Protein AF-A0A7J8IV54-F1 (afdb_monomer)

Radius of gyration: 39.17 Å; Cα contacts (8 Å, |Δi|>4): 657; chains: 1; bounding box: 133×117×96 Å

Nearest PDB structures (foldseek):
  5w0n-assembly1_A  TM=1.001E+00  e=7.228E-66  Homo sapiens
  5w0m-assembly3_C  TM=9.964E-01  e=4.568E-64  Homo sapiens
  5w0n-assembly2_B  TM=9.946E-01  e=4.818E-64  Homo sapiens
  5w0n-assembly3_C  TM=9.945E-01  e=3.397E-59  Homo sapiens
  5w0b-assembly4_A  TM=9.858E-01  e=3.187E-52  Homo sapiens

Sequence (615 aa):
MNYKREDEDDIDNADELDNACTASGEEGALSDEDEEVRVSTECEDLKECGKDMDGALLMELNKISLKEENVCEKNSTVGSSDFFYEFSKLIFTKGKSPTVVCSLCKREGHLKKDCPEDFKRIQLDPLPPLTPKFSNILDQVCMQCYKDFSPTIVEDQAREHIRQNLENFIRQEFPGTKLSLFGSSKNGFGFKQSDLDVCMTINGLETAEGLDCVRTIEELARVLKKHSGLRNILPITTAKVPIVKFFHLRSGLEVDISLYNTLALHNTRLLSAYSAIDPRVKYLCYTMKVFTKMCDIGDASRGSLSSYAYTLMVLYFLQQRNPPVIPVLQEIYKGEKKPEIFVDGWNIYFFDQISELPTCWPEYGRNTESVGQLWLGLLRFYTEEFDFKEHVISIRRKSLLTTFKKQWTSKYIVIEDPFDLNHNLGAGLSRKMTNFIMKAFINGRRVFGIPVKGFPKDYPSKMEYFFDPDVLTEGELAPNDRCCRICGKIGHFMKDCPMRRKVRRRRDQEDTVNQRYPENKEKRSKDDKETQNKYTEREVSTKEEKPVQCTPQKAKPVRAAIDLGREKMLRPPLEKWKRQDDKDLREKRCFICGREGHIKKECPQFKGSPGSAFT

Structure (mmCIF, N/CA/C/O backbone):
data_AF-A0A7J8IV54-F1
#
_entry.id   AF-A0A7J8IV54-F1
#
loop_
_atom_site.group_PDB
_atom_site.id
_atom_site.type_symbol
_atom_site.label_atom_id
_atom_site.label_alt_id
_atom_site.label_comp_id
_atom_site.label_asym_id
_atom_site.label_entity_id
_atom_site.label_seq_id
_atom_site.pdbx_PDB_ins_code
_atom_site.Cartn_x
_atom_site.Cartn_y
_atom_site.Cartn_z
_atom_site.occupancy
_atom_site.B_iso_or_equiv
_atom_site.auth_seq_id
_atom_site.auth_comp_id
_atom_site.auth_asym_id
_atom_site.auth_atom_id
_atom_site.pdbx_PDB_model_num
ATOM 1 N N . MET A 1 1 ? -33.699 43.634 -25.877 1.00 31.42 1 MET A N 1
ATOM 2 C CA . MET A 1 1 ? -33.232 45.019 -26.106 1.00 31.42 1 MET A CA 1
ATOM 3 C C . MET A 1 1 ? -31.718 44.950 -25.986 1.00 31.42 1 MET A C 1
ATOM 5 O O . MET A 1 1 ? -31.257 44.479 -24.961 1.00 31.42 1 MET A O 1
ATOM 9 N N . ASN A 1 2 ? -30.991 44.948 -27.103 1.00 31.48 2 ASN A N 1
ATOM 10 C CA . ASN A 1 2 ? -30.468 46.132 -27.814 1.00 31.48 2 ASN A CA 1
ATOM 11 C C . ASN A 1 2 ? -29.393 46.859 -26.980 1.00 31.48 2 ASN A C 1
ATOM 13 O O . ASN A 1 2 ? -29.710 47.230 -25.861 1.00 31.48 2 ASN A O 1
ATOM 17 N N . TYR A 1 3 ? -28.167 47.131 -27.450 1.00 30.92 3 TYR A N 1
ATOM 18 C CA . TYR A 1 3 ? -27.500 46.936 -28.760 1.00 30.92 3 TYR A CA 1
ATOM 19 C C . TYR A 1 3 ? -25.954 47.000 -28.524 1.00 30.92 3 TYR A C 1
ATOM 21 O O . TYR A 1 3 ? -25.556 47.660 -27.574 1.00 30.92 3 TYR A O 1
ATOM 29 N N . LYS A 1 4 ? -25.126 46.340 -29.363 1.00 35.16 4 LYS A N 1
ATOM 30 C CA . LYS A 1 4 ? -23.858 46.820 -30.009 1.00 35.16 4 LYS A CA 1
ATOM 31 C C . LYS A 1 4 ? -22.949 47.876 -29.291 1.00 35.16 4 LYS A C 1
ATOM 33 O O . LYS A 1 4 ? -23.476 48.903 -28.888 1.00 35.16 4 LYS A O 1
ATOM 38 N N . ARG A 1 5 ? -21.601 47.773 -29.189 1.00 32.06 5 ARG A N 1
ATOM 39 C CA . ARG A 1 5 ? -20.496 47.742 -30.214 1.00 32.06 5 ARG A CA 1
ATOM 40 C C . ARG A 1 5 ? -19.114 47.464 -29.519 1.00 32.06 5 ARG A C 1
ATOM 42 O O . ARG A 1 5 ? -19.084 47.622 -28.305 1.00 32.06 5 ARG A O 1
ATOM 49 N N . GLU A 1 6 ? -18.062 46.867 -30.121 1.00 34.22 6 GLU A N 1
ATOM 50 C CA . GLU A 1 6 ? -17.031 47.425 -31.072 1.00 34.22 6 GLU A CA 1
ATOM 51 C C . GLU A 1 6 ? -16.282 48.658 -30.461 1.00 34.22 6 GLU A C 1
ATOM 53 O O . GLU A 1 6 ? -16.979 49.539 -29.959 1.00 34.22 6 GLU A O 1
ATOM 58 N N . ASP A 1 7 ? -14.940 48.832 -30.410 1.00 32.50 7 ASP A N 1
ATOM 59 C CA . ASP A 1 7 ? -13.769 48.160 -31.041 1.00 32.50 7 ASP A CA 1
ATOM 60 C C . ASP A 1 7 ? -12.396 48.468 -30.345 1.00 32.50 7 ASP A C 1
ATOM 62 O O . ASP A 1 7 ? -12.302 49.427 -29.582 1.00 32.50 7 ASP A O 1
ATOM 66 N N . GLU A 1 8 ? -11.373 47.661 -30.700 1.00 32.47 8 GLU A N 1
ATOM 67 C CA . GLU A 1 8 ? -9.920 47.940 -30.940 1.00 32.47 8 GLU A CA 1
ATOM 68 C C . GLU A 1 8 ? -8.895 48.406 -29.860 1.00 32.47 8 GLU A C 1
ATOM 70 O O . GLU A 1 8 ? -9.213 48.917 -28.787 1.00 32.47 8 GLU A O 1
ATOM 75 N N . ASP A 1 9 ? -7.623 48.109 -30.184 1.00 31.28 9 ASP A N 1
ATOM 76 C CA . ASP A 1 9 ? -6.380 48.180 -29.390 1.00 31.28 9 ASP A CA 1
ATOM 77 C C . ASP A 1 9 ? -5.696 49.574 -29.399 1.00 31.28 9 ASP A C 1
ATOM 79 O O . ASP A 1 9 ? -5.940 50.358 -30.312 1.00 31.28 9 ASP A O 1
ATOM 83 N N . ASP A 1 10 ? -4.780 49.868 -28.453 1.00 29.69 10 ASP A N 1
ATOM 84 C CA . ASP A 1 10 ? -3.330 49.930 -28.769 1.00 29.69 10 ASP A CA 1
ATOM 85 C C . ASP A 1 10 ? -2.383 50.159 -27.556 1.00 29.69 10 ASP A C 1
ATOM 87 O O . ASP A 1 10 ? -2.776 50.630 -26.491 1.00 29.69 10 ASP A O 1
ATOM 91 N N . ILE A 1 11 ? -1.120 49.790 -27.799 1.00 30.59 11 ILE A N 1
ATOM 92 C CA . ILE A 1 11 ? 0.179 50.016 -27.117 1.00 30.59 11 ILE A CA 1
ATOM 93 C C . ILE A 1 11 ? 0.277 51.066 -25.984 1.00 30.59 11 ILE A C 1
ATOM 95 O O . ILE A 1 11 ? -0.114 52.218 -26.147 1.00 30.59 11 ILE A O 1
ATOM 99 N N . ASP A 1 12 ? 1.046 50.719 -24.937 1.00 30.14 12 ASP A N 1
ATOM 100 C CA . ASP A 1 12 ? 1.710 51.686 -24.044 1.00 30.14 12 ASP A CA 1
ATOM 101 C C . ASP A 1 12 ? 3.209 51.341 -23.874 1.00 30.14 12 ASP A C 1
ATOM 103 O O . ASP A 1 12 ? 3.569 50.185 -23.635 1.00 30.14 12 ASP A O 1
ATOM 107 N N . ASN A 1 13 ? 4.086 52.341 -24.016 1.00 28.97 13 ASN A N 1
ATOM 108 C CA . ASN A 1 13 ? 5.538 52.264 -23.783 1.00 28.97 13 ASN A CA 1
ATOM 109 C C . ASN A 1 13 ? 5.888 53.210 -22.628 1.00 28.97 13 ASN A C 1
ATOM 111 O O . ASN A 1 13 ? 5.436 54.353 -22.625 1.00 28.97 13 ASN A O 1
ATOM 115 N N . ALA A 1 14 ? 6.753 52.786 -21.709 1.00 28.81 14 ALA A N 1
ATOM 116 C CA . ALA A 1 14 ? 7.265 53.641 -20.640 1.00 28.81 14 ALA A CA 1
ATOM 117 C C . ALA A 1 14 ? 8.771 53.435 -20.462 1.00 28.81 14 ALA A C 1
ATOM 119 O O . ALA A 1 14 ? 9.225 52.294 -20.392 1.00 28.81 14 ALA A O 1
ATOM 120 N N . ASP A 1 15 ? 9.515 54.535 -20.353 1.00 27.50 15 ASP A N 1
ATOM 121 C CA . ASP A 1 15 ? 10.923 54.545 -19.955 1.00 27.50 15 ASP A CA 1
ATOM 122 C C . ASP A 1 15 ? 11.283 55.887 -19.283 1.00 27.50 15 ASP A C 1
ATOM 124 O O . ASP A 1 15 ? 10.593 56.884 -19.494 1.00 27.50 15 ASP A O 1
ATOM 128 N N . GLU A 1 16 ? 12.365 55.875 -18.496 1.00 28.53 16 GLU A N 1
ATOM 129 C CA . GLU A 1 16 ? 13.012 57.004 -17.783 1.00 28.53 16 GLU A CA 1
ATOM 130 C C . GLU A 1 16 ? 12.184 57.701 -16.661 1.00 28.53 16 GLU A C 1
ATOM 132 O O . GLU A 1 16 ? 11.168 58.351 -16.883 1.00 28.53 16 GLU A O 1
ATOM 137 N N . LEU A 1 17 ? 12.467 57.439 -15.372 1.00 29.05 17 LEU A N 1
ATOM 138 C CA . LEU A 1 17 ? 13.564 57.980 -14.530 1.00 29.05 17 LEU A CA 1
ATOM 139 C C . LEU A 1 17 ? 13.390 59.469 -14.154 1.00 29.05 17 LEU A C 1
ATOM 141 O O . LEU A 1 17 ? 13.540 60.321 -15.018 1.00 29.05 17 LEU A O 1
ATOM 145 N N . ASP A 1 18 ? 13.188 59.785 -12.857 1.00 25.31 18 ASP A N 1
ATOM 146 C CA . ASP A 1 18 ? 14.271 60.406 -12.059 1.00 25.31 18 ASP A CA 1
ATOM 147 C C . ASP A 1 18 ? 14.025 60.569 -10.529 1.00 25.31 18 ASP A C 1
ATOM 149 O O . ASP A 1 18 ? 12.926 60.864 -10.068 1.00 25.31 18 ASP A O 1
ATOM 153 N N . ASN A 1 19 ? 15.122 60.409 -9.774 1.00 26.84 19 ASN A N 1
ATOM 154 C CA . ASN A 1 19 ? 15.572 61.110 -8.548 1.00 26.84 19 ASN A CA 1
ATOM 155 C C . ASN A 1 19 ? 14.618 61.596 -7.416 1.00 26.84 19 ASN A C 1
ATOM 157 O O . ASN A 1 19 ? 13.832 62.522 -7.591 1.00 26.84 19 ASN A O 1
ATOM 161 N N . ALA A 1 20 ? 14.899 61.162 -6.167 1.00 26.58 20 ALA A N 1
ATOM 162 C CA . ALA A 1 20 ? 15.599 61.962 -5.121 1.00 26.58 20 ALA A CA 1
ATOM 163 C C . ALA A 1 20 ? 15.268 61.534 -3.661 1.00 26.58 20 ALA A C 1
ATOM 165 O O . ALA A 1 20 ? 14.110 61.408 -3.272 1.00 26.58 20 ALA A O 1
ATOM 166 N N . CYS A 1 21 ? 16.300 61.369 -2.820 1.00 23.75 21 CYS A N 1
ATOM 167 C CA . CYS A 1 21 ? 16.209 60.895 -1.424 1.00 23.75 21 CYS A CA 1
ATOM 168 C C . CYS A 1 21 ? 16.177 62.017 -0.363 1.00 23.75 21 CYS A C 1
ATOM 170 O O . CYS A 1 21 ? 16.653 63.118 -0.622 1.00 23.75 21 CYS A O 1
ATOM 172 N N . THR A 1 22 ? 15.733 61.698 0.866 1.00 25.48 22 THR A N 1
ATOM 173 C CA . THR A 1 22 ? 16.276 62.109 2.202 1.00 25.48 22 THR A CA 1
ATOM 174 C C . THR A 1 22 ? 15.309 61.639 3.321 1.00 25.48 22 THR A C 1
ATOM 176 O O . THR A 1 22 ? 14.108 61.632 3.086 1.00 25.48 22 THR A O 1
ATOM 179 N N . ALA A 1 23 ? 15.684 61.261 4.557 1.00 25.50 23 ALA A N 1
ATOM 180 C CA . ALA A 1 23 ? 16.947 60.798 5.169 1.00 25.50 23 ALA A CA 1
ATOM 181 C C . ALA A 1 23 ? 16.671 60.169 6.577 1.00 25.50 23 ALA A C 1
ATOM 183 O O . ALA A 1 23 ? 15.553 60.279 7.073 1.00 25.50 23 ALA A O 1
ATOM 184 N N . SER A 1 24 ? 17.707 59.586 7.217 1.00 28.80 24 SER A N 1
ATOM 185 C CA . SER A 1 24 ? 17.774 58.909 8.549 1.00 28.80 24 SER A CA 1
ATOM 186 C C . SER A 1 24 ? 16.979 57.592 8.697 1.00 28.80 24 SER A C 1
ATOM 188 O O . SER A 1 24 ? 15.786 57.578 8.421 1.00 28.80 24 SER A O 1
ATOM 190 N N . GLY A 1 25 ? 17.533 56.447 9.129 1.00 27.80 25 GLY A N 1
ATOM 191 C CA . GLY A 1 25 ? 18.807 56.156 9.829 1.00 27.80 25 GLY A CA 1
ATOM 192 C C . GLY A 1 25 ? 18.540 55.789 11.304 1.00 27.80 25 GLY A C 1
ATOM 193 O O . GLY A 1 25 ? 17.593 56.323 11.866 1.00 27.80 25 GLY A O 1
ATOM 194 N N . GLU A 1 26 ? 19.233 54.898 12.020 1.00 31.73 26 GLU A N 1
ATOM 195 C CA . GLU A 1 26 ? 20.333 53.925 11.803 1.00 31.73 26 GLU A CA 1
ATOM 196 C C . GLU A 1 26 ? 20.055 52.746 12.789 1.00 31.73 26 GLU A C 1
ATOM 198 O O . GLU A 1 26 ? 19.187 52.882 13.651 1.00 31.73 26 GLU A O 1
ATOM 203 N N . GLU A 1 27 ? 20.654 51.549 12.787 1.00 33.34 27 GLU A N 1
ATOM 204 C CA . GLU A 1 27 ? 21.759 50.899 12.046 1.00 33.34 27 GLU A CA 1
ATOM 205 C C . GLU A 1 27 ? 21.200 49.657 11.270 1.00 33.34 27 GLU A C 1
ATOM 207 O O . GLU A 1 27 ? 19.983 49.505 11.184 1.00 33.34 27 GLU A O 1
ATOM 212 N N . GLY A 1 28 ? 21.928 48.695 10.673 1.00 28.20 28 GLY A N 1
ATOM 213 C CA . GLY A 1 28 ? 23.367 48.411 10.499 1.00 28.20 28 GLY A CA 1
ATOM 214 C C . GLY A 1 28 ? 23.581 47.026 9.842 1.00 28.20 28 GLY A C 1
ATOM 215 O O . GLY A 1 28 ? 22.651 46.219 9.810 1.00 28.20 28 GLY A O 1
ATOM 216 N N . ALA A 1 29 ? 24.777 46.728 9.311 1.00 28.16 29 ALA A N 1
ATOM 217 C CA . ALA A 1 29 ? 25.109 45.449 8.652 1.00 28.16 29 ALA A CA 1
ATOM 218 C C . ALA A 1 29 ? 26.629 45.191 8.598 1.00 28.16 29 ALA A C 1
ATOM 220 O O . ALA A 1 29 ? 27.395 46.149 8.606 1.00 28.16 29 ALA A O 1
ATOM 221 N N . LEU A 1 30 ? 27.050 43.926 8.448 1.00 27.64 30 LEU A N 1
ATOM 222 C CA . LEU A 1 30 ? 28.310 43.555 7.786 1.00 27.64 30 LEU A CA 1
ATOM 223 C C . LEU A 1 30 ? 28.177 42.185 7.101 1.00 27.64 30 LEU A C 1
ATOM 225 O O . LEU A 1 30 ? 27.670 41.222 7.678 1.00 27.64 30 LEU A O 1
ATOM 229 N N . SER A 1 31 ? 28.650 42.138 5.864 1.00 30.75 31 SER A N 1
ATOM 230 C CA . SER A 1 31 ? 28.781 40.985 4.974 1.00 30.75 31 SER A CA 1
ATOM 231 C C . SER A 1 31 ? 30.199 41.003 4.424 1.00 30.75 31 SER A C 1
ATOM 233 O O . SER A 1 31 ? 30.662 42.095 4.111 1.00 30.75 31 SER A O 1
ATOM 235 N N . ASP A 1 32 ? 30.813 39.845 4.196 1.00 26.36 32 ASP A N 1
ATOM 236 C CA . ASP A 1 32 ? 32.020 39.741 3.370 1.00 26.36 32 ASP A CA 1
ATOM 237 C C . ASP A 1 32 ? 31.881 38.558 2.399 1.00 26.36 32 ASP A C 1
ATOM 239 O O . ASP A 1 32 ? 31.513 37.445 2.792 1.00 26.36 32 ASP A O 1
ATOM 243 N N . GLU A 1 33 ? 32.157 38.829 1.125 1.00 30.28 33 GLU A N 1
ATOM 244 C CA . GLU A 1 33 ? 32.536 37.845 0.107 1.00 30.28 33 GLU A CA 1
ATOM 245 C C . GLU A 1 33 ? 34.071 37.816 0.039 1.00 30.28 33 GLU A C 1
ATOM 247 O O . GLU A 1 33 ? 34.696 38.833 0.329 1.00 30.28 33 GLU A O 1
ATOM 252 N N . ASP A 1 34 ? 34.688 36.707 -0.382 1.00 26.75 34 ASP A N 1
ATOM 253 C CA . ASP A 1 34 ? 36.089 36.741 -0.831 1.00 26.75 34 ASP A CA 1
ATOM 254 C C . ASP A 1 34 ? 36.425 35.595 -1.808 1.00 26.75 34 ASP A C 1
ATOM 256 O O . ASP A 1 34 ? 35.797 34.531 -1.789 1.00 26.75 34 ASP A O 1
ATOM 260 N N . GLU A 1 35 ? 37.387 35.851 -2.701 1.00 27.00 35 GLU A N 1
ATOM 261 C CA . GLU A 1 35 ? 37.608 35.126 -3.967 1.00 27.00 35 GLU A CA 1
ATOM 262 C C . GLU A 1 35 ? 38.470 33.838 -3.916 1.00 27.00 35 GLU A C 1
ATOM 264 O O . GLU A 1 35 ? 39.155 33.508 -2.945 1.00 27.00 35 GLU A O 1
ATOM 269 N N . GLU A 1 36 ? 38.470 33.110 -5.044 1.00 25.53 36 GLU A N 1
ATOM 270 C CA . GLU A 1 36 ? 39.396 32.012 -5.345 1.00 25.53 36 GLU A CA 1
ATOM 271 C C . GLU A 1 36 ? 40.865 32.467 -5.469 1.00 25.53 36 GLU A C 1
ATOM 273 O O . GLU A 1 36 ? 41.178 33.436 -6.157 1.00 25.53 36 GLU A O 1
ATOM 278 N N . VAL A 1 37 ? 41.802 31.633 -5.000 1.00 23.53 37 VAL A N 1
ATOM 279 C CA . VAL A 1 37 ? 43.168 31.586 -5.556 1.00 23.53 37 VAL A CA 1
ATOM 280 C C . VAL A 1 37 ? 43.532 30.147 -5.914 1.00 23.53 37 VAL A C 1
ATOM 282 O O . VAL A 1 37 ? 43.568 29.256 -5.064 1.00 23.53 37 VAL A O 1
ATOM 285 N N . ARG A 1 38 ? 43.843 29.915 -7.194 1.00 24.83 38 ARG A N 1
ATOM 286 C CA . ARG A 1 38 ? 44.362 28.636 -7.698 1.00 24.83 38 ARG A CA 1
ATOM 287 C C . ARG A 1 38 ? 45.851 28.481 -7.393 1.00 24.83 38 ARG A C 1
ATOM 289 O O . ARG A 1 38 ? 46.639 29.349 -7.759 1.00 24.83 38 ARG A O 1
ATOM 296 N N . VAL A 1 39 ? 46.254 27.300 -6.924 1.00 23.64 39 VAL A N 1
ATOM 297 C CA . VAL A 1 39 ? 47.588 26.742 -7.206 1.00 23.64 39 VAL A CA 1
ATOM 298 C C . VAL A 1 39 ? 47.429 25.287 -7.638 1.00 23.64 39 VAL A C 1
ATOM 300 O O . VAL A 1 39 ? 46.802 24.482 -6.955 1.00 23.64 39 VAL A O 1
ATOM 303 N N . SER A 1 40 ? 47.985 24.969 -8.802 1.00 23.69 40 SER A N 1
ATOM 304 C CA . SER A 1 40 ? 47.952 23.655 -9.441 1.00 23.69 40 SER A CA 1
ATOM 305 C C . SER A 1 40 ? 49.303 22.953 -9.331 1.00 23.69 40 SER A C 1
ATOM 307 O O . SER A 1 40 ? 50.302 23.540 -9.746 1.00 23.69 40 SER A O 1
ATOM 309 N N . THR A 1 41 ? 49.315 21.680 -8.928 1.00 23.64 41 THR A N 1
ATOM 310 C CA . THR A 1 41 ? 50.407 20.753 -9.272 1.00 23.64 41 THR A CA 1
ATOM 311 C C . THR A 1 41 ? 49.863 19.337 -9.445 1.00 23.64 41 THR A C 1
ATOM 313 O O . THR A 1 41 ? 49.119 18.840 -8.602 1.00 23.64 41 THR A O 1
ATOM 316 N N . GLU A 1 42 ? 50.240 18.693 -10.545 1.00 24.23 42 GLU A N 1
ATOM 317 C CA . GLU A 1 42 ? 49.975 17.283 -10.838 1.00 24.23 42 GLU A CA 1
ATOM 318 C C . GLU A 1 42 ? 50.912 16.371 -10.025 1.00 24.23 42 GLU A C 1
ATOM 320 O O . GLU A 1 42 ? 52.076 16.717 -9.825 1.00 24.23 42 GLU A O 1
ATOM 325 N N . CYS A 1 43 ? 50.459 15.171 -9.647 1.00 22.59 43 CYS A N 1
ATOM 326 C CA . CYS A 1 43 ? 51.285 13.961 -9.761 1.00 22.59 43 CYS A CA 1
ATOM 327 C C . CYS A 1 43 ? 50.426 12.686 -9.705 1.00 22.59 43 CYS A C 1
ATOM 329 O O . CYS A 1 43 ? 49.314 12.697 -9.177 1.00 22.59 43 CYS A O 1
ATOM 331 N N . GLU A 1 44 ? 50.951 11.611 -10.288 1.00 25.41 44 GLU A N 1
ATOM 332 C CA . GLU A 1 44 ? 50.251 10.355 -10.570 1.00 25.41 44 GLU A CA 1
ATOM 333 C C . GLU A 1 44 ? 50.263 9.342 -9.405 1.00 25.41 44 GLU A C 1
ATOM 335 O O . GLU A 1 44 ? 50.782 9.588 -8.316 1.00 25.41 44 GLU A O 1
ATOM 340 N N . ASP A 1 45 ? 49.663 8.179 -9.681 1.00 27.78 45 ASP A N 1
ATOM 341 C CA . ASP A 1 45 ? 49.686 6.932 -8.912 1.00 27.78 45 ASP A CA 1
ATOM 342 C C . ASP A 1 45 ? 50.959 6.663 -8.089 1.00 27.78 45 ASP A C 1
ATOM 344 O O . ASP A 1 45 ? 52.071 6.683 -8.612 1.00 27.78 45 ASP A O 1
ATOM 348 N N . LEU A 1 46 ? 50.771 6.144 -6.868 1.00 26.44 46 LEU A N 1
ATOM 349 C CA . LEU A 1 46 ? 51.539 4.983 -6.402 1.00 26.44 46 LEU A CA 1
ATOM 350 C C . LEU A 1 46 ? 50.771 4.176 -5.338 1.00 26.44 46 LEU A C 1
ATOM 352 O O . LEU A 1 46 ? 50.176 4.714 -4.404 1.00 26.44 46 LEU A O 1
ATOM 356 N N . LYS A 1 47 ? 50.786 2.849 -5.498 1.00 28.08 47 LYS A N 1
ATOM 357 C CA . LYS A 1 47 ? 50.191 1.867 -4.578 1.00 28.08 47 LYS A CA 1
ATOM 358 C C . LYS A 1 47 ? 51.157 1.474 -3.454 1.00 28.08 47 LYS A C 1
ATOM 360 O O . LYS A 1 47 ? 52.364 1.529 -3.630 1.00 28.08 47 LYS A O 1
ATOM 365 N N . GLU A 1 48 ? 50.565 0.931 -2.386 1.00 29.67 48 GLU A N 1
ATOM 366 C CA . GLU A 1 48 ? 51.153 -0.008 -1.407 1.00 29.67 48 GLU A CA 1
ATOM 367 C C . GLU A 1 48 ? 52.415 0.405 -0.625 1.00 29.67 48 GLU A C 1
ATOM 369 O O . GLU A 1 48 ? 53.530 0.285 -1.114 1.00 29.67 48 GLU A O 1
ATOM 374 N N . CYS A 1 49 ? 52.230 0.724 0.665 1.00 25.62 49 CYS A N 1
ATOM 375 C CA . CYS A 1 49 ? 52.782 0.049 1.868 1.00 25.62 49 CYS A CA 1
ATOM 376 C C . CYS A 1 49 ? 52.472 0.960 3.089 1.00 25.62 49 CYS A C 1
ATOM 378 O O . CYS A 1 49 ? 52.456 2.173 2.941 1.00 25.62 49 CYS A O 1
ATOM 380 N N . GLY A 1 50 ? 52.201 0.537 4.326 1.00 26.11 50 GLY A N 1
ATOM 381 C CA . GLY A 1 50 ? 52.104 -0.798 4.905 1.00 26.11 50 GLY A CA 1
ATOM 382 C C . GLY A 1 50 ? 52.573 -0.799 6.370 1.00 26.11 50 GLY A C 1
ATOM 383 O O . GLY A 1 50 ? 53.709 -1.168 6.631 1.00 26.11 50 GLY A O 1
ATOM 384 N N . LYS A 1 51 ? 51.652 -0.501 7.306 1.00 34.84 51 LYS A N 1
ATOM 385 C CA . LYS A 1 51 ? 51.787 -0.583 8.788 1.00 34.84 51 LYS A CA 1
ATOM 386 C C . LYS A 1 51 ? 52.646 0.496 9.489 1.00 34.84 51 LYS A C 1
ATOM 388 O O . LYS A 1 51 ? 53.342 1.273 8.856 1.00 34.84 51 LYS A O 1
ATOM 393 N N . ASP A 1 52 ? 52.493 0.517 10.818 1.00 35.22 52 ASP A N 1
ATOM 394 C CA . ASP A 1 52 ? 53.237 1.256 11.855 1.00 35.22 52 ASP A CA 1
ATOM 395 C C . ASP A 1 52 ? 53.149 2.797 11.897 1.00 35.22 52 ASP A C 1
ATOM 397 O O . ASP A 1 52 ? 54.103 3.512 11.616 1.00 35.22 52 ASP A O 1
ATOM 401 N N . MET A 1 53 ? 52.017 3.309 12.410 1.00 31.56 53 MET A N 1
ATOM 402 C CA . MET A 1 53 ? 51.883 4.688 12.938 1.00 31.56 53 MET A CA 1
ATOM 403 C C . MET A 1 53 ? 51.079 4.799 14.257 1.00 31.56 53 MET A C 1
ATOM 405 O O . MET A 1 53 ? 50.925 5.890 14.792 1.00 31.56 53 MET A O 1
ATOM 409 N N . ASP A 1 54 ? 50.606 3.687 14.836 1.00 36.69 54 ASP A N 1
ATOM 410 C CA . ASP A 1 54 ? 49.710 3.691 16.018 1.00 36.69 54 ASP A CA 1
ATOM 411 C C . ASP A 1 54 ? 50.466 3.605 17.371 1.00 36.69 54 ASP A C 1
ATOM 413 O O . ASP A 1 54 ? 49.872 3.665 18.446 1.00 36.69 54 ASP A O 1
ATOM 417 N N . GLY A 1 55 ? 51.797 3.441 17.334 1.00 35.25 55 GLY A N 1
ATOM 418 C CA . GLY A 1 55 ? 52.641 3.270 18.527 1.00 35.25 55 GLY A CA 1
ATOM 419 C C . GLY A 1 55 ? 53.197 4.564 19.136 1.00 35.25 55 GLY A C 1
ATOM 420 O O . GLY A 1 55 ? 53.507 4.586 20.324 1.00 35.25 55 GLY A O 1
ATOM 421 N N . ALA A 1 56 ? 53.322 5.640 18.350 1.00 36.56 56 ALA A N 1
ATOM 422 C CA . ALA A 1 56 ? 54.002 6.869 18.777 1.00 36.56 56 ALA A CA 1
ATOM 423 C C . ALA A 1 56 ? 53.138 7.742 19.709 1.00 36.56 56 ALA A C 1
ATOM 425 O O . ALA A 1 56 ? 53.596 8.175 20.764 1.00 36.56 56 ALA A O 1
ATOM 426 N N . LEU A 1 57 ? 51.859 7.925 19.366 1.00 37.78 57 LEU A N 1
ATOM 427 C CA . LEU A 1 57 ? 50.910 8.779 20.100 1.00 37.78 57 LEU A CA 1
ATOM 428 C C . LEU A 1 57 ? 50.573 8.277 21.518 1.00 37.78 57 LEU A C 1
ATOM 430 O O . LEU A 1 57 ? 50.030 9.019 22.331 1.00 37.78 57 LEU A O 1
ATOM 434 N N . LEU A 1 58 ? 50.891 7.017 21.830 1.00 37.38 58 LEU A N 1
ATOM 435 C CA . LEU A 1 58 ? 50.586 6.390 23.120 1.00 37.38 58 LEU A CA 1
ATOM 436 C C . LEU A 1 58 ? 51.708 6.580 24.163 1.00 37.38 58 LEU A C 1
ATOM 438 O O . LEU A 1 58 ? 51.505 6.256 25.330 1.00 37.38 58 LEU A O 1
ATOM 442 N N . MET A 1 59 ? 52.874 7.116 23.776 1.00 37.72 59 MET A N 1
ATOM 443 C CA . MET A 1 59 ? 54.004 7.327 24.695 1.00 37.72 59 MET A CA 1
ATOM 444 C C . MET A 1 59 ? 53.996 8.687 25.416 1.00 37.72 59 MET A C 1
ATOM 446 O O . MET A 1 59 ? 54.571 8.786 26.499 1.00 37.72 59 MET A O 1
ATOM 450 N N . GLU A 1 60 ? 53.332 9.720 24.886 1.00 39.84 60 GLU A N 1
ATOM 451 C CA . GLU A 1 60 ? 53.383 11.075 25.473 1.00 39.84 60 GLU A CA 1
ATOM 452 C C . GLU A 1 60 ? 52.467 11.283 26.693 1.00 39.84 60 GLU A C 1
ATOM 454 O O . GLU A 1 60 ? 52.740 12.141 27.530 1.00 39.84 60 GLU A O 1
ATOM 459 N N . LEU A 1 61 ? 51.417 10.472 26.869 1.00 38.88 61 LEU A N 1
ATOM 460 C CA . LEU A 1 61 ? 50.446 10.649 27.965 1.00 38.88 61 LEU A CA 1
ATOM 461 C C . LEU A 1 61 ? 50.929 10.161 29.348 1.00 38.88 61 LEU A C 1
ATOM 463 O O . LEU A 1 61 ? 50.257 10.404 30.347 1.00 38.88 61 LEU A O 1
ATOM 467 N N . ASN A 1 62 ? 52.088 9.498 29.435 1.00 41.72 62 ASN A N 1
ATOM 468 C CA . ASN A 1 62 ? 52.558 8.826 30.658 1.00 41.72 62 ASN A CA 1
ATOM 469 C C . ASN A 1 62 ? 53.535 9.644 31.533 1.00 41.72 62 ASN A C 1
ATOM 471 O O . ASN A 1 62 ? 54.180 9.082 32.419 1.00 41.72 62 ASN A O 1
ATOM 475 N N . LYS A 1 63 ? 53.652 10.966 31.335 1.00 41.25 63 LYS A N 1
ATOM 476 C CA . LYS A 1 63 ? 54.448 11.854 32.210 1.00 41.25 63 LYS A CA 1
ATOM 477 C C . LYS A 1 63 ? 53.701 13.126 32.616 1.00 41.25 63 LYS A C 1
ATOM 479 O O . LYS A 1 63 ? 54.022 14.222 32.168 1.00 41.25 63 LYS A O 1
ATOM 484 N N . ILE A 1 64 ? 52.775 12.987 33.563 1.00 38.94 64 ILE A N 1
ATOM 485 C CA . ILE A 1 64 ? 52.326 14.109 34.399 1.00 38.94 64 ILE A CA 1
ATOM 486 C C . ILE A 1 64 ? 53.060 14.001 35.737 1.00 38.94 64 ILE A C 1
ATOM 488 O O . ILE A 1 64 ? 52.749 13.145 36.560 1.00 38.94 64 ILE A O 1
ATOM 492 N N . SER A 1 65 ? 54.067 14.853 35.939 1.00 35.06 65 SER A N 1
ATOM 493 C CA . SER A 1 65 ? 54.761 14.990 37.222 1.00 35.06 65 SER A CA 1
ATOM 494 C C . SER A 1 65 ? 54.117 16.133 38.002 1.00 35.06 65 SER A C 1
ATOM 496 O O . SER A 1 65 ? 54.301 17.301 37.663 1.00 35.06 65 SER A O 1
ATOM 498 N N . LEU A 1 66 ? 53.340 15.791 39.030 1.00 35.31 66 LEU A N 1
ATOM 499 C CA . LEU A 1 66 ? 52.822 16.766 39.985 1.00 35.31 66 LEU A CA 1
ATOM 500 C C . LEU A 1 66 ? 53.957 17.162 40.935 1.00 35.31 66 LEU A C 1
ATOM 502 O O . LEU A 1 66 ? 54.370 16.369 41.778 1.00 35.31 66 LEU A O 1
ATOM 506 N N . LYS A 1 67 ? 54.472 18.384 40.785 1.00 30.86 67 LYS A N 1
ATOM 507 C CA . LYS A 1 67 ? 55.291 19.022 41.818 1.00 30.86 67 LYS A CA 1
ATOM 508 C C . LYS A 1 67 ? 54.352 19.708 42.801 1.00 30.86 67 LYS A C 1
ATOM 510 O O . LYS A 1 67 ? 53.746 20.715 42.451 1.00 30.86 67 LYS A O 1
ATOM 515 N N . GLU A 1 68 ? 54.238 19.169 44.008 1.00 35.25 68 GLU A N 1
ATOM 516 C CA . GLU A 1 68 ? 53.629 19.906 45.112 1.00 35.25 68 GLU A CA 1
ATOM 517 C C . GLU A 1 68 ? 54.579 21.028 45.547 1.00 35.25 68 GLU A C 1
ATOM 519 O O . GLU A 1 68 ? 55.739 20.785 45.888 1.00 35.25 68 GLU A O 1
ATOM 524 N N . GLU A 1 69 ? 54.092 22.267 45.529 1.00 37.06 69 GLU A N 1
ATOM 525 C CA . GLU A 1 69 ? 54.764 23.369 46.206 1.00 37.06 69 GLU A CA 1
ATOM 526 C C . GLU A 1 69 ? 54.559 23.206 47.713 1.00 37.06 69 GLU A C 1
ATOM 528 O O . GLU A 1 69 ? 53.430 23.245 48.199 1.00 37.06 69 GLU A O 1
ATOM 533 N N . ASN A 1 70 ? 55.645 23.047 48.469 1.00 34.94 70 ASN A N 1
ATOM 534 C CA . ASN A 1 70 ? 55.591 23.180 49.919 1.00 34.94 70 ASN A CA 1
ATOM 535 C C . ASN A 1 70 ? 56.817 23.922 50.453 1.00 34.94 70 ASN A C 1
ATOM 537 O O . ASN A 1 70 ? 57.960 23.662 50.071 1.00 34.94 70 ASN A O 1
ATOM 541 N N . VAL A 1 71 ? 56.544 24.890 51.325 1.00 35.66 71 VAL A N 1
ATOM 542 C CA . VAL A 1 71 ? 57.520 25.834 51.873 1.00 35.66 71 VAL A CA 1
ATOM 543 C C . VAL A 1 71 ? 58.459 25.112 52.838 1.00 35.66 71 VAL A C 1
ATOM 545 O O . VAL A 1 71 ? 58.013 24.476 53.790 1.00 35.66 71 VAL A O 1
ATOM 548 N N . CYS A 1 72 ? 59.768 25.242 52.623 1.00 30.64 72 CYS A N 1
ATOM 549 C CA . CYS A 1 72 ? 60.778 24.664 53.503 1.00 30.64 72 CYS A CA 1
ATOM 550 C C . CYS A 1 72 ? 61.258 25.684 54.546 1.00 30.64 72 CYS A C 1
ATOM 552 O O . CYS A 1 72 ? 61.953 26.640 54.205 1.00 30.64 72 CYS A O 1
ATOM 554 N N . GLU A 1 73 ? 60.988 25.417 55.827 1.00 33.88 73 GLU A N 1
ATOM 555 C CA . GLU A 1 73 ? 61.890 25.824 56.907 1.00 33.88 73 GLU A CA 1
ATOM 556 C C . GLU A 1 73 ? 62.462 24.589 57.626 1.00 33.88 73 GLU A C 1
ATOM 558 O O . GLU A 1 73 ? 61.737 23.811 58.236 1.00 33.88 73 GLU A O 1
ATOM 563 N N . LYS A 1 74 ? 63.800 24.521 57.627 1.00 36.00 74 LYS A N 1
ATOM 564 C CA . LYS A 1 74 ? 64.677 23.920 58.653 1.00 36.00 74 LYS A CA 1
ATOM 565 C C . LYS A 1 74 ? 64.700 22.384 58.811 1.00 36.00 74 LYS A C 1
ATOM 567 O O . LYS A 1 74 ? 64.073 21.806 59.686 1.00 36.00 74 LYS A O 1
ATOM 572 N N . ASN A 1 75 ? 65.691 21.825 58.110 1.00 35.81 75 ASN A N 1
ATOM 573 C CA . ASN A 1 75 ? 66.657 20.808 58.561 1.00 35.81 75 ASN A CA 1
ATOM 574 C C . ASN A 1 75 ? 66.230 19.345 58.835 1.00 35.81 75 ASN A C 1
ATOM 576 O O . ASN A 1 75 ? 65.454 19.025 59.727 1.00 35.81 75 ASN A O 1
ATOM 580 N N . SER A 1 76 ? 66.999 18.455 58.188 1.00 36.62 76 SER A N 1
ATOM 581 C CA . SER A 1 76 ? 67.364 17.081 58.596 1.00 36.62 76 SER A CA 1
ATOM 582 C C . SER A 1 76 ? 66.280 15.987 58.678 1.00 36.62 76 SER A C 1
ATOM 584 O O . SER A 1 76 ? 65.771 15.656 59.740 1.00 36.62 76 SER A O 1
ATOM 586 N N . THR A 1 77 ? 66.106 15.303 57.539 1.00 39.34 77 THR A N 1
ATOM 587 C CA . THR A 1 77 ? 66.273 13.836 57.381 1.00 39.34 77 THR A CA 1
ATOM 588 C C . THR A 1 77 ? 65.690 12.870 58.430 1.00 39.34 77 THR A C 1
ATOM 590 O O . THR A 1 77 ? 66.355 12.580 59.420 1.00 39.34 77 THR A O 1
ATOM 593 N N . VAL A 1 78 ? 64.610 12.165 58.061 1.00 39.28 78 VAL A N 1
ATOM 594 C CA . VAL A 1 78 ? 64.539 10.680 58.009 1.00 39.28 78 VAL A CA 1
ATOM 595 C C . VAL A 1 78 ? 63.696 10.306 56.773 1.00 39.28 78 VAL A C 1
ATOM 597 O O . VAL A 1 78 ? 62.838 11.082 56.361 1.00 39.28 78 VAL A O 1
ATOM 600 N N . GLY A 1 79 ? 63.992 9.177 56.120 1.00 49.66 79 GLY A N 1
ATOM 601 C CA . GLY A 1 79 ? 63.477 8.854 54.783 1.00 49.66 79 GLY A CA 1
ATOM 602 C C . GLY A 1 79 ? 61.965 8.609 54.690 1.00 49.66 79 GLY A C 1
ATOM 603 O O . GLY A 1 79 ? 61.406 7.822 55.453 1.00 49.66 79 GLY A O 1
ATOM 604 N N . SER A 1 80 ? 61.345 9.218 53.677 1.00 50.47 80 SER A N 1
ATOM 605 C CA . SER A 1 80 ? 60.076 8.773 53.098 1.00 50.47 80 SER A CA 1
ATOM 606 C C . SER A 1 80 ? 60.380 7.848 51.920 1.00 50.47 80 SER A C 1
ATOM 608 O O . SER A 1 80 ? 61.219 8.171 51.081 1.00 50.47 80 SER A O 1
ATOM 610 N N . SER A 1 81 ? 59.720 6.694 51.856 1.00 53.53 81 SER A N 1
ATOM 611 C CA . SER A 1 81 ? 59.790 5.813 50.689 1.00 53.53 81 SER A CA 1
ATOM 612 C C . SER A 1 81 ? 58.912 6.397 49.586 1.00 53.53 81 SER A C 1
ATOM 614 O O . SER A 1 81 ? 57.689 6.318 49.685 1.00 53.53 81 SER A O 1
ATOM 616 N N . ASP A 1 82 ? 59.510 6.973 48.543 1.00 54.66 82 ASP A N 1
ATOM 617 C CA . ASP A 1 82 ? 58.753 7.527 47.417 1.00 54.66 82 ASP A CA 1
ATOM 618 C C . ASP A 1 82 ? 58.009 6.410 46.667 1.00 54.66 82 ASP A C 1
ATOM 620 O O . ASP A 1 82 ? 58.590 5.616 45.922 1.00 54.66 82 ASP A O 1
ATOM 624 N N . PHE A 1 83 ? 56.695 6.324 46.888 1.00 64.50 83 PHE A N 1
ATOM 625 C CA . PHE A 1 83 ? 55.826 5.365 46.213 1.00 64.50 83 PHE A CA 1
ATOM 626 C C . PHE A 1 83 ? 55.510 5.849 44.794 1.00 64.50 83 PHE A C 1
ATOM 628 O O . PHE A 1 83 ? 54.661 6.715 44.587 1.00 64.50 83 PHE A O 1
ATOM 635 N N . PHE A 1 84 ? 56.168 5.251 43.802 1.00 66.19 84 PHE A N 1
ATOM 636 C CA . PHE A 1 84 ? 55.877 5.498 42.391 1.00 66.19 84 PHE A CA 1
ATOM 637 C C . PHE A 1 84 ? 54.632 4.720 41.944 1.00 66.19 84 PHE A C 1
ATOM 639 O O . PHE A 1 84 ? 54.634 3.489 41.901 1.00 66.19 84 PHE A O 1
ATOM 646 N N . TYR A 1 85 ? 53.575 5.444 41.572 1.00 71.62 85 TYR A N 1
ATOM 647 C CA . TYR A 1 85 ? 52.363 4.879 40.977 1.00 71.62 85 TYR A CA 1
ATOM 648 C C . TYR A 1 85 ? 52.423 4.991 39.448 1.00 71.62 85 TYR A C 1
ATOM 650 O O . TYR A 1 85 ? 52.439 6.093 38.903 1.00 71.62 85 TYR A O 1
ATOM 658 N N . GLU A 1 86 ? 52.421 3.855 38.747 1.00 73.94 86 GLU A N 1
ATOM 659 C CA . GLU A 1 86 ? 52.396 3.802 37.280 1.00 73.94 86 GLU A CA 1
ATOM 660 C C . GLU A 1 86 ? 51.010 3.380 36.767 1.00 73.94 86 GLU A C 1
ATOM 662 O O . GLU A 1 86 ? 50.492 2.316 37.124 1.00 73.94 86 GLU A O 1
ATOM 667 N N . PHE A 1 87 ? 50.419 4.169 35.864 1.00 74.19 87 PHE A N 1
ATOM 668 C CA . PHE A 1 87 ? 49.156 3.820 35.209 1.00 74.19 87 PHE A CA 1
ATOM 669 C C . PHE A 1 87 ? 49.356 2.837 34.041 1.00 74.19 87 PHE A C 1
ATOM 671 O O . PHE A 1 87 ? 49.150 3.155 32.871 1.00 74.19 87 PHE A O 1
ATOM 678 N N . SER A 1 88 ? 49.727 1.594 34.353 1.00 79.75 88 SER A N 1
ATOM 679 C CA . SER A 1 88 ? 49.917 0.559 33.333 1.00 79.75 88 SER A CA 1
ATOM 680 C C . SER A 1 88 ? 48.601 -0.118 32.934 1.00 79.75 88 SER A C 1
ATOM 682 O O . SER A 1 88 ? 47.984 -0.856 33.708 1.00 79.75 88 SER A O 1
ATOM 684 N N . LYS A 1 89 ? 48.204 0.049 31.664 1.00 73.38 89 LYS A N 1
ATOM 685 C CA . LYS A 1 89 ? 47.066 -0.659 31.041 1.00 73.38 89 LYS A CA 1
ATOM 686 C C . LYS A 1 89 ? 47.142 -2.176 31.252 1.00 73.38 89 LYS A C 1
ATOM 688 O O . LYS A 1 89 ? 46.112 -2.804 31.477 1.00 73.38 89 LYS A O 1
ATOM 693 N N . LEU A 1 90 ? 48.347 -2.756 31.219 1.00 77.50 90 LEU A N 1
ATOM 694 C CA . LEU A 1 90 ? 48.568 -4.189 31.428 1.00 77.50 90 LEU A CA 1
ATOM 695 C C . LEU A 1 90 ? 48.197 -4.624 32.855 1.00 77.50 90 LEU A C 1
ATOM 697 O O . LEU A 1 90 ? 47.574 -5.673 33.024 1.00 77.50 90 LEU A O 1
ATOM 701 N N . ILE A 1 91 ? 48.536 -3.807 33.860 1.00 78.44 91 ILE A N 1
ATOM 702 C CA . ILE A 1 91 ? 48.228 -4.060 35.276 1.00 78.44 91 ILE A CA 1
ATOM 703 C C . ILE A 1 91 ? 46.713 -3.991 35.508 1.00 78.44 91 ILE A C 1
ATOM 705 O O . ILE A 1 91 ? 46.138 -4.932 36.059 1.00 78.44 91 ILE A O 1
ATOM 709 N N . PHE A 1 92 ? 46.044 -2.937 35.025 1.00 78.50 92 PHE A N 1
ATOM 710 C CA . PHE A 1 92 ? 44.595 -2.777 35.207 1.00 78.50 92 PHE A CA 1
ATOM 711 C C . PHE A 1 92 ? 43.765 -3.842 34.485 1.00 78.50 92 PHE A C 1
ATOM 713 O O . PHE A 1 92 ? 42.766 -4.310 35.031 1.00 78.50 92 PHE A O 1
ATOM 720 N N . THR A 1 93 ? 44.155 -4.257 33.274 1.00 79.31 93 THR A N 1
ATOM 721 C CA . THR A 1 93 ? 43.383 -5.251 32.507 1.00 79.31 93 THR A CA 1
ATOM 722 C C . THR A 1 93 ? 43.841 -6.696 32.707 1.00 79.31 93 THR A C 1
ATOM 724 O O . THR A 1 93 ? 43.181 -7.616 32.218 1.00 79.31 93 THR A O 1
ATOM 727 N N . LYS A 1 94 ? 44.963 -6.928 33.403 1.00 77.69 94 LYS A N 1
ATOM 728 C CA . LYS A 1 94 ? 45.644 -8.235 33.503 1.00 77.69 94 LYS A CA 1
ATOM 729 C C . LYS A 1 94 ? 45.877 -8.882 32.129 1.00 77.69 94 LYS A C 1
ATOM 731 O O . LYS A 1 94 ? 45.638 -10.074 31.945 1.00 77.69 94 LYS A O 1
ATOM 736 N N . GLY A 1 95 ? 46.259 -8.070 31.141 1.00 73.88 95 GLY A N 1
ATOM 737 C CA . GLY A 1 95 ? 46.468 -8.501 29.752 1.00 73.88 95 GLY A CA 1
ATOM 738 C C . GLY A 1 95 ? 45.196 -8.832 28.958 1.00 73.88 95 GLY A C 1
ATOM 739 O O . GLY A 1 95 ? 45.299 -9.239 27.804 1.00 73.88 95 GLY A O 1
ATOM 740 N N . LYS A 1 96 ? 43.994 -8.647 29.520 1.00 71.81 96 LYS A N 1
ATOM 741 C CA . LYS A 1 96 ? 42.736 -8.864 28.791 1.00 71.81 96 LYS A CA 1
ATOM 742 C C . LYS A 1 96 ? 42.413 -7.649 27.923 1.00 71.81 96 LYS A C 1
ATOM 744 O O . LYS A 1 96 ? 42.313 -6.528 28.421 1.00 71.81 96 LYS A O 1
ATOM 749 N N . SER A 1 97 ? 42.225 -7.852 26.624 1.00 69.12 97 SER A N 1
ATOM 750 C CA . SER A 1 97 ? 41.622 -6.833 25.764 1.00 69.12 97 SER A CA 1
ATOM 751 C C . SER A 1 97 ? 40.128 -6.679 26.095 1.00 69.12 97 SER A C 1
ATOM 753 O O . SER A 1 97 ? 39.489 -7.650 26.510 1.00 69.12 97 SER A O 1
ATOM 755 N N . PRO A 1 98 ? 39.541 -5.477 25.936 1.00 73.12 98 PRO A N 1
ATOM 756 C CA . PRO A 1 98 ? 38.096 -5.323 26.032 1.00 73.12 98 PRO A CA 1
ATOM 757 C C . PRO A 1 98 ? 37.424 -6.161 24.941 1.00 73.12 98 PRO A C 1
ATOM 759 O O . PRO A 1 98 ? 37.844 -6.135 23.781 1.00 73.12 98 PRO A O 1
ATOM 762 N N . THR A 1 99 ? 36.373 -6.894 25.305 1.00 76.19 99 THR A N 1
ATOM 763 C CA . THR A 1 99 ? 35.613 -7.713 24.360 1.00 76.19 99 THR A CA 1
ATOM 764 C C . THR A 1 99 ? 35.078 -6.842 23.227 1.00 76.19 99 THR A C 1
ATOM 766 O O . THR A 1 99 ? 34.263 -5.946 23.450 1.00 76.19 99 THR A O 1
ATOM 769 N N . VAL A 1 100 ? 35.520 -7.108 21.996 1.00 77.88 100 VAL A N 1
ATOM 770 C CA . VAL A 1 100 ? 35.036 -6.393 20.810 1.00 77.88 100 VAL A CA 1
ATOM 771 C C . VAL A 1 100 ? 33.599 -6.830 20.535 1.00 77.88 100 VAL A C 1
ATOM 773 O O . VAL A 1 100 ? 33.357 -7.861 19.909 1.00 77.88 100 VAL A O 1
ATOM 776 N N . VAL A 1 101 ? 32.638 -6.052 21.030 1.00 79.12 101 VAL A N 1
ATOM 777 C CA . VAL A 1 101 ? 31.211 -6.236 20.749 1.00 79.12 101 VAL A CA 1
ATOM 778 C C . VAL A 1 101 ? 30.851 -5.452 19.495 1.00 79.12 101 VAL A C 1
ATOM 780 O O . VAL A 1 101 ? 31.004 -4.231 19.438 1.00 79.12 101 VAL A O 1
ATOM 783 N N . CYS A 1 102 ? 30.314 -6.139 18.491 1.00 77.56 102 CYS A N 1
ATOM 784 C CA . CYS A 1 102 ? 29.887 -5.497 17.262 1.00 77.56 102 CYS A CA 1
ATOM 785 C C . CYS A 1 102 ? 28.766 -4.484 17.538 1.00 77.56 102 CYS A C 1
ATOM 787 O O . CYS A 1 102 ? 27.666 -4.847 17.972 1.00 77.56 102 CYS A O 1
ATOM 789 N N . SER A 1 103 ? 29.000 -3.205 17.222 1.00 72.56 103 SER A N 1
ATOM 790 C CA . SER A 1 103 ? 28.006 -2.143 17.424 1.00 72.56 103 SER A CA 1
ATOM 791 C C . SER A 1 103 ? 26.709 -2.381 16.638 1.00 72.56 103 SER A C 1
ATOM 793 O O . SER A 1 103 ? 25.645 -1.940 17.090 1.00 72.56 103 SER A O 1
ATOM 795 N N . LEU A 1 104 ? 26.773 -3.149 15.540 1.00 65.31 104 LEU A N 1
ATOM 796 C CA . LEU A 1 104 ? 25.612 -3.673 14.826 1.00 65.31 104 LEU A CA 1
ATOM 797 C C . LEU A 1 104 ? 24.947 -4.832 15.579 1.00 65.31 104 LEU A C 1
ATOM 799 O O . LEU A 1 104 ? 23.967 -4.586 16.286 1.00 65.31 104 LEU A O 1
ATOM 803 N N . CYS A 1 105 ? 25.391 -6.078 15.389 1.00 72.25 105 CYS A N 1
ATOM 804 C CA . CYS A 1 105 ? 24.642 -7.269 15.820 1.00 72.25 105 CYS A CA 1
ATOM 805 C C . CYS A 1 105 ? 24.693 -7.571 17.327 1.00 72.25 105 CYS A C 1
ATOM 807 O O . CYS A 1 105 ? 24.025 -8.495 17.781 1.00 72.25 105 CYS A O 1
ATOM 809 N N . LYS A 1 106 ? 25.488 -6.820 18.102 1.00 76.69 106 LYS A N 1
ATOM 810 C CA . LYS A 1 106 ? 25.731 -7.034 19.541 1.00 76.69 106 LYS A CA 1
ATOM 811 C C . LYS A 1 106 ? 26.341 -8.399 19.899 1.00 76.69 106 LYS A C 1
ATOM 813 O O . LYS A 1 106 ? 26.373 -8.753 21.071 1.00 76.69 106 LYS A O 1
ATOM 818 N N . ARG A 1 107 ? 26.854 -9.146 18.915 1.00 78.31 107 ARG A N 1
ATOM 819 C CA . ARG A 1 107 ? 27.682 -10.340 19.135 1.00 78.31 107 ARG A CA 1
ATOM 820 C C . ARG A 1 107 ? 29.152 -9.945 19.278 1.00 78.31 107 ARG A C 1
ATOM 822 O O . ARG A 1 107 ? 29.581 -8.912 18.763 1.00 78.31 107 ARG A O 1
ATOM 829 N N . GLU A 1 108 ? 29.900 -10.776 19.983 1.00 83.94 108 GLU A N 1
ATOM 830 C CA . GLU A 1 108 ? 31.326 -10.589 20.249 1.00 83.94 108 GLU A CA 1
ATOM 831 C C . GLU A 1 108 ? 32.193 -10.994 19.039 1.00 83.94 108 GLU A C 1
ATOM 833 O O . GLU A 1 108 ? 31.736 -11.674 18.115 1.00 83.94 108 GLU A O 1
ATOM 838 N N . GLY A 1 109 ? 33.459 -10.572 19.046 1.00 79.75 109 GLY A N 1
ATOM 839 C CA . GLY A 1 109 ? 34.512 -11.087 18.167 1.00 79.75 109 GLY A CA 1
ATOM 840 C C . GLY A 1 109 ? 34.655 -10.420 16.795 1.00 79.75 109 GLY A C 1
ATOM 841 O O . GLY A 1 109 ? 35.454 -10.897 15.997 1.00 79.75 109 GLY A O 1
ATOM 842 N N . HIS A 1 110 ? 33.923 -9.341 16.490 1.00 83.81 110 HIS A N 1
ATOM 843 C CA . HIS A 1 110 ? 34.072 -8.633 15.209 1.00 83.81 110 HIS A CA 1
ATOM 844 C C . HIS A 1 110 ? 33.627 -7.162 15.257 1.00 83.81 110 HIS A C 1
ATOM 846 O O . HIS A 1 110 ? 32.768 -6.765 16.048 1.00 83.81 110 HIS A O 1
ATOM 852 N N . LEU A 1 111 ? 34.194 -6.344 14.367 1.00 80.69 111 LEU A N 1
ATOM 853 C CA . LEU A 1 111 ? 33.841 -4.931 14.199 1.00 80.69 111 LEU A CA 1
ATOM 854 C C . LEU A 1 111 ? 32.598 -4.763 13.311 1.00 80.69 111 LEU A C 1
ATOM 856 O O . LEU A 1 111 ? 32.191 -5.683 12.606 1.00 80.69 111 LEU A O 1
ATOM 860 N N . LYS A 1 112 ? 32.006 -3.557 13.295 1.00 72.62 112 LYS A N 1
ATOM 861 C CA . LYS A 1 112 ? 30.864 -3.218 12.419 1.00 72.62 112 LYS A CA 1
ATOM 862 C C . LYS A 1 112 ? 31.110 -3.625 10.957 1.00 72.62 112 LYS A C 1
ATOM 864 O O . LYS A 1 112 ? 30.292 -4.340 10.393 1.00 72.62 112 LYS A O 1
ATOM 869 N N . LYS A 1 113 ? 32.260 -3.226 10.402 1.00 70.12 113 LYS A N 1
ATOM 870 C CA . LYS A 1 113 ? 32.687 -3.497 9.016 1.00 70.12 113 LYS A CA 1
ATOM 871 C C . LYS A 1 113 ? 32.808 -4.989 8.663 1.00 70.12 113 LYS A C 1
ATOM 873 O O . LYS A 1 113 ? 32.774 -5.339 7.485 1.00 70.12 113 LYS A O 1
ATOM 878 N N . ASP A 1 114 ? 32.914 -5.859 9.664 1.00 72.56 114 ASP A N 1
ATOM 879 C CA . ASP A 1 114 ? 33.111 -7.306 9.517 1.00 72.56 114 ASP A CA 1
ATOM 880 C C . ASP A 1 114 ? 31.872 -8.093 9.980 1.00 72.56 114 ASP A C 1
ATOM 882 O O . ASP A 1 114 ? 31.909 -9.310 10.143 1.00 72.56 114 ASP A O 1
ATOM 886 N N . CYS A 1 115 ? 30.754 -7.400 10.221 1.00 68.81 115 CYS A N 1
ATOM 887 C CA . CYS A 1 115 ? 29.547 -8.018 10.739 1.00 68.81 115 CYS A CA 1
ATOM 888 C C . CYS A 1 115 ? 28.795 -8.799 9.652 1.00 68.81 115 CYS A C 1
ATOM 890 O O . CYS A 1 115 ? 28.410 -8.203 8.647 1.00 68.81 115 CYS A O 1
ATOM 892 N N . PRO A 1 116 ? 28.473 -10.090 9.870 1.00 65.81 116 PRO A N 1
ATOM 893 C CA . PRO A 1 116 ? 27.660 -10.872 8.936 1.00 65.81 116 PRO A CA 1
ATOM 894 C C . PRO A 1 116 ? 26.179 -10.443 8.914 1.00 65.81 116 PRO A C 1
ATOM 896 O O . PRO A 1 116 ? 25.391 -10.990 8.150 1.00 65.81 116 PRO A O 1
ATOM 899 N N . GLU A 1 117 ? 25.778 -9.491 9.765 1.00 61.62 117 GLU A N 1
ATOM 900 C CA . GLU A 1 117 ? 24.473 -8.815 9.701 1.00 61.62 117 GLU A CA 1
ATOM 901 C C . GLU A 1 117 ? 24.546 -7.408 9.086 1.00 61.62 117 GLU A C 1
ATOM 903 O O . GLU A 1 117 ? 23.495 -6.781 8.935 1.00 61.62 117 GLU A O 1
ATOM 908 N N . ASP A 1 118 ? 25.737 -6.892 8.749 1.00 67.19 118 ASP A N 1
ATOM 909 C CA . ASP A 1 118 ? 25.838 -5.658 7.967 1.00 67.19 118 ASP A CA 1
ATOM 910 C C . ASP A 1 118 ? 25.477 -5.978 6.518 1.00 67.19 118 ASP A C 1
ATOM 912 O O . ASP A 1 118 ? 26.085 -6.853 5.894 1.00 67.19 118 ASP A O 1
ATOM 916 N N . PHE A 1 119 ? 24.480 -5.282 5.975 1.00 61.19 119 PHE A N 1
ATOM 917 C CA . PHE A 1 119 ? 24.100 -5.438 4.576 1.00 61.19 119 PHE A CA 1
ATOM 918 C C . PHE A 1 119 ? 25.117 -4.688 3.709 1.00 61.19 119 PHE A C 1
ATOM 920 O O . PHE A 1 119 ? 24.886 -3.564 3.261 1.00 61.19 119 PHE A O 1
ATOM 927 N N . LYS A 1 120 ? 26.286 -5.305 3.506 1.00 59.28 120 LYS A N 1
ATOM 928 C CA . LYS A 1 120 ? 27.239 -4.880 2.476 1.00 59.28 120 LYS A CA 1
ATOM 929 C C . LYS A 1 120 ? 26.508 -4.906 1.134 1.00 59.28 120 LYS A C 1
ATOM 931 O O . LYS A 1 120 ? 25.779 -5.863 0.876 1.00 59.28 120 LYS A O 1
ATOM 936 N N . ARG A 1 121 ? 26.699 -3.884 0.287 1.00 60.25 121 ARG A N 1
ATOM 937 C CA . ARG A 1 121 ? 26.166 -3.889 -1.087 1.00 60.25 121 ARG A CA 1
ATOM 938 C C . ARG A 1 121 ? 26.655 -5.169 -1.773 1.00 60.25 121 ARG A C 1
ATOM 940 O O . ARG A 1 121 ? 27.851 -5.323 -2.011 1.00 60.25 121 ARG A O 1
ATOM 947 N N . ILE A 1 122 ? 25.736 -6.103 -2.006 1.00 73.62 122 ILE A N 1
ATOM 948 C CA . ILE A 1 122 ? 26.028 -7.385 -2.647 1.00 73.62 122 ILE A CA 1
ATOM 949 C C . ILE A 1 122 ? 26.398 -7.073 -4.098 1.00 73.62 122 ILE A C 1
ATOM 951 O O . ILE A 1 122 ? 25.670 -6.338 -4.761 1.00 73.62 122 ILE A O 1
ATOM 955 N N . GLN A 1 123 ? 27.523 -7.596 -4.589 1.00 78.56 123 GLN A N 1
ATOM 956 C CA . GLN A 1 123 ? 27.823 -7.518 -6.018 1.00 78.56 123 GLN A CA 1
ATOM 957 C C . GLN A 1 123 ? 26.781 -8.355 -6.763 1.00 78.56 123 GLN A C 1
ATOM 959 O O . GLN A 1 123 ? 26.623 -9.541 -6.485 1.00 78.56 123 GLN A O 1
ATOM 964 N N . LEU A 1 124 ? 26.025 -7.710 -7.650 1.00 90.31 124 LEU A N 1
ATOM 965 C CA . LEU A 1 124 ? 24.950 -8.341 -8.406 1.00 90.31 124 LEU A CA 1
ATOM 966 C C . LEU A 1 124 ? 25.460 -8.737 -9.787 1.00 90.31 124 LEU A C 1
ATOM 968 O O . LEU A 1 124 ? 26.088 -7.925 -10.466 1.00 90.31 124 LEU A O 1
ATOM 972 N N . ASP A 1 125 ? 25.123 -9.948 -10.225 1.00 86.88 125 ASP A N 1
ATOM 973 C CA . ASP A 1 125 ? 25.467 -10.411 -11.568 1.00 86.88 125 ASP A CA 1
ATOM 974 C C . ASP A 1 125 ? 24.885 -9.469 -12.641 1.00 86.88 125 ASP A C 1
ATOM 976 O O . ASP A 1 125 ? 23.744 -8.994 -12.495 1.00 86.88 125 ASP A O 1
ATOM 980 N N . PRO A 1 126 ? 25.616 -9.190 -13.735 1.00 92.00 126 PRO A N 1
ATOM 981 C CA . PRO A 1 126 ? 25.081 -8.421 -14.851 1.00 92.00 126 PRO A CA 1
ATOM 982 C C . PRO A 1 126 ? 23.908 -9.174 -15.492 1.00 92.00 126 PRO A C 1
ATOM 984 O O . PRO A 1 126 ? 23.963 -10.386 -15.699 1.00 92.00 126 PRO A O 1
ATOM 987 N N . LEU A 1 127 ? 22.833 -8.455 -15.819 1.00 94.12 127 LEU A N 1
ATOM 988 C CA . LEU A 1 127 ? 21.694 -9.051 -16.514 1.00 94.12 127 LEU A CA 1
ATOM 989 C C . LEU A 1 127 ? 21.988 -9.179 -18.018 1.00 94.12 127 LEU A C 1
ATOM 991 O O . LEU A 1 127 ? 22.563 -8.257 -18.602 1.00 94.12 127 LEU A O 1
ATOM 995 N N . PRO A 1 128 ? 21.572 -10.281 -18.667 1.00 92.69 128 PRO A N 1
ATOM 996 C CA . PRO A 1 128 ? 21.643 -10.402 -20.116 1.00 92.69 128 PRO A CA 1
ATOM 997 C C . PRO A 1 128 ? 20.678 -9.413 -20.800 1.00 92.69 128 PRO A C 1
ATOM 999 O O . PRO A 1 128 ? 19.678 -9.004 -20.202 1.00 92.69 128 PRO A O 1
ATOM 1002 N N . PRO A 1 129 ? 20.915 -9.052 -22.075 1.00 89.31 129 PRO A N 1
ATOM 1003 C CA . PRO A 1 129 ? 19.981 -8.225 -22.829 1.00 89.31 129 PRO A CA 1
ATOM 1004 C C . PRO A 1 129 ? 18.624 -8.931 -22.978 1.00 89.31 129 PRO A C 1
ATOM 1006 O O . PRO A 1 129 ? 18.544 -10.096 -23.381 1.00 89.31 129 PRO A O 1
ATOM 1009 N N . LEU A 1 130 ? 17.536 -8.214 -22.681 1.00 88.81 130 LEU A N 1
ATOM 1010 C CA . LEU A 1 130 ? 16.179 -8.737 -22.839 1.00 88.81 130 LEU A CA 1
ATOM 1011 C C . LEU A 1 130 ? 15.856 -8.953 -24.321 1.00 88.81 130 LEU A C 1
ATOM 1013 O O . LEU A 1 130 ? 15.880 -8.020 -25.121 1.00 88.81 130 LEU A O 1
ATOM 1017 N N . THR A 1 131 ? 15.466 -10.175 -24.685 1.00 91.38 131 THR A N 1
ATOM 1018 C CA . THR A 1 131 ? 14.903 -10.426 -26.020 1.00 91.38 131 THR A CA 1
ATOM 1019 C C . THR A 1 131 ? 13.469 -9.880 -26.106 1.00 91.38 131 THR A C 1
ATOM 1021 O O . THR A 1 131 ? 12.728 -9.987 -25.122 1.00 91.38 131 THR A O 1
ATOM 1024 N N . PRO A 1 132 ? 13.001 -9.388 -27.273 1.00 93.81 132 PRO A N 1
ATOM 1025 C CA . PRO A 1 132 ? 11.627 -8.889 -27.427 1.00 93.81 132 PRO A CA 1
ATOM 1026 C C . PRO A 1 132 ? 10.558 -9.919 -27.030 1.00 93.81 132 PRO A C 1
ATOM 1028 O O . PRO A 1 132 ? 9.541 -9.585 -26.424 1.00 93.81 132 PRO A O 1
ATOM 1031 N N . LYS A 1 133 ? 10.821 -11.204 -27.305 1.00 94.06 133 LYS A N 1
ATOM 1032 C CA . LYS A 1 133 ? 9.947 -12.317 -26.913 1.00 94.06 133 LYS A CA 1
ATOM 1033 C C . LYS A 1 133 ? 9.836 -12.465 -25.394 1.00 94.06 133 LYS A C 1
ATOM 1035 O O . LYS A 1 133 ? 8.743 -12.728 -24.903 1.00 94.06 133 LYS A O 1
ATOM 1040 N N . PHE A 1 134 ? 10.941 -12.323 -24.663 1.00 95.06 134 PHE A N 1
ATOM 1041 C CA . PHE A 1 134 ? 10.928 -12.402 -23.203 1.00 95.06 134 PHE A CA 1
ATOM 1042 C C . PHE A 1 134 ? 10.311 -11.141 -22.579 1.00 95.06 134 PHE A C 1
ATOM 1044 O O . PHE A 1 134 ? 9.495 -11.275 -21.674 1.00 95.06 134 PHE A O 1
ATOM 1051 N N . SER A 1 135 ? 10.567 -9.949 -23.137 1.00 95.12 135 SER A N 1
ATOM 1052 C CA . SER A 1 135 ? 9.898 -8.702 -22.722 1.00 95.12 135 SER A CA 1
ATOM 1053 C C . SER A 1 135 ? 8.369 -8.820 -22.789 1.00 95.12 135 SER A C 1
ATOM 1055 O O . SER A 1 135 ? 7.696 -8.597 -21.789 1.00 95.12 135 SER A O 1
ATOM 1057 N N . ASN A 1 136 ? 7.822 -9.312 -23.908 1.00 97.06 136 ASN A N 1
ATOM 1058 C CA . ASN A 1 136 ? 6.380 -9.559 -24.060 1.00 97.06 136 ASN A CA 1
ATOM 1059 C C . ASN A 1 136 ? 5.839 -10.600 -23.050 1.00 97.06 136 ASN A C 1
ATOM 1061 O O . ASN A 1 136 ? 4.686 -10.533 -22.628 1.00 97.06 136 ASN A O 1
ATOM 1065 N N . ILE A 1 137 ? 6.656 -11.566 -22.611 1.00 97.62 137 ILE A N 1
ATOM 1066 C CA . ILE A 1 137 ? 6.253 -12.484 -21.536 1.00 97.62 137 ILE A CA 1
ATOM 1067 C C . ILE A 1 137 ? 6.163 -11.743 -20.192 1.00 97.62 137 ILE A C 1
ATOM 1069 O O . ILE A 1 137 ? 5.184 -11.951 -19.475 1.00 97.62 137 ILE A O 1
ATOM 1073 N N . LEU A 1 138 ? 7.120 -10.866 -19.872 1.00 98.19 138 LEU A N 1
ATOM 1074 C CA . LEU A 1 138 ? 7.062 -10.015 -18.676 1.00 98.19 138 LEU A CA 1
ATOM 1075 C C . LEU A 1 138 ? 5.824 -9.103 -18.709 1.00 98.19 138 LEU A C 1
ATOM 1077 O O . LEU A 1 138 ? 5.099 -9.022 -17.719 1.00 98.19 138 LEU A O 1
ATOM 1081 N N . ASP A 1 139 ? 5.519 -8.503 -19.867 1.00 98.38 139 ASP A N 1
ATOM 1082 C CA . ASP A 1 139 ? 4.317 -7.685 -20.066 1.00 98.38 139 ASP A CA 1
ATOM 1083 C C . ASP A 1 139 ? 3.031 -8.466 -19.755 1.00 98.38 139 ASP A C 1
ATOM 1085 O O . ASP A 1 139 ? 2.169 -8.010 -18.998 1.00 98.38 139 ASP A O 1
ATOM 1089 N N . GLN A 1 140 ? 2.916 -9.676 -20.314 1.00 98.38 140 GLN A N 1
ATOM 1090 C CA . GLN A 1 140 ? 1.783 -10.573 -20.081 1.00 98.38 140 GLN A CA 1
ATOM 1091 C C . GLN A 1 140 ? 1.637 -10.933 -18.604 1.00 98.38 140 GLN A C 1
ATOM 1093 O O . GLN A 1 140 ? 0.525 -10.875 -18.090 1.00 98.38 140 GLN A O 1
ATOM 1098 N N . VAL A 1 141 ? 2.733 -11.268 -17.919 1.00 98.56 141 VAL A N 1
ATOM 1099 C CA . VAL A 1 141 ? 2.730 -11.637 -16.494 1.00 98.56 141 VAL A CA 1
ATOM 1100 C C . VAL A 1 141 ? 2.252 -10.470 -15.627 1.00 98.56 141 VAL A C 1
ATOM 1102 O O . VAL A 1 141 ? 1.355 -10.654 -14.807 1.00 98.56 141 VAL A O 1
ATOM 1105 N N . CYS A 1 142 ? 2.744 -9.251 -15.859 1.00 98.75 142 CYS A N 1
ATOM 1106 C CA . CYS A 1 142 ? 2.297 -8.071 -15.113 1.00 98.75 142 CYS A CA 1
ATOM 1107 C C . CYS A 1 142 ? 0.814 -7.736 -15.347 1.00 98.75 142 CYS A C 1
ATOM 1109 O O . CYS A 1 142 ? 0.088 -7.407 -14.406 1.00 98.75 142 CYS A O 1
ATOM 1111 N N . MET A 1 143 ? 0.329 -7.855 -16.587 1.00 98.69 143 MET A N 1
ATOM 1112 C CA . MET A 1 143 ? -1.099 -7.689 -16.883 1.00 98.69 143 MET A CA 1
ATOM 1113 C C . MET A 1 143 ? -1.957 -8.813 -16.282 1.00 98.69 143 MET A C 1
ATOM 1115 O O . MET A 1 143 ? -3.097 -8.566 -15.881 1.00 98.69 143 MET A O 1
ATOM 1119 N N . GLN A 1 144 ? -1.426 -10.035 -16.195 1.00 98.44 144 GLN A N 1
ATOM 1120 C CA . GLN A 1 144 ? -2.105 -11.186 -15.602 1.00 98.44 144 GLN A CA 1
ATOM 1121 C C . GLN A 1 144 ? -2.280 -11.013 -14.084 1.00 98.44 144 GLN A C 1
ATOM 1123 O O . GLN A 1 144 ? -3.377 -11.241 -13.578 1.00 98.44 144 GLN A O 1
ATOM 1128 N N . CYS A 1 145 ? -1.270 -10.479 -13.379 1.00 98.62 145 CYS A N 1
ATOM 1129 C CA . CYS A 1 145 ? -1.375 -10.088 -11.964 1.00 98.62 145 CYS A CA 1
ATOM 1130 C C . CYS A 1 145 ? -2.578 -9.171 -11.685 1.00 98.62 145 CYS A C 1
ATOM 1132 O O . CYS A 1 145 ? -3.224 -9.289 -10.647 1.00 98.62 145 CYS A O 1
ATOM 1134 N N . TYR A 1 146 ? -2.891 -8.245 -12.595 1.00 98.38 146 TYR A N 1
ATOM 1135 C CA . TYR A 1 146 ? -4.083 -7.409 -12.465 1.00 98.38 146 TYR A CA 1
ATOM 1136 C C . TYR A 1 146 ? -5.370 -8.201 -12.730 1.00 98.38 146 TYR A C 1
ATOM 1138 O O . TYR A 1 146 ? -6.285 -8.185 -11.906 1.00 98.38 146 TYR A O 1
ATOM 1146 N N . LYS A 1 147 ? -5.442 -8.918 -13.858 1.00 98.00 147 LYS A N 1
ATOM 1147 C CA . LYS A 1 147 ? -6.652 -9.639 -14.295 1.00 98.00 147 LYS A CA 1
ATOM 1148 C C . LYS A 1 147 ? -7.113 -10.717 -13.311 1.00 98.00 147 LYS A C 1
ATOM 1150 O O . LYS A 1 147 ? -8.305 -10.794 -13.032 1.00 98.00 147 LYS A O 1
ATOM 1155 N N . ASP A 1 148 ? -6.191 -11.508 -12.767 1.00 97.88 148 ASP A N 1
ATOM 1156 C CA . ASP A 1 148 ? -6.540 -12.644 -11.903 1.00 97.88 148 ASP A CA 1
ATOM 1157 C C . ASP A 1 148 ? -6.913 -12.213 -10.480 1.00 97.88 148 ASP A C 1
ATOM 1159 O O . ASP A 1 148 ? -7.812 -12.790 -9.861 1.00 97.88 148 ASP A O 1
ATOM 1163 N N . PHE A 1 149 ? -6.240 -11.185 -9.951 1.00 97.88 149 PHE A N 1
ATOM 1164 C CA . PHE A 1 149 ? -6.371 -10.805 -8.544 1.00 97.88 149 PHE A CA 1
ATOM 1165 C C . PHE A 1 149 ? -7.271 -9.590 -8.292 1.00 97.88 149 PHE A C 1
ATOM 1167 O O . PHE A 1 149 ? -7.687 -9.412 -7.147 1.00 97.88 149 PHE A O 1
ATOM 1174 N N . SER A 1 150 ? -7.622 -8.786 -9.304 1.00 97.62 150 SER A N 1
ATOM 1175 C CA . SER A 1 150 ? -8.575 -7.672 -9.141 1.00 97.62 150 SER A CA 1
ATOM 1176 C C . SER A 1 150 ? -9.997 -8.155 -8.814 1.00 97.62 150 SER A C 1
ATOM 1178 O O . SER A 1 150 ? -10.446 -9.178 -9.343 1.00 97.62 150 SER A O 1
ATOM 1180 N N . PRO A 1 151 ? -10.738 -7.459 -7.930 1.00 96.75 151 PRO A N 1
ATOM 1181 C CA . PRO A 1 151 ? -12.176 -7.641 -7.787 1.00 96.75 151 PRO A CA 1
ATOM 1182 C C . PRO A 1 151 ? -12.912 -7.468 -9.119 1.00 96.75 151 PRO A C 1
ATOM 1184 O O . PRO A 1 151 ? -12.570 -6.631 -9.951 1.00 96.75 151 PRO A O 1
ATOM 1187 N N . THR A 1 152 ? -13.957 -8.262 -9.315 1.00 96.94 152 THR A N 1
ATOM 1188 C CA . THR A 1 152 ? -14.999 -7.960 -10.298 1.00 96.94 152 THR A CA 1
ATOM 1189 C C . THR A 1 152 ? -15.885 -6.821 -9.792 1.00 96.94 152 THR A C 1
ATOM 1191 O O . THR A 1 152 ? -16.005 -6.596 -8.588 1.00 96.94 152 THR A O 1
ATOM 1194 N N . ILE A 1 153 ? -16.602 -6.164 -10.707 1.00 96.38 153 ILE A N 1
ATOM 1195 C CA . ILE A 1 153 ? -17.575 -5.105 -10.380 1.00 96.38 153 ILE A CA 1
ATOM 1196 C C . ILE A 1 153 ? -18.609 -5.591 -9.342 1.00 96.38 153 ILE A C 1
ATOM 1198 O O . ILE A 1 153 ? -19.011 -4.831 -8.465 1.00 96.38 153 ILE A O 1
ATOM 1202 N N . VAL A 1 154 ? -19.000 -6.871 -9.393 1.00 97.56 154 VAL A N 1
ATOM 1203 C CA . VAL A 1 154 ? -19.929 -7.489 -8.430 1.00 97.56 154 VAL A CA 1
ATOM 1204 C C . VAL A 1 154 ? -19.283 -7.671 -7.050 1.00 97.56 154 VAL A C 1
ATOM 1206 O O . VAL A 1 154 ? -19.933 -7.426 -6.035 1.00 97.56 154 VAL A O 1
ATOM 1209 N N . GLU A 1 155 ? -18.003 -8.053 -6.985 1.00 96.94 155 GLU A N 1
ATOM 1210 C CA . GLU A 1 155 ? -17.249 -8.136 -5.724 1.00 96.94 155 GLU A CA 1
ATOM 1211 C C . GLU A 1 155 ? -17.090 -6.744 -5.077 1.00 96.94 155 GLU A C 1
ATOM 1213 O O . GLU A 1 155 ? -17.289 -6.609 -3.869 1.00 96.94 155 GLU A O 1
ATOM 1218 N N . ASP A 1 156 ? -16.831 -5.693 -5.861 1.00 96.31 156 ASP A N 1
ATOM 1219 C CA . ASP A 1 156 ? -16.754 -4.311 -5.359 1.00 96.31 156 ASP A CA 1
ATOM 1220 C C . ASP A 1 156 ? -18.119 -3.749 -4.930 1.00 96.31 156 ASP A C 1
ATOM 1222 O O . ASP A 1 156 ? -18.232 -3.099 -3.886 1.00 96.31 156 ASP A O 1
ATOM 1226 N N . GLN A 1 157 ? -19.191 -4.055 -5.666 1.00 97.38 157 GLN A N 1
ATOM 1227 C CA . GLN A 1 157 ? -20.554 -3.750 -5.226 1.00 97.38 157 GLN A CA 1
ATOM 1228 C C . GLN A 1 157 ? -20.889 -4.474 -3.915 1.00 97.38 157 GLN A C 1
ATOM 1230 O O . GLN A 1 157 ? -21.498 -3.874 -3.028 1.00 97.38 157 GLN A O 1
ATOM 1235 N N . ALA A 1 158 ? -20.463 -5.728 -3.737 1.00 97.81 158 ALA A N 1
ATOM 1236 C CA . ALA A 1 158 ? -20.662 -6.457 -2.486 1.00 97.81 158 ALA A CA 1
ATOM 1237 C C . ALA A 1 158 ? -19.914 -5.806 -1.306 1.00 97.81 158 ALA A C 1
ATOM 1239 O O . ALA A 1 158 ? -20.470 -5.732 -0.208 1.00 97.81 158 ALA A O 1
ATOM 1240 N N . ARG A 1 159 ? -18.704 -5.265 -1.521 1.00 98.38 159 ARG A N 1
ATOM 1241 C CA . ARG A 1 159 ? -17.966 -4.470 -0.514 1.00 98.38 159 ARG A CA 1
ATOM 1242 C C . ARG A 1 159 ? -18.766 -3.243 -0.060 1.00 98.38 159 ARG A C 1
ATOM 1244 O O . ARG A 1 159 ? -18.871 -2.991 1.141 1.00 98.38 159 ARG A O 1
ATOM 1251 N N . GLU A 1 160 ? -19.393 -2.528 -0.993 1.00 98.00 160 GLU A N 1
ATOM 1252 C CA . GLU A 1 160 ? -20.259 -1.377 -0.693 1.00 98.00 160 GLU A CA 1
ATOM 1253 C C . GLU A 1 160 ? -21.535 -1.781 0.075 1.00 98.00 160 GLU A C 1
ATOM 1255 O O . GLU A 1 160 ? -21.885 -1.149 1.073 1.00 98.00 160 GLU A O 1
ATOM 1260 N N . HIS A 1 161 ? -22.182 -2.890 -0.304 1.00 98.12 161 HIS A N 1
ATOM 1261 C CA . HIS A 1 161 ? -23.346 -3.420 0.422 1.00 98.12 161 HIS A CA 1
ATOM 1262 C C . HIS A 1 161 ? -23.001 -3.832 1.863 1.00 98.12 161 HIS A C 1
ATOM 1264 O O . HIS A 1 161 ? -23.810 -3.621 2.769 1.00 98.12 161 HIS A O 1
ATOM 1270 N N . ILE A 1 162 ? -21.803 -4.381 2.108 1.00 98.25 162 ILE A N 1
ATOM 1271 C CA . ILE A 1 162 ? -21.326 -4.690 3.467 1.00 98.25 162 ILE A CA 1
ATOM 1272 C C . ILE A 1 162 ? -21.177 -3.401 4.282 1.00 98.25 162 ILE A C 1
ATOM 1274 O O . ILE A 1 162 ? -21.679 -3.340 5.404 1.00 98.25 162 ILE A O 1
ATOM 1278 N N . ARG A 1 163 ? -20.558 -2.352 3.718 1.00 98.50 163 ARG A N 1
ATOM 1279 C CA . ARG A 1 163 ? -20.443 -1.036 4.373 1.00 98.50 163 ARG A CA 1
ATOM 1280 C C . ARG A 1 163 ? -21.821 -0.482 4.749 1.00 98.50 163 ARG A C 1
ATOM 1282 O O . ARG A 1 163 ? -22.023 -0.099 5.897 1.00 98.50 163 ARG A O 1
ATOM 1289 N N . GLN A 1 164 ? -22.777 -0.486 3.820 1.00 98.38 164 GLN A N 1
ATOM 1290 C CA . GLN A 1 164 ? -24.129 0.025 4.064 1.00 98.38 164 GLN A CA 1
ATOM 1291 C C . GLN A 1 164 ? -24.898 -0.806 5.109 1.00 98.38 164 GLN A C 1
ATOM 1293 O O . GLN A 1 164 ? -25.595 -0.247 5.957 1.00 98.38 164 GLN A O 1
ATOM 1298 N N . ASN A 1 165 ? -24.752 -2.135 5.096 1.00 98.19 165 ASN A N 1
ATOM 1299 C CA . ASN A 1 165 ? -25.370 -3.017 6.087 1.00 98.19 165 ASN A CA 1
ATOM 1300 C C . ASN A 1 165 ? -24.804 -2.787 7.499 1.00 98.19 165 ASN A C 1
ATOM 1302 O O . ASN A 1 165 ? -25.579 -2.655 8.446 1.00 98.19 165 ASN A O 1
ATOM 1306 N N . LEU A 1 166 ? -23.478 -2.678 7.628 1.00 98.31 166 LEU A N 1
ATOM 1307 C CA . LEU A 1 166 ? -22.811 -2.361 8.893 1.00 98.31 166 LEU A CA 1
ATOM 1308 C C . LEU A 1 166 ? -23.206 -0.972 9.408 1.00 98.31 166 LEU A C 1
ATOM 1310 O O . LEU A 1 166 ? -23.504 -0.827 10.589 1.00 98.31 166 LEU A O 1
ATOM 1314 N N . GLU A 1 167 ? -23.260 0.032 8.533 1.00 98.44 167 GLU A N 1
ATOM 1315 C CA . GLU A 1 167 ? -23.648 1.400 8.889 1.00 98.44 167 GLU A CA 1
ATOM 1316 C C . GLU A 1 167 ? -25.071 1.451 9.458 1.00 98.44 167 GLU A C 1
ATOM 1318 O O . GLU A 1 167 ? -25.287 1.980 10.547 1.00 98.44 167 GLU A O 1
ATOM 1323 N N . ASN A 1 168 ? -26.032 0.835 8.764 1.00 97.94 168 ASN A N 1
ATOM 1324 C CA . ASN A 1 168 ? -27.426 0.774 9.204 1.00 97.94 168 ASN A CA 1
ATOM 1325 C C . ASN A 1 168 ? -27.607 -0.016 10.509 1.00 97.94 168 ASN A C 1
ATOM 1327 O O . ASN A 1 168 ? -28.516 0.284 11.279 1.00 97.94 168 ASN A O 1
ATOM 1331 N N . PHE A 1 169 ? -26.757 -1.012 10.769 1.00 98.06 169 PHE A N 1
ATOM 1332 C CA . PHE A 1 169 ? -26.770 -1.757 12.025 1.00 98.06 169 PHE A CA 1
ATOM 1333 C C . PHE A 1 169 ? -26.185 -0.943 13.188 1.00 98.06 169 PHE A C 1
ATOM 1335 O O . PHE A 1 169 ? -26.812 -0.831 14.237 1.00 98.06 169 PHE A O 1
ATOM 1342 N N . ILE A 1 170 ? -25.012 -0.330 13.003 1.00 97.94 170 ILE A N 1
ATOM 1343 C CA . ILE A 1 170 ? -24.333 0.455 14.048 1.00 97.94 170 ILE A CA 1
ATOM 1344 C C . ILE A 1 170 ? -25.166 1.693 14.427 1.00 97.94 170 ILE A C 1
ATOM 1346 O O . ILE A 1 170 ? -25.245 2.031 15.608 1.00 97.94 170 ILE A O 1
ATOM 1350 N N . ARG A 1 171 ? -25.879 2.302 13.465 1.00 97.44 171 ARG A N 1
ATOM 1351 C CA . ARG A 1 171 ? -26.817 3.421 13.695 1.00 97.44 171 ARG A CA 1
ATOM 1352 C C . ARG A 1 171 ? -27.937 3.144 14.704 1.00 97.44 171 ARG A C 1
ATOM 1354 O O . ARG A 1 171 ? -28.499 4.104 15.218 1.00 97.44 171 ARG A O 1
ATOM 1361 N N . GLN A 1 172 ? -28.257 1.880 14.991 1.00 96.12 172 GLN A N 1
ATOM 1362 C CA . GLN A 1 172 ? -29.286 1.510 15.976 1.00 96.12 172 GLN A CA 1
ATOM 1363 C C . GLN A 1 172 ? -28.857 1.823 17.417 1.00 96.12 172 GLN A C 1
ATOM 1365 O O . GLN A 1 172 ? -29.705 2.063 18.268 1.00 96.12 172 GLN A O 1
ATOM 1370 N N . GLU A 1 173 ? -27.548 1.829 17.684 1.00 94.44 173 GLU A N 1
ATOM 1371 C CA . GLU A 1 173 ? -26.969 2.092 19.011 1.00 94.44 173 GLU A CA 1
ATOM 1372 C C . GLU A 1 173 ? -26.169 3.407 19.018 1.00 94.44 173 GLU A C 1
ATOM 1374 O O . GLU A 1 173 ? -26.087 4.072 20.046 1.00 94.44 173 GLU A O 1
ATOM 1379 N N . PHE A 1 174 ? -25.626 3.815 17.862 1.00 94.00 174 PHE A N 1
ATOM 1380 C CA . PHE A 1 174 ? -24.903 5.074 17.663 1.00 94.00 174 PHE A CA 1
ATOM 1381 C C . PHE A 1 174 ? -25.530 5.899 16.522 1.00 94.00 174 PHE A C 1
ATOM 1383 O O . PHE A 1 174 ? -25.045 5.857 15.379 1.00 94.00 174 PHE A O 1
ATOM 1390 N N . PRO A 1 175 ? -26.613 6.653 16.794 1.00 94.06 175 PRO A N 1
ATOM 1391 C CA . PRO A 1 175 ? -27.205 7.579 15.833 1.00 94.06 175 PRO A CA 1
ATOM 1392 C C . PRO A 1 175 ? -26.162 8.535 15.237 1.00 94.06 175 PRO A C 1
ATOM 1394 O O . PRO A 1 175 ? -25.172 8.879 15.876 1.00 94.06 175 PRO A O 1
ATOM 1397 N N . GLY A 1 176 ? -26.352 8.939 13.981 1.00 93.62 176 GLY A N 1
ATOM 1398 C CA . GLY A 1 176 ? -25.399 9.806 13.279 1.00 93.62 176 GLY A CA 1
ATOM 1399 C C . GLY A 1 176 ? -24.130 9.113 12.760 1.00 93.62 176 GLY A C 1
ATOM 1400 O O . GLY A 1 176 ? -23.392 9.743 12.010 1.00 93.62 176 GLY A O 1
ATOM 1401 N N . THR A 1 177 ? -23.889 7.828 13.064 1.00 97.25 177 THR A N 1
ATOM 1402 C CA . THR A 1 177 ? -22.750 7.070 12.502 1.00 97.25 177 THR A CA 1
ATOM 1403 C C . THR A 1 177 ? -22.690 7.173 10.975 1.00 97.25 177 THR A C 1
ATOM 1405 O O . THR A 1 177 ? -23.690 6.950 10.281 1.00 97.25 177 THR A O 1
ATOM 1408 N N . LYS A 1 178 ? -21.493 7.433 10.450 1.00 97.81 178 LYS A N 1
ATOM 1409 C CA . LYS A 1 178 ? -21.141 7.360 9.033 1.00 97.81 178 LYS A CA 1
ATOM 1410 C C . LYS A 1 178 ? -19.972 6.396 8.858 1.00 97.81 178 LYS A C 1
ATOM 1412 O O . LYS A 1 178 ? -18.947 6.538 9.519 1.00 97.81 178 LYS A O 1
ATOM 1417 N N . LEU A 1 179 ? -20.113 5.427 7.957 1.00 98.38 179 LEU A N 1
ATOM 1418 C CA . LEU A 1 179 ? -19.022 4.541 7.551 1.00 98.38 179 LEU A CA 1
ATOM 1419 C C . LEU A 1 179 ? -18.547 4.915 6.151 1.00 98.38 179 LEU A C 1
ATOM 1421 O O . LEU A 1 179 ? -19.355 4.995 5.228 1.00 98.38 179 LEU A O 1
ATOM 1425 N N . SER A 1 180 ? -17.239 5.064 5.976 1.00 98.38 180 SER A N 1
ATOM 1426 C CA . SER A 1 180 ? -16.593 5.330 4.688 1.00 98.38 180 SER A CA 1
ATOM 1427 C C . SER A 1 180 ? -15.574 4.232 4.397 1.00 98.38 180 SER A C 1
ATOM 1429 O O . SER A 1 180 ? -14.710 3.958 5.227 1.00 98.38 180 SER A O 1
ATOM 1431 N N . LEU A 1 181 ? -15.668 3.586 3.232 1.00 98.38 181 LEU A N 1
ATOM 1432 C CA . LEU A 1 181 ? -14.641 2.636 2.796 1.00 98.38 181 LEU A CA 1
ATOM 1433 C C . LEU A 1 181 ? -13.368 3.381 2.401 1.00 98.38 181 LEU A C 1
ATOM 1435 O O . LEU A 1 181 ? -13.440 4.425 1.752 1.00 98.38 181 LEU A O 1
ATOM 1439 N N . PHE A 1 182 ? -12.217 2.815 2.747 1.00 98.00 182 PHE A N 1
ATOM 1440 C CA . PHE A 1 182 ? -10.917 3.350 2.362 1.00 98.00 182 PHE A CA 1
ATOM 1441 C C . PHE A 1 182 ? -9.968 2.233 1.906 1.00 98.00 182 PHE A C 1
ATOM 1443 O O . PHE A 1 182 ? -10.395 1.122 1.577 1.00 98.00 182 PHE A O 1
ATOM 1450 N N . GLY A 1 183 ? -8.681 2.554 1.814 1.00 96.69 183 GLY A N 1
ATOM 1451 C CA . GLY A 1 183 ? -7.616 1.590 1.609 1.00 96.69 183 GLY A CA 1
ATOM 1452 C C . GLY A 1 183 ? -7.753 0.855 0.284 1.00 96.69 183 GLY A C 1
ATOM 1453 O O . GLY A 1 183 ? -8.120 1.427 -0.748 1.00 96.69 183 GLY A O 1
ATOM 1454 N N . SER A 1 184 ? -7.452 -0.440 0.307 1.00 96.12 184 SER A N 1
ATOM 1455 C CA . SER A 1 184 ? -7.359 -1.231 -0.924 1.00 96.12 184 SER A CA 1
ATOM 1456 C C . SER A 1 184 ? -8.702 -1.390 -1.654 1.00 96.12 184 SER A C 1
ATOM 1458 O O . SER A 1 184 ? -8.721 -1.581 -2.866 1.00 96.12 184 SER A O 1
ATOM 1460 N N . SER A 1 185 ? -9.824 -1.221 -0.947 1.00 97.25 185 SER A N 1
ATOM 1461 C CA . SER A 1 185 ? -11.178 -1.323 -1.513 1.00 97.25 185 SER A CA 1
ATOM 1462 C C . SER A 1 185 ? -11.637 -0.076 -2.286 1.00 97.25 185 SER A C 1
ATOM 1464 O O . SER A 1 185 ? -12.694 -0.115 -2.909 1.00 97.25 185 SER A O 1
ATOM 1466 N N . LYS A 1 186 ? -10.893 1.042 -2.236 1.00 98.06 186 LYS A N 1
ATOM 1467 C CA . LYS A 1 186 ? -11.239 2.293 -2.951 1.00 98.06 186 LYS A CA 1
ATOM 1468 C C . LYS A 1 186 ? -10.054 2.986 -3.644 1.00 98.06 186 LYS A C 1
ATOM 1470 O O . LYS A 1 186 ? -10.281 3.877 -4.456 1.00 98.06 186 LYS A O 1
ATOM 1475 N N . ASN A 1 187 ? -8.808 2.579 -3.382 1.00 97.25 187 ASN A N 1
ATOM 1476 C CA . ASN A 1 187 ? -7.608 3.194 -3.971 1.00 97.25 187 ASN A CA 1
ATOM 1477 C C . ASN A 1 187 ? -7.196 2.654 -5.359 1.00 97.25 187 ASN A C 1
ATOM 1479 O O . ASN A 1 187 ? -6.129 3.004 -5.852 1.00 97.25 187 ASN A O 1
ATOM 1483 N N . GLY A 1 188 ? -7.996 1.770 -5.966 1.00 96.75 188 GLY A N 1
ATOM 1484 C CA . GLY A 1 188 ? -7.717 1.167 -7.276 1.00 96.75 188 GLY A CA 1
ATOM 1485 C C . GLY A 1 188 ? -6.808 -0.073 -7.265 1.00 96.75 188 GLY A C 1
ATOM 1486 O O . GLY A 1 188 ? -6.614 -0.679 -8.320 1.00 96.75 188 GLY A O 1
ATOM 1487 N N . PHE A 1 189 ? -6.286 -0.491 -6.103 1.00 97.81 189 PHE A N 1
ATOM 1488 C CA . PHE A 1 189 ? -5.299 -1.577 -5.972 1.00 97.81 189 PHE A CA 1
ATOM 1489 C C . PHE A 1 189 ? -5.773 -2.783 -5.130 1.00 97.81 189 PHE A C 1
ATOM 1491 O O . PHE A 1 189 ? -4.945 -3.502 -4.563 1.00 97.81 189 PHE A O 1
ATOM 1498 N N . GLY A 1 190 ? -7.081 -2.996 -4.975 1.00 96.06 190 GLY A N 1
ATOM 1499 C CA . GLY A 1 190 ? -7.649 -4.101 -4.187 1.00 96.06 190 GLY A CA 1
ATOM 1500 C C . GLY A 1 190 ? -7.366 -5.486 -4.768 1.00 96.06 190 GLY A C 1
ATOM 1501 O O . GLY A 1 190 ? -7.303 -5.650 -5.979 1.00 96.06 190 GLY A O 1
ATOM 1502 N N . PHE A 1 191 ? -7.224 -6.508 -3.919 1.00 97.75 191 PHE A N 1
ATOM 1503 C CA . PHE A 1 191 ? -7.358 -7.903 -4.356 1.00 97.75 191 PHE A CA 1
ATOM 1504 C C . PHE A 1 191 ? -8.761 -8.424 -4.019 1.00 97.75 191 PHE A C 1
ATOM 1506 O O . PHE A 1 191 ? -9.370 -7.972 -3.048 1.00 97.75 191 PHE A O 1
ATOM 1513 N N . LYS A 1 192 ? -9.247 -9.440 -4.749 1.00 96.44 192 LYS A N 1
ATOM 1514 C CA . LYS A 1 192 ? -10.526 -10.135 -4.477 1.00 96.44 192 LYS A CA 1
ATOM 1515 C C . LYS A 1 192 ? -10.746 -10.419 -2.987 1.00 96.44 192 LYS A C 1
ATOM 1517 O O . LYS A 1 192 ? -11.787 -10.082 -2.431 1.00 96.44 192 LYS A O 1
ATOM 1522 N N . GLN A 1 193 ? -9.715 -10.967 -2.342 1.00 93.62 193 GLN A N 1
ATOM 1523 C CA . GLN A 1 193 ? -9.691 -11.369 -0.931 1.00 93.62 193 GLN A CA 1
ATOM 1524 C C . GLN A 1 193 ? -8.958 -10.367 -0.016 1.00 93.62 193 GLN A C 1
ATOM 1526 O O . GLN A 1 193 ? -8.471 -10.752 1.041 1.00 93.62 193 GLN A O 1
ATOM 1531 N N . SER A 1 194 ? -8.819 -9.097 -0.417 1.00 94.69 194 SER A N 1
ATOM 1532 C CA . SER A 1 194 ? -8.327 -8.047 0.487 1.00 94.69 194 SER A CA 1
ATOM 1533 C C . SER A 1 194 ? -9.335 -7.756 1.595 1.00 94.69 194 SER A C 1
ATOM 1535 O O . SER A 1 194 ? -10.539 -7.696 1.329 1.00 94.69 194 SER A O 1
ATOM 1537 N N . ASP A 1 195 ? -8.832 -7.491 2.796 1.00 95.12 195 ASP A N 1
ATOM 1538 C CA . ASP A 1 195 ? -9.586 -6.958 3.929 1.00 95.12 195 ASP A CA 1
ATOM 1539 C C . ASP A 1 195 ? -10.408 -5.712 3.533 1.00 95.12 195 ASP A C 1
ATOM 1541 O O . ASP A 1 195 ? -10.124 -5.015 2.548 1.00 95.12 195 ASP A O 1
ATOM 1545 N N . LEU A 1 196 ? -11.482 -5.463 4.278 1.00 97.44 196 LEU A N 1
ATOM 1546 C CA . LEU A 1 196 ? -12.381 -4.336 4.070 1.00 97.44 196 LEU A CA 1
ATOM 1547 C C . LEU A 1 196 ? -12.068 -3.228 5.084 1.00 97.44 196 LEU A C 1
ATOM 1549 O O . LEU A 1 196 ? -12.543 -3.261 6.219 1.00 97.44 196 LEU A O 1
ATOM 1553 N N . ASP A 1 197 ? -11.267 -2.255 4.651 1.00 98.06 197 ASP A N 1
ATOM 1554 C CA . ASP A 1 197 ? -10.867 -1.091 5.444 1.00 98.06 197 ASP A CA 1
ATOM 1555 C C . ASP A 1 197 ? -12.034 -0.083 5.568 1.00 98.06 197 ASP A C 1
ATOM 1557 O O . ASP A 1 197 ? -12.515 0.460 4.565 1.00 98.06 197 ASP A O 1
ATOM 1561 N N . VAL A 1 198 ? -12.500 0.187 6.793 1.00 98.50 198 VAL A N 1
ATOM 1562 C CA . VAL A 1 198 ? -13.643 1.072 7.086 1.00 98.50 198 VAL A CA 1
ATOM 1563 C C . VAL A 1 198 ? -13.248 2.169 8.081 1.00 98.50 198 VAL A C 1
ATOM 1565 O O . VAL A 1 198 ? -12.729 1.905 9.165 1.00 98.50 198 VAL A O 1
ATOM 1568 N N . CYS A 1 199 ? -13.522 3.423 7.733 1.00 98.19 199 CYS A N 1
ATOM 1569 C CA . CYS A 1 199 ? -13.404 4.572 8.625 1.00 98.19 199 CYS A CA 1
ATOM 1570 C C . CYS A 1 199 ? -14.798 4.942 9.146 1.00 98.19 199 CYS A C 1
ATOM 1572 O O . CYS A 1 199 ? -15.720 5.154 8.354 1.00 98.19 199 CYS A O 1
ATOM 1574 N N . MET A 1 200 ? -14.956 4.988 10.466 1.00 98.12 200 MET A N 1
ATOM 1575 C CA . MET A 1 200 ? -16.171 5.412 11.154 1.00 98.12 200 MET A CA 1
ATOM 1576 C C . MET A 1 200 ? -16.004 6.837 11.688 1.00 98.12 200 MET A C 1
ATOM 1578 O O . MET A 1 200 ? -15.042 7.135 12.396 1.00 98.12 200 MET A O 1
ATOM 1582 N N . THR A 1 201 ? -16.978 7.691 11.382 1.00 96.56 201 THR A N 1
ATOM 1583 C CA . THR A 1 201 ? -17.147 9.030 11.964 1.00 96.56 201 THR A CA 1
ATOM 1584 C C . THR A 1 201 ? -18.586 9.213 12.452 1.00 96.56 201 THR A C 1
ATOM 1586 O O . THR A 1 201 ? -19.457 8.381 12.178 1.00 96.56 201 THR A O 1
ATOM 1589 N N . ILE A 1 202 ? -18.850 10.286 13.195 1.00 94.25 202 ILE A N 1
ATOM 1590 C CA . ILE A 1 202 ? -20.178 10.644 13.702 1.00 94.25 202 ILE A CA 1
ATOM 1591 C C . ILE A 1 202 ? -20.576 11.986 13.077 1.00 94.25 202 ILE A C 1
ATOM 1593 O O . ILE A 1 202 ? -19.859 12.975 13.194 1.00 94.25 202 ILE A O 1
ATOM 1597 N N . ASN A 1 203 ? -21.713 12.028 12.382 1.00 91.00 203 ASN A N 1
ATOM 1598 C CA . ASN A 1 203 ? -22.229 13.262 11.789 1.00 91.00 203 ASN A CA 1
ATOM 1599 C C . ASN A 1 203 ? -22.480 14.316 12.882 1.00 91.00 203 ASN A C 1
ATOM 1601 O O . ASN A 1 203 ? -23.113 14.015 13.892 1.00 91.00 203 ASN A O 1
ATOM 1605 N N . GLY A 1 204 ? -22.021 15.548 12.651 1.00 87.31 204 GLY A N 1
ATOM 1606 C CA . GLY A 1 204 ? -22.065 16.637 13.635 1.00 87.31 204 GLY A CA 1
ATOM 1607 C C . GLY A 1 204 ? -20.817 16.746 14.521 1.00 87.31 204 GLY A C 1
ATOM 1608 O O . GLY A 1 204 ? -20.696 17.726 15.245 1.00 87.31 204 GLY A O 1
ATOM 1609 N N . LEU A 1 205 ? -19.880 15.795 14.433 1.00 89.69 205 LEU A N 1
ATOM 1610 C CA . LEU A 1 205 ? -18.575 15.849 15.092 1.00 89.69 205 LEU A CA 1
ATOM 1611 C C . LEU A 1 205 ? -17.468 15.758 14.027 1.00 89.69 205 LEU A C 1
ATOM 1613 O O . LEU A 1 205 ? -17.275 14.710 13.409 1.00 89.69 205 LEU A O 1
ATOM 1617 N N . GLU A 1 206 ? -16.785 16.877 13.779 1.00 85.44 206 GLU A N 1
ATOM 1618 C CA . GLU A 1 206 ? -15.862 17.054 12.648 1.00 85.44 206 GLU A CA 1
ATOM 1619 C C . GLU A 1 206 ? -14.541 16.283 12.808 1.00 85.44 206 GLU A C 1
ATOM 1621 O O . GLU A 1 206 ? -14.101 15.610 11.873 1.00 85.44 206 GLU A O 1
ATOM 1626 N N . THR A 1 207 ? -13.953 16.305 14.005 1.00 89.00 207 THR A N 1
ATOM 1627 C CA . THR A 1 207 ? -12.691 15.628 14.347 1.00 89.00 207 THR A CA 1
ATOM 1628 C C . THR A 1 207 ? -12.901 14.599 15.464 1.00 89.00 207 THR A C 1
ATOM 1630 O O . THR A 1 207 ? -13.976 14.503 16.050 1.00 89.00 207 THR A O 1
ATOM 1633 N N . ALA A 1 208 ? -11.867 13.822 15.799 1.00 87.69 208 ALA A N 1
ATOM 1634 C CA . ALA A 1 208 ? -11.886 12.946 16.977 1.00 87.69 208 ALA A CA 1
ATOM 1635 C C . ALA A 1 208 ? -11.698 13.700 18.312 1.00 87.69 208 ALA A C 1
ATOM 1637 O O . ALA A 1 208 ? -11.582 13.066 19.362 1.00 87.69 208 ALA A O 1
ATOM 1638 N N . GLU A 1 209 ? -11.600 15.030 18.294 1.00 87.38 209 GLU A N 1
ATOM 1639 C CA . GLU A 1 209 ? -11.343 15.817 19.496 1.00 87.38 209 GLU A CA 1
ATOM 1640 C C . GLU A 1 209 ? -12.527 15.715 20.471 1.00 87.38 209 GLU A C 1
ATOM 1642 O O . GLU A 1 209 ? -13.691 15.826 20.092 1.00 87.38 209 GLU A O 1
ATOM 1647 N N . GLY A 1 210 ? -12.233 15.407 21.737 1.00 83.50 210 GLY A N 1
ATOM 1648 C CA . GLY A 1 210 ? -13.251 15.090 22.745 1.00 83.50 210 GLY A CA 1
ATOM 1649 C C . GLY A 1 210 ? -13.854 13.676 22.663 1.00 83.50 210 GLY A C 1
ATOM 1650 O O . GLY A 1 210 ? -14.604 13.301 23.565 1.00 83.50 210 GLY A O 1
ATOM 1651 N N . LEU A 1 211 ? -13.516 12.855 21.658 1.00 89.00 211 LEU A N 1
ATOM 1652 C CA . LEU A 1 211 ? -13.971 11.462 21.563 1.00 89.00 211 LEU A CA 1
ATOM 1653 C C . LEU A 1 211 ? -12.972 10.492 22.217 1.00 89.00 211 LEU A C 1
ATOM 1655 O O . LEU A 1 211 ? -11.844 10.328 21.749 1.00 89.00 211 LEU A O 1
ATOM 1659 N N . ASP A 1 212 ? -13.409 9.758 23.246 1.00 92.56 212 ASP A N 1
ATOM 1660 C CA . ASP A 1 212 ? -12.645 8.632 23.809 1.00 92.56 212 ASP A CA 1
ATOM 1661 C C . ASP A 1 212 ? -12.624 7.451 22.824 1.00 92.56 212 ASP A C 1
ATOM 1663 O O . ASP A 1 212 ? -13.416 6.509 22.899 1.00 92.56 212 ASP A O 1
ATOM 1667 N N . CYS A 1 213 ? -11.688 7.505 21.879 1.00 91.94 213 CYS A N 1
ATOM 1668 C CA . CYS A 1 213 ? -11.566 6.535 20.799 1.00 91.94 213 CYS A CA 1
ATOM 1669 C C . CYS A 1 213 ? -11.331 5.099 21.299 1.00 91.94 213 CYS A C 1
ATOM 1671 O O . CYS A 1 213 ? -11.799 4.146 20.673 1.00 91.94 213 CYS A O 1
ATOM 1673 N N . VAL A 1 214 ? -10.633 4.915 22.427 1.00 93.25 214 VAL A N 1
ATOM 1674 C CA . VAL A 1 214 ? -10.369 3.581 22.990 1.00 93.25 214 VAL A CA 1
ATOM 1675 C C . VAL A 1 214 ? -11.669 2.979 23.510 1.00 93.25 214 VAL A C 1
ATOM 1677 O O . VAL A 1 214 ? -12.033 1.865 23.120 1.00 93.25 214 VAL A O 1
ATOM 1680 N N . ARG A 1 215 ? -12.413 3.734 24.322 1.00 95.00 215 ARG A N 1
ATOM 1681 C CA . ARG A 1 215 ? -13.719 3.312 24.829 1.00 95.00 215 ARG A CA 1
ATOM 1682 C C . ARG A 1 215 ? -14.731 3.122 23.702 1.00 95.00 215 ARG A C 1
ATOM 1684 O O . ARG A 1 215 ? -15.440 2.116 23.705 1.00 95.00 215 ARG A O 1
ATOM 1691 N N . THR A 1 216 ? -14.770 4.012 22.711 1.00 95.38 216 THR A N 1
ATOM 1692 C CA . THR A 1 216 ? -15.663 3.886 21.549 1.00 95.38 216 THR A CA 1
ATOM 1693 C C . THR A 1 216 ? -15.372 2.611 20.747 1.00 95.38 216 THR A C 1
ATOM 1695 O O . THR A 1 216 ? -16.317 1.920 20.371 1.00 95.38 216 THR A O 1
ATOM 1698 N N . ILE A 1 217 ? -14.106 2.208 20.556 1.00 96.75 217 ILE A N 1
ATOM 1699 C CA . ILE A 1 217 ? -13.764 0.905 19.947 1.00 96.75 217 ILE A CA 1
ATOM 1700 C C . ILE A 1 217 ? -14.290 -0.273 20.787 1.00 96.75 217 ILE A C 1
ATOM 1702 O O . ILE A 1 217 ? -14.799 -1.251 20.231 1.00 96.75 217 ILE A O 1
ATOM 1706 N N . GLU A 1 218 ? -14.218 -0.207 22.118 1.00 96.38 218 GLU A N 1
ATOM 1707 C CA . GLU A 1 218 ? -14.746 -1.263 22.995 1.00 96.38 218 GLU A CA 1
ATOM 1708 C C . GLU A 1 218 ? -16.281 -1.327 23.034 1.00 96.38 218 GLU A C 1
ATOM 1710 O O . GLU A 1 218 ? -16.853 -2.417 23.168 1.00 96.38 218 GLU A O 1
ATOM 1715 N N . GLU A 1 219 ? -16.958 -0.183 22.929 1.00 96.75 219 GLU A N 1
ATOM 1716 C CA . GLU A 1 219 ? -18.417 -0.069 22.826 1.00 96.75 219 GLU A CA 1
ATOM 1717 C C . GLU A 1 219 ? -18.907 -0.563 21.457 1.00 96.75 219 GLU A C 1
ATOM 1719 O O . GLU A 1 219 ? -19.774 -1.439 21.388 1.00 96.75 219 GLU A O 1
ATOM 1724 N N . LEU A 1 220 ? -18.258 -0.148 20.367 1.00 97.50 220 LEU A N 1
ATOM 1725 C CA . LEU A 1 220 ? -18.494 -0.666 19.019 1.00 97.50 220 LEU A CA 1
ATOM 1726 C C . LEU A 1 220 ? -18.282 -2.189 18.954 1.00 97.50 220 LEU A C 1
ATOM 1728 O O . LEU A 1 220 ? -19.124 -2.921 18.430 1.00 97.50 220 LEU A O 1
ATOM 1732 N N . ALA A 1 221 ? -17.219 -2.710 19.572 1.00 97.62 221 ALA A N 1
ATOM 1733 C CA . ALA A 1 221 ? -16.979 -4.149 19.674 1.00 97.62 221 ALA A CA 1
ATOM 1734 C C . ALA A 1 221 ? -18.004 -4.893 20.557 1.00 97.62 221 ALA A C 1
ATOM 1736 O O . ALA A 1 221 ? -18.079 -6.125 20.493 1.00 97.62 221 ALA A O 1
ATOM 1737 N N . ARG A 1 222 ? -18.782 -4.205 21.405 1.00 97.44 222 ARG A N 1
ATOM 1738 C CA . ARG A 1 222 ? -19.948 -4.776 22.106 1.00 97.44 222 ARG A CA 1
ATOM 1739 C C . ARG A 1 222 ? -21.179 -4.804 21.200 1.00 97.44 222 ARG A C 1
ATOM 1741 O O . ARG A 1 222 ? -21.839 -5.839 21.153 1.00 97.44 222 ARG A O 1
ATOM 1748 N N . VAL A 1 223 ? -21.429 -3.745 20.430 1.00 97.56 223 VAL A N 1
ATOM 1749 C CA . VAL A 1 223 ? -22.522 -3.681 19.442 1.00 97.56 223 VAL A CA 1
ATOM 1750 C C . VAL A 1 223 ? -22.348 -4.730 18.340 1.00 97.56 223 VAL A C 1
ATOM 1752 O O . VAL A 1 223 ? -23.240 -5.548 18.120 1.00 97.56 223 VAL A O 1
ATOM 1755 N N . LEU A 1 224 ? -21.168 -4.815 17.717 1.00 97.81 224 LEU A N 1
ATOM 1756 C CA . LEU A 1 224 ? -20.885 -5.759 16.625 1.00 97.81 224 LEU A CA 1
ATOM 1757 C C . LEU A 1 224 ? -21.040 -7.239 17.023 1.00 97.81 224 LEU A C 1
ATOM 1759 O O . LEU A 1 224 ? -21.353 -8.072 16.174 1.00 97.81 224 LEU A O 1
ATOM 1763 N N . LYS A 1 225 ? -20.886 -7.588 18.311 1.00 97.12 225 LYS A N 1
ATOM 1764 C CA . LYS A 1 225 ? -21.143 -8.954 18.814 1.00 97.12 225 LYS A CA 1
ATOM 1765 C C . LYS A 1 225 ? -22.618 -9.356 18.742 1.00 97.12 225 LYS A C 1
ATOM 1767 O O . LYS A 1 225 ? -22.891 -10.553 18.729 1.00 97.12 225 LYS A O 1
ATOM 1772 N N . LYS A 1 226 ? -23.548 -8.394 18.692 1.00 97.00 226 LYS A N 1
ATOM 1773 C CA . LYS A 1 226 ? -24.985 -8.652 18.515 1.00 97.00 226 LYS A CA 1
ATOM 1774 C C . LYS A 1 226 ? -25.329 -9.023 17.056 1.00 97.00 226 LYS A C 1
ATOM 1776 O O . LYS A 1 226 ? -26.388 -9.595 16.814 1.00 97.00 226 LYS A O 1
ATOM 1781 N N . HIS A 1 227 ? -24.457 -8.741 16.076 1.00 97.31 227 HIS A N 1
ATOM 1782 C CA . HIS A 1 227 ? -24.748 -8.984 14.657 1.00 97.31 227 HIS A CA 1
ATOM 1783 C C . HIS A 1 227 ? -24.599 -10.463 14.264 1.00 97.31 227 HIS A C 1
ATOM 1785 O O . HIS A 1 227 ? -23.500 -11.025 14.247 1.00 97.31 227 HIS A O 1
ATOM 1791 N N . SER A 1 228 ? -25.702 -11.091 13.849 1.00 96.25 228 SER A N 1
ATOM 1792 C CA . SER A 1 228 ? -25.766 -12.525 13.521 1.00 96.25 228 SER A CA 1
ATOM 1793 C C . SER A 1 228 ? -24.810 -12.962 12.400 1.00 96.25 228 SER A C 1
ATOM 1795 O O . SER A 1 228 ? -24.333 -14.101 12.413 1.00 96.25 228 SER A O 1
ATOM 1797 N N . GLY A 1 229 ? -24.487 -12.062 11.463 1.00 96.94 229 GLY A N 1
ATOM 1798 C CA . GLY A 1 229 ? -23.593 -12.303 10.324 1.00 96.94 229 GLY A CA 1
ATOM 1799 C C . GLY A 1 229 ? -22.088 -12.129 10.584 1.00 96.94 229 GLY A C 1
ATOM 1800 O O . GLY A 1 229 ? -21.305 -12.380 9.669 1.00 96.94 229 GLY A O 1
ATOM 1801 N N . LEU A 1 230 ? -21.660 -11.700 11.780 1.00 98.25 230 LEU A N 1
ATOM 1802 C CA . LEU A 1 230 ? -20.239 -11.451 12.085 1.00 98.25 230 LEU A CA 1
ATOM 1803 C C . LEU A 1 230 ? -19.655 -12.506 13.027 1.00 98.25 230 LEU A C 1
ATOM 1805 O O . LEU A 1 230 ? -20.349 -13.064 13.878 1.00 98.25 230 LEU A O 1
ATOM 1809 N N . ARG A 1 231 ? -18.356 -12.783 12.909 1.00 96.75 231 ARG A N 1
ATOM 1810 C CA . ARG A 1 231 ? -17.610 -13.670 13.818 1.00 96.75 231 ARG A CA 1
ATOM 1811 C C . ARG A 1 231 ? -16.264 -13.059 14.195 1.00 96.75 231 ARG A C 1
ATOM 1813 O O . ARG A 1 231 ? -15.778 -12.140 13.550 1.00 96.75 231 ARG A O 1
ATOM 1820 N N . ASN A 1 232 ? -15.649 -13.611 15.241 1.00 94.88 232 ASN A N 1
ATOM 1821 C CA . ASN A 1 232 ? -14.297 -13.257 15.687 1.00 94.88 232 ASN A CA 1
ATOM 1822 C C . ASN A 1 232 ? -14.079 -11.770 16.052 1.00 94.88 232 ASN A C 1
ATOM 1824 O O . ASN A 1 232 ? -12.945 -11.319 15.953 1.00 94.88 232 ASN A O 1
ATOM 1828 N N . ILE A 1 233 ? -15.110 -11.042 16.515 1.00 97.31 233 ILE A N 1
ATOM 1829 C CA . ILE A 1 233 ? -14.988 -9.624 16.914 1.00 97.31 233 ILE A CA 1
ATOM 1830 C C . ILE A 1 233 ? -13.822 -9.426 17.896 1.00 97.31 233 ILE A C 1
ATOM 1832 O O . ILE A 1 233 ? -13.855 -9.945 19.019 1.00 97.31 233 ILE A O 1
ATOM 1836 N N . LEU A 1 234 ? -12.818 -8.663 17.471 1.00 95.25 234 LEU A N 1
ATOM 1837 C CA . LEU A 1 234 ? -11.566 -8.433 18.177 1.00 95.25 234 LEU A CA 1
ATOM 1838 C C . LEU A 1 234 ? -11.221 -6.932 18.166 1.00 95.25 234 LEU A C 1
ATOM 1840 O O . LEU A 1 234 ? -10.723 -6.435 17.157 1.00 95.25 234 LEU A O 1
ATOM 1844 N N . PRO A 1 235 ? -11.451 -6.200 19.271 1.00 96.56 235 PRO A N 1
ATOM 1845 C CA . PRO A 1 235 ? -10.878 -4.871 19.437 1.00 96.56 235 PRO A CA 1
ATOM 1846 C C . PRO A 1 235 ? -9.357 -4.979 19.633 1.00 96.56 235 PRO A C 1
ATOM 1848 O O . PRO A 1 235 ? -8.876 -5.826 20.391 1.00 96.56 235 PRO A O 1
ATOM 1851 N N . ILE A 1 236 ? -8.614 -4.114 18.949 1.00 93.81 236 ILE A N 1
ATOM 1852 C CA . ILE A 1 236 ? -7.158 -3.962 19.014 1.00 93.81 236 ILE A CA 1
ATOM 1853 C C . ILE A 1 236 ? -6.889 -2.497 19.371 1.00 93.81 236 ILE A C 1
ATOM 1855 O O . ILE A 1 236 ? -6.687 -1.649 18.506 1.00 93.81 236 ILE A O 1
ATOM 1859 N N . THR A 1 237 ? -6.940 -2.195 20.667 1.00 93.62 237 THR A N 1
ATOM 1860 C CA . THR A 1 237 ? -6.852 -0.827 21.207 1.00 93.62 237 THR A CA 1
ATOM 1861 C C . THR A 1 237 ? -5.420 -0.336 21.443 1.00 93.62 237 THR A C 1
ATOM 1863 O O . THR A 1 237 ? -5.218 0.846 21.680 1.00 93.62 237 THR A O 1
ATOM 1866 N N . THR A 1 238 ? -4.416 -1.216 21.356 1.00 89.19 238 THR A N 1
ATOM 1867 C CA . THR A 1 238 ? -3.001 -0.913 21.658 1.00 89.19 238 THR A CA 1
ATOM 1868 C C . THR A 1 238 ? -2.142 -0.578 20.428 1.00 89.19 238 THR A C 1
ATOM 1870 O O . THR A 1 238 ? -0.920 -0.480 20.543 1.00 89.19 238 THR A O 1
ATOM 1873 N N . ALA A 1 239 ? -2.739 -0.462 19.239 1.00 87.31 239 ALA A N 1
ATOM 1874 C CA . ALA A 1 239 ? -2.046 -0.096 17.999 1.00 87.31 239 ALA A CA 1
ATOM 1875 C C . ALA A 1 239 ? -2.002 1.436 17.798 1.00 87.31 239 ALA A C 1
ATOM 1877 O O . ALA A 1 239 ? -2.816 2.141 18.386 1.00 87.31 239 ALA A O 1
ATOM 1878 N N . LYS A 1 240 ? -1.104 1.954 16.928 1.00 86.62 240 LYS A N 1
ATOM 1879 C CA . LYS A 1 240 ? -1.045 3.402 16.575 1.00 86.62 240 LYS A CA 1
ATOM 1880 C C . LYS A 1 240 ? -2.415 3.918 16.111 1.00 86.62 240 LYS A C 1
ATOM 1882 O O . LYS A 1 240 ? -2.792 5.030 16.449 1.00 86.62 240 LYS A O 1
ATOM 1887 N N . VAL A 1 241 ? -3.145 3.093 15.358 1.00 89.31 241 VAL A N 1
ATOM 1888 C CA . VAL A 1 241 ? -4.545 3.318 14.989 1.00 89.31 241 VAL A CA 1
ATOM 1889 C C . VAL A 1 241 ? -5.374 2.206 15.640 1.00 89.31 241 VAL A C 1
ATOM 1891 O O . VAL A 1 241 ? -5.255 1.053 15.214 1.00 89.31 241 VAL A O 1
ATOM 1894 N N . PRO A 1 242 ? -6.166 2.502 16.686 1.00 93.44 242 PRO A N 1
ATOM 1895 C CA . PRO A 1 242 ? -7.095 1.547 17.278 1.00 93.44 242 PRO A CA 1
ATOM 1896 C C . PRO A 1 242 ? -8.145 1.073 16.267 1.00 93.44 242 PRO A C 1
ATOM 1898 O O . PRO A 1 242 ? -8.748 1.883 15.561 1.00 93.44 242 PRO A O 1
ATOM 1901 N N . ILE A 1 243 ? -8.382 -0.239 16.217 1.00 96.94 243 ILE A N 1
ATOM 1902 C CA . ILE A 1 243 ? -9.364 -0.851 15.308 1.00 96.94 243 ILE A CA 1
ATOM 1903 C C . ILE A 1 243 ? -10.211 -1.916 16.002 1.00 96.94 243 ILE A C 1
ATOM 1905 O O . ILE A 1 243 ? -9.801 -2.508 17.002 1.00 96.94 243 ILE A O 1
ATOM 1909 N N . VAL A 1 244 ? -11.371 -2.226 15.426 1.00 97.94 244 VAL A N 1
ATOM 1910 C CA . VAL A 1 244 ? -12.079 -3.486 15.670 1.00 97.94 244 VAL A CA 1
ATOM 1911 C C . VAL A 1 244 ? -12.067 -4.338 14.403 1.00 97.94 244 VAL A C 1
ATOM 1913 O O . VAL A 1 244 ? -12.679 -3.982 13.398 1.00 97.94 244 VAL A O 1
ATOM 1916 N N . LYS A 1 245 ? -11.368 -5.477 14.484 1.00 97.00 245 LYS A N 1
ATOM 1917 C CA . LYS A 1 245 ? -11.261 -6.489 13.427 1.00 97.00 245 LYS A CA 1
ATOM 1918 C C . LYS A 1 245 ? -12.336 -7.557 13.599 1.00 97.00 245 LYS A C 1
ATOM 1920 O O . LYS A 1 245 ? -12.586 -8.019 14.718 1.00 97.00 245 LYS A O 1
ATOM 1925 N N . PHE A 1 246 ? -12.968 -7.988 12.512 1.00 98.06 246 PHE A N 1
ATOM 1926 C CA . PHE A 1 246 ? -13.908 -9.113 12.517 1.00 98.06 246 PHE A CA 1
ATOM 1927 C C . PHE A 1 246 ? -14.031 -9.805 11.158 1.00 98.06 246 PHE A C 1
ATOM 1929 O O . PHE A 1 246 ? -13.612 -9.286 10.135 1.00 98.06 246 PHE A O 1
ATOM 1936 N N . PHE A 1 247 ? -14.645 -10.989 11.149 1.00 98.06 247 PHE A N 1
ATOM 1937 C CA . PHE A 1 247 ? -14.907 -11.780 9.947 1.00 98.06 247 PHE A CA 1
ATOM 1938 C C . PHE A 1 247 ? -16.383 -11.681 9.541 1.00 98.06 247 PHE A C 1
ATOM 1940 O O . PHE A 1 247 ? -17.267 -11.978 10.355 1.00 98.06 247 PHE A O 1
ATOM 1947 N N . HIS A 1 248 ? -16.660 -11.301 8.293 1.00 98.25 248 HIS A N 1
ATOM 1948 C CA . HIS A 1 248 ? -18.013 -11.218 7.741 1.00 98.25 248 HIS A CA 1
ATOM 1949 C C . HIS A 1 248 ? -18.393 -12.520 7.013 1.00 98.25 248 HIS A C 1
ATOM 1951 O O . HIS A 1 248 ? -17.851 -12.855 5.959 1.00 98.25 248 HIS A O 1
ATOM 1957 N N . LEU A 1 249 ? -19.365 -13.258 7.566 1.00 96.81 249 LEU A N 1
ATOM 1958 C CA . LEU A 1 249 ? -19.651 -14.642 7.165 1.00 96.81 249 LEU A CA 1
ATOM 1959 C C . LEU A 1 249 ? -20.052 -14.824 5.698 1.00 96.81 249 LEU A C 1
ATOM 1961 O O . LEU A 1 249 ? -19.704 -15.845 5.116 1.00 96.81 249 LEU A O 1
ATOM 1965 N N . ARG A 1 250 ? -20.820 -13.892 5.117 1.00 96.06 250 ARG A N 1
ATOM 1966 C CA . ARG A 1 250 ? -21.394 -14.088 3.772 1.00 96.06 250 ARG A CA 1
ATOM 1967 C C . ARG A 1 250 ? -20.390 -13.862 2.643 1.00 96.06 250 ARG A C 1
ATOM 1969 O O . ARG A 1 250 ? -20.548 -14.471 1.595 1.00 96.06 250 ARG A O 1
ATOM 1976 N N . SER A 1 251 ? -19.397 -12.993 2.841 1.00 95.44 251 SER A N 1
ATOM 1977 C CA . SER A 1 251 ? -18.365 -12.710 1.828 1.00 95.44 251 SER A CA 1
ATOM 1978 C C . SER A 1 251 ? -17.039 -13.418 2.091 1.00 95.44 251 SER A C 1
ATOM 1980 O O . SER A 1 251 ? -16.217 -13.497 1.187 1.00 95.44 251 SER A O 1
ATOM 1982 N N . GLY A 1 252 ? -16.806 -13.902 3.315 1.00 96.69 252 GLY A N 1
ATOM 1983 C CA . GLY A 1 252 ? -15.527 -14.494 3.706 1.00 96.69 252 GLY A CA 1
ATOM 1984 C C . GLY A 1 252 ? -14.400 -13.480 3.942 1.00 96.69 252 GLY A C 1
ATOM 1985 O O . GLY A 1 252 ? -13.259 -13.889 4.129 1.00 96.69 252 GLY A O 1
ATOM 1986 N N . LEU A 1 253 ? -14.705 -12.178 3.947 1.00 96.88 253 LEU A N 1
ATOM 1987 C CA . LEU A 1 253 ? -13.720 -11.111 4.149 1.00 96.88 253 LEU A CA 1
ATOM 1988 C C . LEU A 1 253 ? -13.529 -10.792 5.639 1.00 96.88 253 LEU A C 1
ATOM 1990 O O . LEU A 1 253 ? -14.494 -10.798 6.414 1.00 96.88 253 LEU A O 1
ATOM 1994 N N . GLU A 1 254 ? -12.300 -10.442 6.026 1.00 97.62 254 GLU A N 1
ATOM 1995 C CA . GLU A 1 254 ? -12.072 -9.677 7.255 1.00 97.62 254 GLU A CA 1
ATOM 1996 C C . GLU A 1 254 ? -12.381 -8.189 7.023 1.00 97.62 254 GLU A C 1
ATOM 1998 O O . GLU A 1 254 ? -12.261 -7.673 5.912 1.00 97.62 254 GLU A O 1
ATOM 2003 N N . VAL A 1 255 ? -12.842 -7.519 8.075 1.00 98.38 255 VAL A N 1
ATOM 2004 C CA . VAL A 1 255 ? -13.279 -6.122 8.080 1.00 98.38 255 VAL A CA 1
ATOM 2005 C C . VAL A 1 255 ? -12.635 -5.430 9.273 1.00 98.38 255 VAL A C 1
ATOM 2007 O O . VAL A 1 255 ? -12.750 -5.931 10.396 1.00 98.38 255 VAL A O 1
ATOM 2010 N N . ASP A 1 256 ? -12.020 -4.277 9.021 1.00 98.06 256 ASP A N 1
ATOM 2011 C CA . ASP A 1 256 ? -11.351 -3.454 10.025 1.00 98.0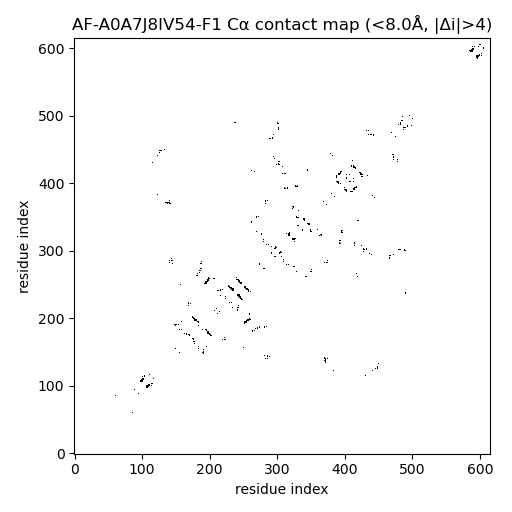6 256 ASP A CA 1
ATOM 2012 C C . ASP A 1 256 ? -12.024 -2.088 10.105 1.00 98.06 256 ASP A C 1
ATOM 2014 O O . ASP A 1 256 ? -11.937 -1.287 9.175 1.00 98.06 256 ASP A O 1
ATOM 2018 N N . ILE A 1 257 ? -12.696 -1.812 11.229 1.00 98.50 257 ILE A N 1
ATOM 2019 C CA . ILE A 1 257 ? -13.249 -0.481 11.503 1.00 98.50 257 ILE A CA 1
ATOM 2020 C C . ILE A 1 257 ? -12.269 0.303 12.377 1.00 98.50 257 ILE A C 1
ATOM 2022 O O . ILE A 1 257 ? -11.961 -0.107 13.497 1.00 98.50 257 ILE A O 1
ATOM 2026 N N . SER A 1 258 ? -11.826 1.446 11.857 1.00 97.50 258 SER A N 1
ATOM 2027 C CA . SER A 1 258 ? -11.059 2.492 12.548 1.00 97.50 258 SER A CA 1
ATOM 2028 C C . SER A 1 258 ? -11.947 3.713 12.811 1.00 97.50 258 SER A C 1
ATOM 2030 O O . SER A 1 258 ? -12.914 3.935 12.082 1.00 97.50 258 SER A O 1
ATOM 2032 N N . LEU A 1 259 ? -11.634 4.511 13.834 1.00 96.31 259 LEU A N 1
ATOM 2033 C CA . LEU A 1 259 ? -12.326 5.775 14.122 1.00 96.31 259 LEU A CA 1
ATOM 2034 C C . LEU A 1 259 ? -11.535 6.947 13.540 1.00 96.31 259 LEU A C 1
ATOM 2036 O O . LEU A 1 259 ? -10.319 6.980 13.711 1.00 96.31 259 LEU A O 1
ATOM 2040 N N . TYR A 1 260 ? -12.219 7.889 12.878 1.00 95.44 260 TYR A N 1
ATOM 2041 C CA . TYR A 1 260 ? -11.660 9.180 12.438 1.00 95.44 260 TYR A CA 1
ATOM 2042 C C . TYR A 1 260 ? -10.292 9.098 11.733 1.00 95.44 260 TYR A C 1
ATOM 2044 O O . TYR A 1 260 ? -9.458 9.990 11.833 1.00 95.44 260 TYR A O 1
ATOM 2052 N N . ASN A 1 261 ? -10.063 8.033 10.962 1.00 93.88 261 ASN A N 1
ATOM 2053 C CA . ASN A 1 261 ? -8.851 7.844 10.171 1.00 93.88 261 ASN A CA 1
ATOM 2054 C C . ASN A 1 261 ? -8.932 8.662 8.865 1.00 93.88 261 ASN A C 1
ATOM 2056 O O . ASN A 1 261 ? -9.043 8.124 7.760 1.00 93.88 261 ASN A O 1
ATOM 2060 N N . THR A 1 262 ? -8.983 9.985 9.020 1.00 94.25 262 THR A N 1
ATOM 2061 C CA . THR A 1 262 ? -9.198 10.994 7.972 1.00 94.25 262 THR A CA 1
ATOM 2062 C C . THR A 1 262 ? -8.061 10.978 6.950 1.00 94.25 262 THR A C 1
ATOM 2064 O O . THR A 1 262 ? -8.313 10.820 5.755 1.00 94.25 262 THR A O 1
ATOM 2067 N N . LEU A 1 263 ? -6.802 11.019 7.399 1.00 96.50 263 LEU A N 1
ATOM 2068 C CA . LEU A 1 263 ? -5.620 10.969 6.533 1.00 96.50 263 LEU A CA 1
ATOM 2069 C C . LEU A 1 263 ? -5.604 9.716 5.644 1.00 96.50 263 LEU A C 1
ATOM 2071 O O . LEU A 1 263 ? -5.236 9.801 4.473 1.00 96.50 263 LEU A O 1
ATOM 2075 N N . ALA A 1 264 ? -6.088 8.566 6.130 1.00 96.38 264 ALA A N 1
ATOM 2076 C CA . ALA A 1 264 ? -6.199 7.368 5.300 1.00 96.38 264 ALA A CA 1
ATOM 2077 C C . ALA A 1 264 ? -7.255 7.493 4.185 1.00 96.38 264 ALA A C 1
ATOM 2079 O O . ALA A 1 264 ? -7.062 6.915 3.112 1.00 96.38 264 ALA A O 1
ATOM 2080 N N . LEU A 1 265 ? -8.328 8.273 4.372 1.00 97.56 265 LEU A N 1
ATOM 2081 C CA . LEU A 1 265 ? -9.275 8.610 3.297 1.00 97.56 265 LEU A CA 1
ATOM 2082 C C . LEU A 1 265 ? -8.601 9.486 2.227 1.00 97.56 265 LEU A C 1
ATOM 2084 O O . LEU A 1 265 ? -8.765 9.226 1.033 1.00 97.56 265 LEU A O 1
ATOM 2088 N N . HIS A 1 266 ? -7.787 10.466 2.630 1.00 98.25 266 HIS A N 1
ATOM 2089 C CA . HIS A 1 266 ? -7.023 11.299 1.695 1.00 98.25 266 HIS A CA 1
ATOM 2090 C C . HIS A 1 266 ? -5.951 10.490 0.948 1.00 98.25 266 HIS A C 1
ATOM 2092 O O . HIS A 1 266 ? -5.908 10.543 -0.281 1.00 98.25 266 HIS A O 1
ATOM 2098 N N . ASN A 1 267 ? -5.172 9.652 1.642 1.00 97.44 267 ASN A N 1
ATOM 2099 C CA . ASN A 1 267 ? -4.206 8.730 1.025 1.00 97.44 267 ASN A CA 1
ATOM 2100 C C . ASN A 1 267 ? -4.882 7.770 0.034 1.00 97.44 267 ASN A C 1
ATOM 2102 O O . ASN A 1 267 ? -4.351 7.493 -1.041 1.00 97.44 267 ASN A O 1
ATOM 2106 N N . THR A 1 268 ? -6.093 7.306 0.350 1.00 98.62 268 THR A N 1
ATOM 2107 C CA . THR A 1 268 ? -6.903 6.478 -0.556 1.00 98.62 268 THR A CA 1
ATOM 2108 C C . THR A 1 268 ? -7.274 7.230 -1.835 1.00 98.62 268 THR A C 1
ATOM 2110 O O . THR A 1 268 ? -7.145 6.661 -2.920 1.00 98.62 268 THR A O 1
ATOM 2113 N N . ARG A 1 269 ? -7.697 8.501 -1.737 1.00 98.69 269 ARG A N 1
ATOM 2114 C CA . ARG A 1 269 ? -7.995 9.337 -2.913 1.00 98.69 269 ARG A CA 1
ATOM 2115 C C . ARG A 1 269 ? -6.742 9.625 -3.744 1.00 98.69 269 ARG A C 1
ATOM 2117 O O . ARG A 1 269 ? -6.807 9.475 -4.958 1.00 98.69 269 ARG A O 1
ATOM 2124 N N . LEU A 1 270 ? -5.615 9.962 -3.112 1.00 98.81 270 LEU A N 1
ATOM 2125 C CA . LEU A 1 270 ? -4.335 10.215 -3.789 1.00 98.81 270 LEU A CA 1
ATOM 2126 C C . LEU A 1 270 ? -3.880 8.994 -4.606 1.00 98.81 270 LEU A C 1
ATOM 2128 O O . LEU A 1 270 ? -3.574 9.108 -5.790 1.00 98.81 270 LEU A O 1
ATOM 2132 N N . LEU A 1 271 ? -3.895 7.804 -3.998 1.00 98.81 271 LEU A N 1
ATOM 2133 C CA . LEU A 1 271 ? -3.553 6.556 -4.688 1.00 98.81 271 LEU A CA 1
ATOM 2134 C C . LEU A 1 271 ? -4.561 6.207 -5.797 1.00 98.81 271 LEU A C 1
ATOM 2136 O O . LEU A 1 271 ? -4.149 5.740 -6.858 1.00 98.81 271 LEU A O 1
ATOM 2140 N N . SER A 1 272 ? -5.855 6.478 -5.588 1.00 98.69 272 SER A N 1
ATOM 2141 C CA . SER A 1 272 ? -6.888 6.303 -6.618 1.00 98.69 272 SER A CA 1
ATOM 2142 C C . SER A 1 272 ? -6.639 7.202 -7.832 1.00 98.69 272 SER A C 1
ATOM 2144 O O . SER A 1 272 ? -6.667 6.713 -8.963 1.00 98.69 272 SER A O 1
ATOM 2146 N N . ALA A 1 273 ? -6.301 8.475 -7.595 1.00 98.75 273 ALA A N 1
ATOM 2147 C CA . ALA A 1 273 ? -5.948 9.448 -8.624 1.00 98.75 273 ALA A CA 1
ATOM 2148 C C . ALA A 1 273 ? -4.729 8.976 -9.436 1.00 98.75 273 ALA A C 1
ATOM 2150 O O . ALA A 1 273 ? -4.818 8.879 -10.657 1.00 98.75 273 ALA A O 1
ATOM 2151 N N . TYR A 1 274 ? -3.647 8.539 -8.776 1.00 98.88 274 TYR A N 1
ATOM 2152 C CA . TYR A 1 274 ? -2.506 7.906 -9.454 1.00 98.88 274 TYR A CA 1
ATOM 2153 C C . TYR A 1 274 ? -2.900 6.674 -10.282 1.00 98.88 274 TYR A C 1
ATOM 2155 O O . TYR A 1 274 ? -2.424 6.505 -11.403 1.00 98.88 274 TYR A O 1
ATOM 2163 N N . SER A 1 275 ? -3.798 5.827 -9.769 1.00 98.50 275 SER A N 1
ATOM 2164 C CA . SER A 1 275 ? -4.284 4.631 -10.475 1.00 98.50 275 SER A CA 1
ATOM 2165 C C . SER A 1 275 ? -5.087 4.939 -11.752 1.00 98.50 275 SER A C 1
ATOM 2167 O O . SER A 1 275 ? -5.339 4.028 -12.548 1.00 98.50 275 SER A O 1
ATOM 2169 N N . ALA A 1 276 ? -5.523 6.191 -11.928 1.00 98.31 276 ALA A N 1
ATOM 2170 C CA . ALA A 1 276 ? -6.304 6.662 -13.066 1.00 98.31 276 ALA A CA 1
ATOM 2171 C C . ALA A 1 276 ? -5.465 7.366 -14.150 1.00 98.31 276 ALA A C 1
ATOM 2173 O O . ALA A 1 276 ? -5.988 7.575 -15.240 1.00 98.31 276 ALA A O 1
ATOM 2174 N N . ILE A 1 277 ? -4.194 7.701 -13.883 1.00 98.31 277 ILE A N 1
ATOM 2175 C CA . ILE A 1 277 ? -3.312 8.390 -14.846 1.00 98.31 277 ILE A CA 1
ATOM 2176 C C . ILE A 1 277 ? -2.925 7.468 -16.008 1.00 98.31 277 ILE A C 1
ATOM 2178 O O . ILE A 1 277 ? -3.070 7.834 -17.168 1.00 98.31 277 ILE A O 1
ATOM 2182 N N . ASP A 1 278 ? -2.424 6.269 -15.699 1.00 98.50 278 ASP A N 1
ATOM 2183 C CA . ASP A 1 278 ? -1.895 5.326 -16.689 1.00 98.50 278 ASP A CA 1
ATOM 2184 C C . ASP A 1 278 ? -2.149 3.870 -16.230 1.00 98.50 278 ASP A C 1
ATOM 2186 O O . ASP A 1 278 ? -1.870 3.536 -15.070 1.00 98.50 278 ASP A O 1
ATOM 2190 N N . PRO A 1 279 ? -2.648 2.963 -17.099 1.00 98.50 279 PRO A N 1
ATOM 2191 C CA . PRO A 1 279 ? -2.864 1.551 -16.759 1.00 98.50 279 PRO A CA 1
ATOM 2192 C C . PRO A 1 279 ? -1.634 0.827 -16.186 1.00 98.50 279 PRO A C 1
ATOM 2194 O O . PRO A 1 279 ? -1.785 -0.068 -15.348 1.00 98.50 279 PRO A O 1
ATOM 2197 N N . ARG A 1 280 ? -0.416 1.223 -16.585 1.00 98.81 280 ARG A N 1
ATOM 2198 C CA . ARG A 1 280 ? 0.856 0.662 -16.100 1.00 98.81 280 ARG A CA 1
ATOM 2199 C C . ARG A 1 280 ? 1.013 0.828 -14.588 1.00 98.81 280 ARG A C 1
ATOM 2201 O O . ARG A 1 280 ? 1.548 -0.076 -13.947 1.00 98.81 280 ARG A O 1
ATOM 2208 N N . VAL A 1 281 ? 0.465 1.897 -13.998 1.00 98.88 281 VAL A N 1
ATOM 2209 C CA . VAL A 1 281 ? 0.437 2.107 -12.537 1.00 98.88 281 VAL A CA 1
ATOM 2210 C C . VAL A 1 281 ? -0.309 0.964 -11.849 1.00 98.88 281 VAL A C 1
ATOM 2212 O O . VAL A 1 281 ? 0.209 0.356 -10.913 1.00 98.88 281 VAL A O 1
ATOM 2215 N N . LYS A 1 282 ? -1.506 0.610 -12.339 1.00 98.62 282 LYS A N 1
ATOM 2216 C CA . LYS A 1 282 ? -2.275 -0.525 -11.806 1.00 98.62 282 LYS A CA 1
ATOM 2217 C C . LYS A 1 282 ? -1.515 -1.830 -11.995 1.00 98.62 282 LYS A C 1
ATOM 2219 O O . LYS A 1 282 ? -1.311 -2.544 -11.018 1.00 98.62 282 LYS A O 1
ATOM 2224 N N . TYR A 1 283 ? -1.041 -2.129 -13.200 1.00 98.88 283 TYR A N 1
ATOM 2225 C CA . TYR A 1 283 ? -0.339 -3.389 -13.456 1.00 98.88 283 TYR A CA 1
ATOM 2226 C C . TYR A 1 283 ? 0.892 -3.582 -12.548 1.00 98.88 283 TYR A C 1
ATOM 2228 O O . TYR A 1 283 ? 1.063 -4.659 -11.973 1.00 98.88 283 TYR A O 1
ATOM 2236 N N . LEU A 1 284 ? 1.705 -2.542 -12.334 1.00 98.94 284 LEU A N 1
ATOM 2237 C CA . LEU A 1 284 ? 2.881 -2.609 -11.457 1.00 98.94 284 LEU A CA 1
ATOM 2238 C C . LEU A 1 284 ? 2.509 -2.719 -9.975 1.00 98.94 284 LEU A C 1
ATOM 2240 O O . LEU A 1 284 ? 3.080 -3.553 -9.274 1.00 98.94 284 LEU A O 1
ATOM 2244 N N . CYS A 1 285 ? 1.516 -1.963 -9.496 1.00 98.81 285 CYS A N 1
ATOM 2245 C CA . CYS A 1 285 ? 1.033 -2.079 -8.117 1.00 98.81 285 CYS A CA 1
ATOM 2246 C C . CYS A 1 285 ? 0.457 -3.474 -7.813 1.00 98.81 285 CYS A C 1
ATOM 2248 O O . CYS A 1 285 ? 0.680 -4.007 -6.725 1.00 98.81 285 CYS A O 1
ATOM 2250 N N . TYR A 1 286 ? -0.238 -4.101 -8.769 1.00 98.81 286 TYR A N 1
ATOM 2251 C CA . TYR A 1 286 ? -0.710 -5.482 -8.623 1.00 98.81 286 TYR A CA 1
ATOM 2252 C C . TYR A 1 286 ? 0.445 -6.487 -8.679 1.00 98.81 286 TYR A C 1
ATOM 2254 O O . TYR A 1 286 ? 0.506 -7.365 -7.824 1.00 98.81 286 TYR A O 1
ATOM 2262 N N . THR A 1 287 ? 1.396 -6.333 -9.606 1.00 98.94 287 THR A N 1
ATOM 2263 C CA . THR A 1 287 ? 2.593 -7.195 -9.702 1.00 98.94 287 THR A CA 1
ATOM 2264 C C . THR A 1 287 ? 3.415 -7.156 -8.411 1.00 98.94 287 THR A C 1
ATOM 2266 O O . THR A 1 287 ? 3.721 -8.202 -7.843 1.00 98.94 287 THR A O 1
ATOM 2269 N N . MET A 1 288 ? 3.671 -5.960 -7.873 1.00 98.88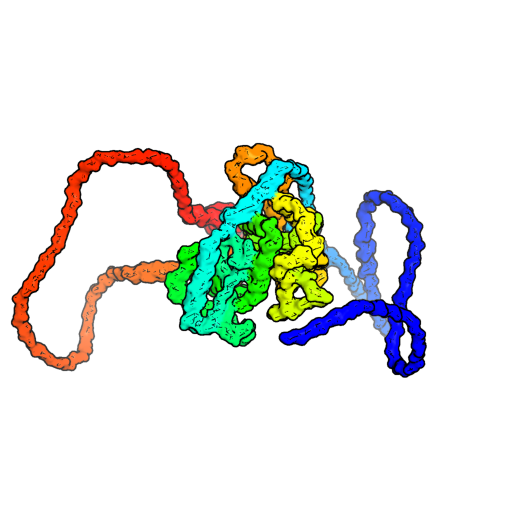 288 MET A N 1
ATOM 2270 C CA . MET A 1 288 ? 4.321 -5.757 -6.575 1.00 98.88 288 MET A CA 1
ATOM 2271 C C . MET A 1 288 ? 3.543 -6.418 -5.426 1.00 98.88 288 MET A C 1
ATOM 2273 O O . MET A 1 288 ? 4.138 -7.016 -4.527 1.00 98.88 288 MET A O 1
ATOM 2277 N N . LYS A 1 289 ? 2.207 -6.346 -5.442 1.00 98.44 289 LYS A N 1
ATOM 2278 C CA . LYS A 1 289 ? 1.362 -6.969 -4.414 1.00 98.44 289 LYS A CA 1
ATOM 2279 C C . LYS A 1 289 ? 1.325 -8.497 -4.517 1.00 98.44 289 LYS A C 1
ATOM 2281 O O . LYS A 1 289 ? 1.276 -9.150 -3.479 1.00 98.44 289 LYS A O 1
ATOM 2286 N N . VAL A 1 290 ? 1.399 -9.074 -5.721 1.00 98.75 290 VAL A N 1
ATOM 2287 C CA . VAL A 1 290 ? 1.605 -10.523 -5.905 1.00 98.75 290 VAL A CA 1
ATOM 2288 C C . VAL A 1 290 ? 2.979 -10.906 -5.359 1.00 98.75 290 VAL A C 1
ATOM 2290 O O . VAL A 1 290 ? 3.054 -11.703 -4.431 1.00 98.75 290 VAL A O 1
ATOM 2293 N N . PHE A 1 291 ? 4.043 -10.267 -5.850 1.00 98.81 291 PHE A N 1
ATOM 2294 C CA . PHE A 1 291 ? 5.428 -10.510 -5.444 1.00 98.81 291 PHE A CA 1
ATOM 2295 C C . PHE A 1 291 ? 5.615 -10.496 -3.917 1.00 98.81 291 PHE A C 1
ATOM 2297 O O . PHE A 1 291 ? 6.042 -11.480 -3.320 1.00 98.81 291 PHE A O 1
ATOM 2304 N N . THR A 1 292 ? 5.213 -9.410 -3.255 1.00 98.50 292 THR A N 1
ATOM 2305 C CA . THR A 1 292 ? 5.383 -9.247 -1.799 1.00 98.50 292 THR A CA 1
ATOM 2306 C C . THR A 1 292 ? 4.503 -10.178 -0.967 1.00 98.50 292 THR A C 1
ATOM 2308 O O . THR A 1 292 ? 4.861 -10.496 0.168 1.00 98.50 292 THR A O 1
ATOM 2311 N N . LYS A 1 293 ? 3.371 -10.644 -1.512 1.00 97.44 293 LYS A N 1
ATOM 2312 C CA . LYS A 1 293 ? 2.520 -11.645 -0.862 1.00 97.44 293 LYS A CA 1
ATOM 2313 C C . LYS A 1 293 ? 3.091 -13.058 -1.011 1.00 97.44 293 LYS A C 1
ATOM 2315 O O . LYS A 1 293 ? 3.049 -13.808 -0.043 1.00 97.44 293 LYS A O 1
ATOM 2320 N N . MET A 1 294 ? 3.636 -13.404 -2.178 1.00 97.81 294 MET A N 1
ATOM 2321 C CA . MET A 1 294 ? 4.256 -14.713 -2.431 1.00 97.81 294 MET A CA 1
ATOM 2322 C C . MET A 1 294 ? 5.553 -14.888 -1.630 1.00 97.81 294 MET A C 1
ATOM 2324 O O . MET A 1 294 ? 5.785 -15.957 -1.079 1.00 97.81 294 MET A O 1
ATOM 2328 N N . CYS A 1 295 ? 6.325 -13.812 -1.445 1.00 97.94 295 CYS A N 1
ATOM 2329 C CA . CYS A 1 295 ? 7.494 -13.783 -0.559 1.00 97.94 295 CYS A CA 1
ATOM 2330 C C . CYS A 1 295 ? 7.157 -13.623 0.943 1.00 97.94 295 CYS A C 1
ATOM 2332 O O . CYS A 1 295 ? 8.069 -13.493 1.751 1.00 97.94 295 CYS A O 1
ATOM 2334 N N . ASP A 1 296 ? 5.877 -13.563 1.334 1.00 97.75 296 ASP A N 1
ATOM 2335 C CA . ASP A 1 296 ? 5.413 -13.378 2.724 1.00 97.75 296 ASP A CA 1
ATOM 2336 C C . ASP A 1 296 ? 5.961 -12.123 3.458 1.00 97.75 296 ASP A C 1
ATOM 2338 O O . ASP A 1 296 ? 6.139 -12.105 4.677 1.00 97.75 296 ASP A O 1
ATOM 2342 N N . ILE A 1 297 ? 6.203 -11.033 2.716 1.00 98.12 297 ILE A N 1
ATOM 2343 C CA . ILE A 1 297 ? 6.749 -9.754 3.224 1.00 98.12 297 ILE A CA 1
ATOM 2344 C C . ILE A 1 297 ? 5.727 -8.601 3.263 1.00 98.12 297 ILE A C 1
ATOM 2346 O O . ILE A 1 297 ? 6.069 -7.483 3.652 1.00 98.12 297 ILE A O 1
ATOM 2350 N N . GLY A 1 298 ? 4.459 -8.857 2.925 1.00 96.56 298 GLY A N 1
ATOM 2351 C CA . GLY A 1 298 ? 3.388 -7.850 2.823 1.00 96.56 298 GLY A CA 1
ATOM 2352 C C . GLY A 1 298 ? 2.506 -7.595 4.063 1.00 96.56 298 GLY A C 1
ATOM 2353 O O . GLY A 1 298 ? 1.485 -6.917 3.920 1.00 96.56 298 GLY A O 1
ATOM 2354 N N . ASP A 1 299 ? 2.835 -8.130 5.250 1.00 95.56 299 ASP A N 1
ATOM 2355 C CA . ASP A 1 299 ? 2.044 -7.979 6.489 1.00 95.56 299 ASP A CA 1
ATOM 2356 C C . ASP A 1 299 ? 2.813 -7.269 7.629 1.00 95.56 299 ASP A C 1
ATOM 2358 O O . ASP A 1 299 ? 3.531 -7.879 8.430 1.00 95.56 299 ASP A O 1
ATOM 2362 N N . ALA A 1 300 ? 2.560 -5.967 7.796 1.00 94.75 300 ALA A N 1
ATOM 2363 C CA . ALA A 1 300 ? 3.118 -5.162 8.887 1.00 94.75 300 ALA A CA 1
ATOM 2364 C C . ALA A 1 300 ? 2.771 -5.684 10.296 1.00 94.75 300 ALA A C 1
ATOM 2366 O O . ALA A 1 300 ? 3.566 -5.533 11.226 1.00 94.75 300 ALA A O 1
ATOM 2367 N N . SER A 1 301 ? 1.634 -6.368 10.474 1.00 92.19 301 SER A N 1
ATOM 2368 C CA . SER A 1 301 ? 1.269 -6.980 11.761 1.00 92.19 301 SER A CA 1
ATOM 2369 C C . SER A 1 301 ? 2.090 -8.239 12.089 1.00 92.19 301 SER A C 1
ATOM 2371 O O . SER A 1 301 ? 2.031 -8.734 13.216 1.00 92.19 301 SER A O 1
ATOM 2373 N N . ARG A 1 302 ? 2.906 -8.717 11.138 1.00 94.56 302 ARG A N 1
ATOM 2374 C CA . ARG A 1 302 ? 3.941 -9.754 11.295 1.00 94.56 302 ARG A CA 1
ATOM 2375 C C . ARG A 1 302 ? 5.370 -9.187 11.261 1.00 94.56 302 ARG A C 1
ATOM 2377 O O . ARG A 1 302 ? 6.338 -9.939 11.294 1.00 94.56 302 ARG A O 1
ATOM 2384 N N . GLY A 1 303 ? 5.517 -7.859 11.261 1.00 93.88 303 GLY A N 1
ATOM 2385 C CA . GLY A 1 303 ? 6.807 -7.169 11.347 1.00 93.88 303 GLY A CA 1
ATOM 2386 C C . GLY A 1 303 ? 7.523 -6.924 10.015 1.00 93.88 303 GLY A C 1
ATOM 2387 O O . GLY A 1 303 ? 8.674 -6.483 10.048 1.00 93.88 303 GLY A O 1
ATOM 2388 N N . SER A 1 304 ? 6.869 -7.187 8.879 1.00 97.12 304 SER A N 1
ATOM 2389 C CA . SER A 1 304 ? 7.322 -6.782 7.542 1.00 97.12 304 SER A CA 1
ATOM 2390 C C . SER A 1 304 ? 6.747 -5.404 7.153 1.00 97.12 304 SER A C 1
ATOM 2392 O O . SER A 1 304 ? 6.379 -4.625 8.034 1.00 97.12 304 SER A O 1
ATOM 2394 N N . LEU A 1 305 ? 6.715 -5.047 5.863 1.00 98.06 305 LEU A N 1
ATOM 2395 C CA . LEU A 1 305 ? 6.070 -3.811 5.397 1.00 98.06 305 LEU A CA 1
ATOM 2396 C C . LEU A 1 305 ? 4.570 -4.021 5.142 1.00 98.06 305 LEU A C 1
ATOM 2398 O O . LEU A 1 305 ? 4.104 -5.140 4.940 1.00 98.06 305 LEU A O 1
ATOM 2402 N N . SER A 1 306 ? 3.801 -2.930 5.128 1.00 97.19 306 SER A N 1
ATOM 2403 C CA . SER A 1 306 ? 2.410 -2.957 4.667 1.00 97.19 306 SER A CA 1
ATOM 2404 C C . SER A 1 306 ? 2.346 -2.946 3.136 1.00 97.19 306 SER A C 1
ATOM 2406 O O . SER A 1 306 ? 3.203 -2.369 2.465 1.00 97.19 306 SER A O 1
ATOM 2408 N N . SER A 1 307 ? 1.283 -3.514 2.559 1.00 96.75 307 SER A N 1
ATOM 2409 C CA . SER A 1 307 ? 1.043 -3.427 1.107 1.00 96.75 307 SER A CA 1
ATOM 2410 C C . SER A 1 307 ? 0.888 -1.981 0.598 1.00 96.75 307 SER A C 1
ATOM 2412 O O . SER A 1 307 ? 1.190 -1.693 -0.561 1.00 96.75 307 SER A O 1
ATOM 2414 N N . TYR A 1 308 ? 0.483 -1.055 1.473 1.00 98.38 308 TYR A N 1
ATOM 2415 C CA . TYR A 1 308 ? 0.494 0.386 1.220 1.00 98.38 308 TYR A CA 1
ATOM 2416 C C . TYR A 1 308 ? 1.919 0.933 1.037 1.00 98.38 308 TYR A C 1
ATOM 2418 O O . TYR A 1 308 ? 2.180 1.591 0.035 1.00 98.38 308 TYR A O 1
ATOM 2426 N N . ALA A 1 309 ? 2.866 0.587 1.918 1.00 98.69 309 ALA A N 1
ATOM 2427 C CA . ALA A 1 309 ? 4.259 1.024 1.795 1.00 98.69 309 ALA A CA 1
ATOM 2428 C C . ALA A 1 309 ? 4.891 0.573 0.465 1.00 98.69 309 ALA A C 1
ATOM 2430 O O . ALA A 1 309 ? 5.518 1.374 -0.222 1.00 98.69 309 ALA A O 1
ATOM 2431 N N . TYR A 1 310 ? 4.639 -0.669 0.038 1.00 98.88 310 TYR A N 1
ATOM 2432 C CA . TYR A 1 310 ? 5.067 -1.150 -1.283 1.00 98.88 310 TYR A CA 1
ATOM 2433 C C . TYR A 1 310 ? 4.381 -0.435 -2.455 1.00 98.88 310 TYR A C 1
ATOM 2435 O O . TYR A 1 310 ? 4.985 -0.281 -3.512 1.00 98.88 310 TYR A O 1
ATOM 2443 N N . THR A 1 311 ? 3.145 0.039 -2.276 1.00 98.88 311 THR A N 1
ATOM 2444 C CA . THR A 1 311 ? 2.467 0.868 -3.285 1.00 98.88 311 THR A CA 1
ATOM 2445 C C . THR A 1 311 ? 3.182 2.216 -3.426 1.00 98.88 311 THR A C 1
ATOM 2447 O O . THR A 1 311 ? 3.449 2.641 -4.545 1.00 98.88 311 THR A O 1
ATOM 2450 N N . LEU A 1 312 ? 3.589 2.849 -2.315 1.00 98.94 312 LEU A N 1
ATOM 2451 C CA . LEU A 1 312 ? 4.401 4.074 -2.352 1.00 98.94 312 LEU A CA 1
ATOM 2452 C C . LEU A 1 312 ? 5.771 3.852 -3.013 1.00 98.94 312 LEU A C 1
ATOM 2454 O O . LEU A 1 312 ? 6.222 4.721 -3.750 1.00 98.94 312 LEU A O 1
ATOM 2458 N N . MET A 1 313 ? 6.405 2.688 -2.818 1.00 98.94 313 MET A N 1
ATOM 2459 C CA . MET A 1 313 ? 7.643 2.332 -3.529 1.00 98.94 313 MET A CA 1
ATOM 2460 C C . MET A 1 313 ? 7.437 2.267 -5.054 1.00 98.94 313 MET A C 1
ATOM 2462 O O . MET A 1 313 ? 8.234 2.817 -5.809 1.00 98.94 313 MET A O 1
ATOM 2466 N N . VAL A 1 314 ? 6.346 1.648 -5.527 1.00 98.94 314 VAL A N 1
ATOM 2467 C CA . VAL A 1 314 ? 6.020 1.620 -6.968 1.00 98.94 314 VAL A CA 1
ATOM 2468 C C . VAL A 1 314 ? 5.798 3.034 -7.508 1.00 98.94 314 VAL A C 1
ATOM 2470 O O . VAL A 1 314 ? 6.364 3.383 -8.540 1.00 98.94 314 VAL A O 1
ATOM 2473 N N . LEU A 1 315 ? 5.015 3.860 -6.808 1.00 98.94 315 LEU A N 1
ATOM 2474 C CA . LEU A 1 315 ? 4.746 5.236 -7.233 1.00 98.94 315 LEU A CA 1
ATOM 2475 C C . LEU A 1 315 ? 6.028 6.083 -7.264 1.00 98.94 315 LEU A C 1
ATOM 2477 O O . LEU A 1 315 ? 6.271 6.773 -8.248 1.00 98.94 315 LEU A O 1
ATOM 2481 N N . TYR A 1 316 ? 6.888 5.970 -6.249 1.00 98.94 316 TYR A N 1
ATOM 2482 C CA . TYR A 1 316 ? 8.167 6.679 -6.198 1.00 98.94 316 TYR A CA 1
ATOM 2483 C C . TYR A 1 316 ? 9.084 6.304 -7.369 1.00 98.94 316 TYR A C 1
ATOM 2485 O O . TYR A 1 316 ? 9.601 7.186 -8.049 1.00 98.94 316 TYR A O 1
ATOM 2493 N N . PHE A 1 317 ? 9.232 5.008 -7.667 1.00 98.94 317 PHE A N 1
ATOM 2494 C CA . PHE A 1 317 ? 9.974 4.553 -8.847 1.00 98.94 317 PHE A CA 1
ATOM 2495 C C . PHE A 1 317 ? 9.429 5.178 -10.146 1.00 98.94 317 PHE A C 1
ATOM 2497 O O . PHE A 1 317 ? 10.201 5.655 -10.972 1.00 98.94 317 PHE A O 1
ATOM 2504 N N . LEU A 1 318 ? 8.103 5.233 -10.311 1.00 98.94 318 LEU A N 1
ATOM 2505 C CA . LEU A 1 318 ? 7.463 5.790 -11.508 1.00 98.94 318 LEU A CA 1
ATOM 2506 C C . LEU A 1 318 ? 7.592 7.319 -11.636 1.00 98.94 318 LEU A C 1
ATOM 2508 O O . LEU A 1 318 ? 7.551 7.829 -12.757 1.00 98.94 318 LEU A O 1
ATOM 2512 N N . GLN A 1 319 ? 7.775 8.033 -10.521 1.00 98.81 319 GLN A N 1
ATOM 2513 C CA . GLN A 1 319 ? 8.070 9.474 -10.479 1.00 98.81 319 GLN A CA 1
ATOM 2514 C C . GLN A 1 319 ? 9.544 9.793 -10.755 1.00 98.81 319 GLN A C 1
ATOM 2516 O O . GLN A 1 319 ? 9.847 10.823 -11.351 1.00 98.81 319 GLN A O 1
ATOM 2521 N N . GLN A 1 320 ? 10.454 8.926 -10.301 1.00 98.56 320 GLN A N 1
ATOM 2522 C CA . GLN A 1 320 ? 11.905 9.074 -10.476 1.00 98.56 320 GLN A CA 1
ATOM 2523 C C . GLN A 1 320 ? 12.417 8.467 -11.792 1.00 98.56 320 GLN A C 1
ATOM 2525 O O . GLN A 1 320 ? 13.592 8.612 -12.127 1.00 98.56 320 GLN A O 1
ATOM 2530 N N . ARG A 1 321 ? 11.555 7.783 -12.558 1.00 98.38 321 ARG A N 1
ATOM 2531 C CA . ARG A 1 321 ? 11.898 7.279 -13.892 1.00 98.38 321 ARG A CA 1
ATOM 2532 C C . ARG A 1 321 ? 12.217 8.443 -14.835 1.00 98.38 321 ARG A C 1
ATOM 2534 O O . ARG A 1 321 ? 11.649 9.524 -14.705 1.00 98.38 321 ARG A O 1
ATOM 2541 N N . ASN A 1 322 ? 13.107 8.216 -15.800 1.00 97.00 322 ASN A N 1
ATOM 2542 C CA . ASN A 1 322 ? 13.453 9.201 -16.821 1.00 97.00 322 ASN A CA 1
ATOM 2543 C C . ASN A 1 322 ? 13.161 8.650 -18.233 1.00 97.00 322 ASN A C 1
ATOM 2545 O O . ASN A 1 322 ? 13.847 7.712 -18.646 1.00 97.00 322 ASN A O 1
ATOM 2549 N N . PRO A 1 323 ? 12.185 9.207 -18.977 1.00 98.19 323 PRO A N 1
ATOM 2550 C CA . PRO A 1 323 ? 11.187 10.182 -18.522 1.00 98.19 323 PRO A CA 1
ATOM 2551 C C . PRO A 1 323 ? 10.212 9.575 -17.487 1.00 98.19 323 PRO A C 1
ATOM 2553 O O . PRO A 1 323 ? 10.037 8.351 -17.462 1.00 98.19 323 PRO A O 1
ATOM 2556 N N . PRO A 1 324 ? 9.565 10.394 -16.640 1.00 98.50 324 PRO A N 1
ATOM 2557 C CA . PRO A 1 324 ? 8.635 9.916 -15.616 1.00 98.50 324 PRO A CA 1
ATOM 2558 C C . PRO A 1 324 ? 7.354 9.326 -16.218 1.00 98.50 324 PRO A C 1
ATOM 2560 O O . PRO A 1 324 ? 6.871 9.768 -17.259 1.00 98.50 324 PRO A O 1
ATOM 2563 N N . VAL A 1 325 ? 6.783 8.326 -15.540 1.00 98.81 325 VAL A N 1
ATOM 2564 C CA . VAL A 1 325 ? 5.502 7.697 -15.922 1.00 98.81 325 VAL A CA 1
ATOM 2565 C C . VAL A 1 325 ? 4.320 8.398 -15.249 1.00 98.81 325 VAL A C 1
ATOM 2567 O O . VAL A 1 325 ? 3.234 8.458 -15.818 1.00 98.81 325 VAL A O 1
ATOM 2570 N N . ILE A 1 326 ? 4.528 8.953 -14.051 1.00 98.81 326 ILE A N 1
ATOM 2571 C CA . ILE A 1 326 ? 3.533 9.736 -13.305 1.00 98.81 326 ILE A CA 1
ATOM 2572 C C . ILE A 1 326 ? 4.184 10.987 -12.691 1.00 98.81 326 ILE A C 1
ATOM 2574 O O . ILE A 1 326 ? 5.382 10.965 -12.399 1.00 98.81 326 ILE A O 1
ATOM 2578 N N . PRO A 1 327 ? 3.418 12.063 -12.451 1.00 98.62 327 PRO A N 1
ATOM 2579 C CA . PRO A 1 327 ? 3.924 13.273 -11.821 1.00 98.62 327 PRO A CA 1
ATOM 2580 C C . PRO A 1 327 ? 3.925 13.159 -10.293 1.00 98.62 327 PRO A C 1
ATOM 2582 O O . PRO A 1 327 ? 3.560 12.142 -9.701 1.00 98.62 327 PRO A O 1
ATOM 2585 N N . VAL A 1 328 ? 4.257 14.265 -9.636 1.00 98.69 328 VAL A N 1
ATOM 2586 C CA . VAL A 1 328 ? 3.953 14.488 -8.225 1.00 98.69 328 VAL A CA 1
ATOM 2587 C C . VAL A 1 328 ? 2.672 15.316 -8.141 1.00 98.69 328 VAL A C 1
ATOM 2589 O O . VAL A 1 328 ? 2.701 16.536 -8.265 1.00 98.69 328 VAL A O 1
ATOM 2592 N N . LEU A 1 329 ? 1.526 14.667 -7.913 1.00 98.62 329 LEU A N 1
ATOM 2593 C CA . LEU A 1 329 ? 0.223 15.353 -7.834 1.00 98.62 329 LEU A CA 1
ATOM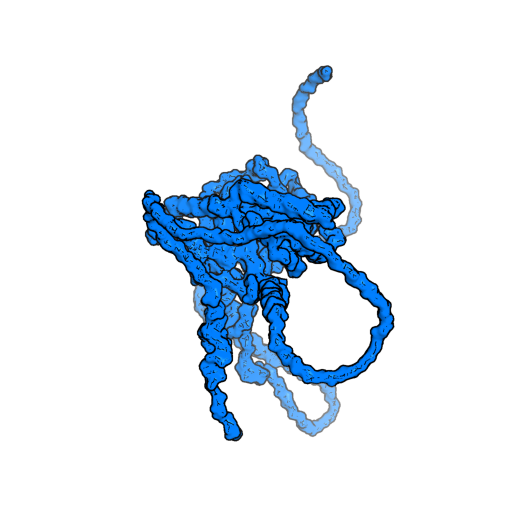 2594 C C . LEU A 1 329 ? 0.160 16.387 -6.695 1.00 98.62 329 LEU A C 1
ATOM 2596 O O . LEU A 1 329 ? -0.643 17.310 -6.740 1.00 98.62 329 LEU A O 1
ATOM 2600 N N . GLN A 1 330 ? 1.016 16.258 -5.680 1.00 98.50 330 GLN A N 1
ATOM 2601 C CA . GLN A 1 330 ? 1.146 17.217 -4.577 1.00 98.50 330 GLN A CA 1
ATOM 2602 C C . GLN A 1 330 ? 1.981 18.467 -4.932 1.00 98.50 330 GLN A C 1
ATOM 2604 O O . GLN A 1 330 ? 2.074 19.364 -4.094 1.00 98.50 330 GLN A O 1
ATOM 2609 N N . GLU A 1 331 ? 2.578 18.534 -6.126 1.00 97.31 331 GLU A N 1
ATOM 2610 C CA . GLU A 1 331 ? 3.347 19.678 -6.655 1.00 97.31 331 GLU A CA 1
ATOM 2611 C C . GLU A 1 331 ? 2.698 20.292 -7.916 1.00 97.31 331 GLU A C 1
ATOM 2613 O O . GLU A 1 331 ? 3.213 21.268 -8.448 1.00 97.31 331 GLU A O 1
ATOM 2618 N N . ILE A 1 332 ? 1.553 19.769 -8.377 1.00 97.12 332 ILE A N 1
ATOM 2619 C CA . ILE A 1 332 ? 0.757 20.348 -9.472 1.00 97.12 332 ILE A CA 1
ATOM 2620 C C . ILE A 1 332 ? -0.383 21.179 -8.879 1.00 97.12 332 ILE A C 1
ATOM 2622 O O . ILE A 1 332 ? -1.148 20.676 -8.058 1.00 97.12 332 ILE A O 1
ATOM 2626 N N . TYR A 1 333 ? -0.516 22.434 -9.306 1.00 95.12 333 TYR A N 1
ATOM 2627 C CA . TYR A 1 333 ? -1.613 23.335 -8.938 1.00 95.12 333 TYR A CA 1
ATOM 2628 C C . TYR A 1 333 ? -1.746 24.479 -9.956 1.00 95.12 333 TYR A C 1
ATOM 2630 O O . TYR A 1 333 ? -0.833 24.740 -10.736 1.00 95.12 333 TYR A O 1
ATOM 2638 N N . LYS A 1 334 ? -2.900 25.157 -9.963 1.00 86.69 334 LYS A N 1
ATOM 2639 C CA . LYS A 1 334 ? -3.144 26.366 -10.766 1.00 86.69 334 LYS A CA 1
ATOM 2640 C C . LYS A 1 334 ? -2.813 27.593 -9.903 1.00 86.69 334 LYS A C 1
ATOM 2642 O O . LYS A 1 334 ? -3.496 27.816 -8.908 1.00 86.69 334 LYS A O 1
ATOM 2647 N N . GLY A 1 335 ? -1.783 28.358 -10.272 1.00 86.25 335 GLY A N 1
ATOM 2648 C CA . GLY A 1 335 ? -1.299 29.541 -9.538 1.00 86.25 335 GLY A CA 1
ATOM 2649 C C . GLY A 1 335 ? 0.145 29.400 -9.040 1.00 86.25 335 GLY A C 1
ATOM 2650 O O . GLY A 1 335 ? 0.773 28.364 -9.230 1.00 86.25 335 GLY A O 1
ATOM 2651 N N . GLU A 1 336 ? 0.680 30.443 -8.401 1.00 87.06 336 GLU A N 1
ATOM 2652 C CA . GLU A 1 336 ? 2.089 30.498 -7.962 1.00 87.06 336 GLU A CA 1
ATOM 2653 C C . GLU A 1 336 ? 2.374 29.671 -6.699 1.00 87.06 336 GLU A C 1
ATOM 2655 O O . GLU A 1 336 ? 3.436 29.061 -6.557 1.00 87.06 336 GLU A O 1
ATOM 2660 N N . LYS A 1 337 ? 1.415 29.633 -5.766 1.00 92.00 337 LYS A N 1
ATOM 2661 C CA . LYS A 1 337 ? 1.558 28.981 -4.459 1.00 92.00 337 LYS A CA 1
ATOM 2662 C C . LYS A 1 337 ? 0.693 27.732 -4.370 1.00 92.00 337 LYS A C 1
ATOM 2664 O O . LYS A 1 337 ? -0.471 27.735 -4.767 1.00 92.00 337 LYS A O 1
ATOM 2669 N N . LYS A 1 338 ? 1.264 26.677 -3.787 1.00 94.38 338 LYS A N 1
ATOM 2670 C CA . LYS A 1 338 ? 0.556 25.433 -3.485 1.00 94.38 338 LYS A CA 1
ATOM 2671 C C . LYS A 1 338 ? -0.626 25.716 -2.542 1.00 94.38 338 LYS A C 1
ATOM 2673 O O . LYS A 1 338 ? -0.394 26.299 -1.485 1.00 94.38 338 LYS A O 1
ATOM 2678 N N . PRO A 1 339 ? -1.854 25.262 -2.853 1.00 96.56 339 PRO A N 1
ATOM 2679 C CA . PRO A 1 339 ? -2.981 25.392 -1.938 1.00 96.56 339 PRO A CA 1
ATOM 2680 C C . PRO A 1 339 ? -2.751 24.663 -0.609 1.00 96.56 339 PRO A C 1
ATOM 2682 O O . PRO A 1 339 ? -2.159 23.579 -0.556 1.00 96.56 339 PRO A O 1
ATOM 2685 N N . GLU A 1 340 ? -3.260 25.251 0.468 1.00 95.38 340 GLU A N 1
ATOM 2686 C CA . GLU A 1 340 ? -3.124 24.733 1.826 1.00 95.38 340 GLU A CA 1
ATOM 2687 C C . GLU A 1 340 ? -4.479 24.281 2.364 1.00 95.38 340 GLU A C 1
ATOM 2689 O O . GLU A 1 340 ? -5.360 25.089 2.641 1.00 95.38 340 GLU A O 1
ATOM 2694 N N . ILE A 1 341 ? -4.658 22.963 2.480 1.00 96.19 341 ILE A N 1
ATOM 2695 C CA . ILE A 1 341 ? -5.881 22.348 3.001 1.00 96.19 341 ILE A CA 1
ATOM 2696 C C . ILE A 1 341 ? -5.460 21.411 4.127 1.00 96.19 341 ILE A C 1
ATOM 2698 O O . ILE A 1 341 ? -4.918 20.339 3.861 1.00 96.19 341 ILE A O 1
ATOM 2702 N N . PHE A 1 342 ? -5.657 21.821 5.378 1.00 96.44 342 PHE A N 1
ATOM 2703 C CA . PHE A 1 342 ? -5.145 21.092 6.537 1.00 96.44 342 PHE A CA 1
ATOM 2704 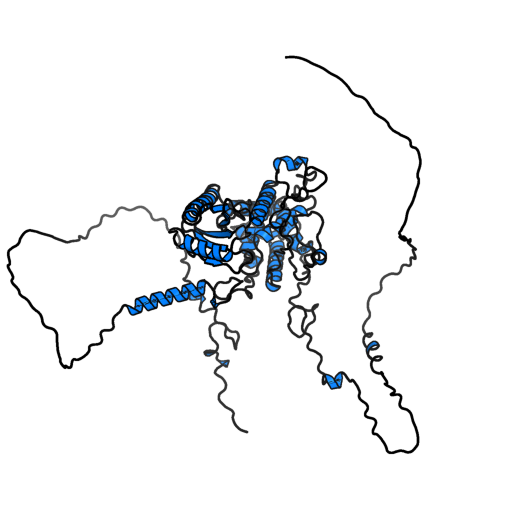C C . PHE A 1 342 ? -6.155 20.094 7.113 1.00 96.44 342 PHE A C 1
ATOM 2706 O O . PHE A 1 342 ? -7.311 20.430 7.349 1.00 96.44 342 PHE A O 1
ATOM 2713 N N . VAL A 1 343 ? -5.686 18.875 7.385 1.00 94.25 343 VAL A N 1
ATOM 2714 C CA . VAL A 1 343 ? -6.381 17.838 8.163 1.00 94.25 343 VAL A CA 1
ATOM 2715 C C . VAL A 1 343 ? -5.369 17.250 9.142 1.00 94.25 343 VAL A C 1
ATOM 2717 O O . VAL A 1 343 ? -4.253 16.925 8.744 1.00 94.25 343 VAL A O 1
ATOM 2720 N N . ASP A 1 344 ? -5.726 17.161 10.424 1.00 91.25 344 ASP A N 1
ATOM 2721 C CA . ASP A 1 344 ? -4.865 16.672 11.516 1.00 91.25 344 ASP A CA 1
ATOM 2722 C C . ASP A 1 344 ? -3.456 17.316 11.544 1.00 91.25 344 ASP A C 1
ATOM 2724 O O . ASP A 1 344 ? -2.457 16.669 11.858 1.00 91.25 344 ASP A O 1
ATOM 2728 N N . GLY A 1 345 ? -3.368 18.603 11.180 1.00 94.75 345 GLY A N 1
ATOM 2729 C CA . GLY A 1 345 ? -2.116 19.371 11.106 1.00 94.75 345 GLY A CA 1
ATOM 2730 C C . GLY A 1 345 ? -1.307 19.208 9.809 1.00 94.75 345 GLY A C 1
ATOM 2731 O O . GLY A 1 345 ? -0.253 19.826 9.674 1.00 94.75 345 GLY A O 1
ATOM 2732 N N . TRP A 1 346 ? -1.787 18.432 8.833 1.00 97.62 346 TRP A N 1
ATOM 2733 C CA . TRP A 1 346 ? -1.077 18.143 7.581 1.00 97.62 346 TRP A CA 1
ATOM 2734 C C . TRP A 1 346 ? -1.796 18.706 6.355 1.00 97.62 346 TRP A C 1
ATOM 2736 O O . TRP A 1 346 ? -3.008 18.554 6.221 1.00 97.62 346 TRP A O 1
ATOM 2746 N N . ASN A 1 347 ? -1.053 19.320 5.426 1.00 98.12 347 ASN A N 1
ATOM 2747 C CA . ASN A 1 347 ? -1.618 19.783 4.156 1.00 98.12 347 ASN A CA 1
ATOM 2748 C C . ASN A 1 347 ? -1.919 18.579 3.241 1.00 98.12 347 ASN A C 1
ATOM 2750 O O . ASN A 1 347 ? -1.003 17.993 2.655 1.00 98.12 347 ASN A O 1
ATOM 2754 N N . ILE A 1 348 ? -3.203 18.241 3.101 1.00 98.12 348 ILE A N 1
ATOM 2755 C CA . ILE A 1 348 ? -3.698 17.121 2.293 1.00 98.12 348 ILE A CA 1
ATOM 2756 C C . ILE A 1 348 ? -3.969 17.478 0.824 1.00 98.12 348 ILE A C 1
ATOM 2758 O O . ILE A 1 348 ? -4.566 16.677 0.102 1.00 98.12 348 ILE A O 1
ATOM 2762 N N . TYR A 1 349 ? -3.550 18.661 0.353 1.00 98.31 349 TYR A N 1
ATOM 2763 C CA . TYR A 1 349 ? -3.721 19.059 -1.045 1.00 98.31 349 TYR A CA 1
ATOM 2764 C C . TYR A 1 349 ? -2.926 18.174 -2.018 1.00 98.31 349 TYR A C 1
ATOM 2766 O O . TYR A 1 349 ? -1.716 17.965 -1.866 1.00 98.31 349 TYR A O 1
ATOM 2774 N N . PHE A 1 350 ? -3.613 17.748 -3.079 1.00 98.38 350 PHE A N 1
ATOM 2775 C CA . PHE A 1 350 ? -3.056 17.195 -4.308 1.00 98.38 350 PHE A CA 1
ATOM 2776 C C . PHE A 1 350 ? -4.008 17.483 -5.478 1.00 98.38 350 PHE A C 1
ATOM 2778 O O . PHE A 1 350 ? -5.211 17.655 -5.282 1.00 98.38 350 PHE A O 1
ATOM 2785 N N . PHE A 1 351 ? -3.474 17.501 -6.695 1.00 98.12 351 PHE A N 1
ATOM 2786 C CA . PHE A 1 351 ? -4.243 17.618 -7.927 1.00 98.12 351 PHE A CA 1
ATOM 2787 C C . PHE A 1 351 ? -5.020 16.324 -8.219 1.00 98.12 351 PHE A C 1
ATOM 2789 O O . PHE A 1 351 ? -4.414 15.271 -8.416 1.00 98.12 351 PHE A O 1
ATOM 2796 N N . ASP A 1 352 ? -6.355 16.386 -8.262 1.00 96.19 352 ASP A N 1
ATOM 2797 C CA . ASP A 1 352 ? -7.227 15.232 -8.543 1.00 96.19 352 ASP A CA 1
ATOM 2798 C C . ASP A 1 352 ? -8.047 15.345 -9.844 1.00 96.19 352 ASP A C 1
ATOM 2800 O O . ASP A 1 352 ? -8.734 14.397 -10.229 1.00 96.19 352 ASP A O 1
ATOM 2804 N N . GLN A 1 353 ? -7.900 16.445 -10.589 1.00 96.12 353 GLN A N 1
ATOM 2805 C CA . GLN A 1 353 ? -8.542 16.685 -11.890 1.00 96.12 353 GLN A CA 1
ATOM 2806 C C . GLN A 1 353 ? -7.783 15.975 -13.030 1.00 96.12 353 GLN A C 1
ATOM 2808 O O . GLN A 1 353 ? -7.269 16.605 -13.949 1.00 96.12 353 GLN A O 1
ATOM 2813 N N . ILE A 1 354 ? -7.691 14.640 -12.970 1.00 96.50 354 ILE A N 1
ATOM 2814 C CA . ILE A 1 354 ? -6.846 13.820 -13.869 1.00 96.50 354 ILE A CA 1
ATOM 2815 C C . ILE A 1 354 ? -7.142 14.034 -15.367 1.00 96.50 354 ILE A C 1
ATOM 2817 O O . ILE A 1 354 ? -6.231 13.930 -16.185 1.00 96.50 354 ILE A O 1
ATOM 2821 N N . SER A 1 355 ? -8.370 14.404 -15.740 1.00 95.38 355 SER A N 1
ATOM 2822 C CA . SER A 1 355 ? -8.737 14.764 -17.120 1.00 95.38 355 SER A CA 1
ATOM 2823 C C . SER A 1 355 ? -7.997 15.989 -17.670 1.00 95.38 355 SER A C 1
ATOM 2825 O O . SER A 1 355 ? -7.821 16.097 -18.878 1.00 95.38 355 SER A O 1
ATOM 2827 N N . GLU A 1 356 ? -7.558 16.903 -16.804 1.00 96.06 356 GLU A N 1
ATOM 2828 C CA . GLU A 1 356 ? -6.808 18.109 -17.174 1.00 96.06 356 GLU A CA 1
ATOM 2829 C C . GLU A 1 356 ? -5.284 17.920 -17.075 1.00 96.06 356 GLU A C 1
ATOM 2831 O O . GLU A 1 356 ? -4.518 18.820 -17.421 1.00 96.06 356 GLU A O 1
ATOM 2836 N N . LEU A 1 357 ? -4.825 16.744 -16.626 1.00 95.56 357 LEU A N 1
ATOM 2837 C CA . LEU A 1 357 ? -3.407 16.457 -16.419 1.00 95.56 357 LEU A CA 1
ATOM 2838 C C . LEU A 1 357 ? -2.522 16.645 -17.674 1.00 95.56 357 LEU A C 1
ATOM 2840 O O . LEU A 1 357 ? -1.409 17.146 -17.511 1.00 95.56 357 LEU A O 1
ATOM 2844 N N . PRO A 1 358 ? -2.973 16.332 -18.910 1.00 96.00 358 PRO A N 1
ATOM 2845 C CA . PRO A 1 358 ? -2.195 16.620 -20.120 1.00 96.00 358 PRO A CA 1
ATOM 2846 C C . PRO A 1 358 ? -1.903 18.113 -20.334 1.00 96.00 358 PRO A C 1
ATOM 2848 O O . PRO A 1 358 ? -0.907 18.450 -20.966 1.00 96.00 358 PRO A O 1
ATOM 2851 N N . THR A 1 359 ? -2.749 19.004 -19.807 1.00 94.69 359 THR A N 1
ATOM 2852 C CA . THR A 1 359 ? -2.604 20.461 -19.947 1.00 94.69 359 THR A CA 1
ATOM 2853 C C . THR A 1 359 ? -1.638 21.041 -18.913 1.00 94.69 359 THR A C 1
ATOM 2855 O O . THR A 1 359 ? -0.915 21.985 -19.214 1.00 94.69 359 THR A O 1
ATOM 2858 N N . CYS A 1 360 ? -1.607 20.492 -17.692 1.00 94.25 360 CYS A N 1
ATOM 2859 C CA . CYS A 1 360 ? -0.788 21.018 -16.592 1.00 94.25 360 CYS A CA 1
ATOM 2860 C C . CYS A 1 360 ? 0.527 20.257 -16.339 1.00 94.25 360 CYS A C 1
ATOM 2862 O O . CYS A 1 360 ? 1.341 20.719 -15.541 1.00 94.25 360 CYS A O 1
ATOM 2864 N N . TRP A 1 361 ? 0.776 19.125 -17.010 1.00 96.38 361 TRP A N 1
ATOM 2865 C CA . TRP A 1 361 ? 2.023 18.363 -16.876 1.00 96.38 361 TRP A CA 1
ATOM 2866 C C . TRP A 1 361 ? 2.707 18.117 -18.239 1.00 96.38 361 TRP A C 1
ATOM 2868 O O . TRP A 1 361 ? 2.373 17.160 -18.936 1.00 96.38 361 TRP A O 1
ATOM 2878 N N . PRO A 1 362 ? 3.729 18.917 -18.615 1.00 93.56 362 PRO A N 1
ATOM 2879 C CA . PRO A 1 362 ? 4.389 18.827 -19.928 1.00 93.56 362 PRO A CA 1
ATOM 2880 C C . PRO A 1 362 ? 5.129 17.512 -20.235 1.00 93.56 362 PRO A C 1
ATOM 2882 O O . PRO A 1 362 ? 5.534 17.295 -21.382 1.00 93.56 362 PRO A O 1
ATOM 2885 N N . GLU A 1 363 ? 5.358 16.650 -19.236 1.00 95.69 363 GLU A N 1
ATOM 2886 C CA . GLU A 1 363 ? 5.951 15.314 -19.418 1.00 95.69 363 GLU A CA 1
ATOM 2887 C C . GLU A 1 363 ? 4.891 14.208 -19.615 1.00 95.69 363 GLU A C 1
ATOM 2889 O O . GLU A 1 363 ? 5.261 13.049 -19.820 1.00 95.69 363 GLU A O 1
ATOM 2894 N N . TYR A 1 364 ? 3.592 14.544 -19.599 1.00 96.38 364 TYR A N 1
ATOM 2895 C CA . TYR A 1 364 ? 2.497 13.587 -19.780 1.00 96.38 364 TYR A CA 1
ATOM 2896 C C . TYR A 1 364 ? 2.684 12.752 -21.055 1.00 96.38 364 TYR A C 1
ATOM 2898 O O . TYR A 1 364 ? 2.897 13.278 -22.147 1.00 96.38 364 TYR A O 1
ATOM 2906 N N . GLY A 1 365 ? 2.614 11.426 -20.915 1.00 94.62 365 GLY A N 1
ATOM 2907 C CA . GLY A 1 365 ? 2.733 10.484 -22.032 1.00 94.62 365 GLY A CA 1
ATOM 2908 C C . GLY A 1 365 ? 4.134 10.336 -22.644 1.00 94.62 365 GLY A C 1
ATOM 2909 O O . GLY A 1 365 ? 4.280 9.551 -23.578 1.00 94.62 365 GLY A O 1
ATOM 2910 N N . ARG A 1 366 ? 5.177 11.021 -22.140 1.00 97.81 366 ARG A N 1
ATOM 2911 C CA . ARG A 1 366 ? 6.540 10.912 -22.706 1.00 97.81 366 ARG A CA 1
ATOM 2912 C C . ARG A 1 366 ? 7.199 9.551 -22.471 1.00 97.81 366 ARG A C 1
ATOM 2914 O O . ARG A 1 366 ? 8.009 9.127 -23.292 1.00 97.81 366 ARG A O 1
ATOM 2921 N N . ASN A 1 367 ? 6.891 8.867 -21.367 1.00 98.62 367 ASN A N 1
ATOM 2922 C CA . ASN A 1 367 ? 7.415 7.525 -21.116 1.00 98.62 367 ASN A CA 1
ATOM 2923 C C . ASN A 1 367 ? 6.606 6.464 -21.873 1.00 98.62 367 ASN A C 1
ATOM 2925 O O . ASN A 1 367 ? 5.430 6.250 -21.577 1.00 98.62 367 ASN A O 1
ATOM 2929 N N . THR A 1 368 ? 7.272 5.744 -22.775 1.00 98.12 368 THR A N 1
ATOM 2930 C CA . THR A 1 368 ? 6.705 4.676 -23.615 1.00 98.12 368 THR A CA 1
ATOM 2931 C C . THR A 1 368 ? 7.173 3.266 -23.227 1.00 98.12 368 THR A C 1
ATOM 2933 O O . THR A 1 368 ? 6.906 2.313 -23.958 1.00 98.12 368 THR A O 1
ATOM 2936 N N . GLU A 1 369 ? 7.848 3.098 -22.081 1.00 98.25 369 GLU A N 1
ATOM 2937 C CA . GLU A 1 369 ? 8.315 1.788 -21.611 1.00 98.25 369 GLU A CA 1
ATOM 2938 C C . GLU A 1 369 ? 7.143 0.829 -21.355 1.00 98.25 369 GLU A C 1
ATOM 2940 O O . GLU A 1 369 ? 6.113 1.191 -20.769 1.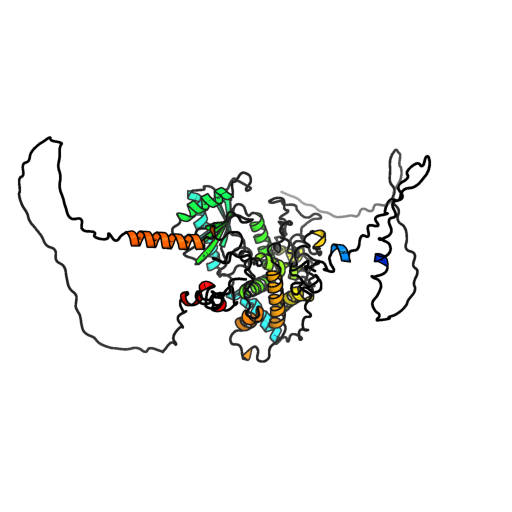00 98.25 369 GLU A O 1
ATOM 2945 N N . SER A 1 370 ? 7.324 -0.425 -21.766 1.00 98.25 370 SER A N 1
ATOM 2946 C CA . SER A 1 370 ? 6.368 -1.498 -21.524 1.00 98.25 370 SER A CA 1
ATOM 2947 C C . SER A 1 370 ? 6.293 -1.844 -20.031 1.00 98.25 370 SER A C 1
ATOM 2949 O O . SER A 1 370 ? 7.202 -1.558 -19.246 1.00 98.25 370 SER A O 1
ATOM 2951 N N . VAL A 1 371 ? 5.202 -2.476 -19.596 1.00 98.69 371 VAL A N 1
ATOM 2952 C CA . VAL A 1 371 ? 5.011 -2.783 -18.169 1.00 98.69 371 VAL A CA 1
ATOM 2953 C C . VAL A 1 371 ? 6.044 -3.791 -17.645 1.00 98.69 371 VAL A C 1
ATOM 2955 O O . VAL A 1 371 ? 6.493 -3.670 -16.509 1.00 98.69 371 VAL A O 1
ATOM 2958 N N . GLY A 1 372 ? 6.483 -4.737 -18.477 1.00 98.19 372 GLY A N 1
ATOM 2959 C CA . GLY A 1 372 ? 7.554 -5.682 -18.171 1.00 98.19 372 GLY A CA 1
ATOM 2960 C C . GLY A 1 372 ? 8.929 -5.017 -18.072 1.00 98.19 372 GLY A C 1
ATOM 2961 O O . GLY A 1 372 ? 9.701 -5.354 -17.173 1.00 98.19 372 GLY A O 1
ATOM 2962 N N . GLN A 1 373 ? 9.212 -4.029 -18.932 1.00 98.12 373 GLN A N 1
ATOM 2963 C CA . GLN A 1 373 ? 10.414 -3.191 -18.826 1.00 98.12 373 GLN A CA 1
ATOM 2964 C C . GLN A 1 373 ? 10.406 -2.384 -17.523 1.00 98.12 373 GLN A C 1
ATOM 2966 O O . GLN A 1 373 ? 11.393 -2.410 -16.791 1.00 98.12 373 GLN A O 1
ATOM 2971 N N . LEU A 1 374 ? 9.281 -1.746 -17.182 1.00 98.81 374 LEU A N 1
ATOM 2972 C CA . LEU A 1 374 ? 9.127 -1.008 -15.925 1.00 98.81 374 LEU A CA 1
ATOM 2973 C C . LEU A 1 374 ? 9.191 -1.920 -14.689 1.00 98.81 374 LEU A C 1
ATOM 2975 O O . LEU A 1 374 ? 9.738 -1.512 -13.671 1.00 98.81 374 LEU A O 1
ATOM 2979 N N . TRP A 1 375 ? 8.680 -3.154 -14.756 1.00 98.88 375 TRP A N 1
ATOM 2980 C CA . TRP A 1 375 ? 8.758 -4.109 -13.644 1.00 98.88 375 TRP A CA 1
ATOM 2981 C C . TRP A 1 375 ? 10.196 -4.549 -13.364 1.00 98.88 375 TRP A C 1
ATOM 2983 O O . TRP A 1 375 ? 10.649 -4.472 -12.220 1.00 98.88 375 TRP A O 1
ATOM 2993 N N . LEU A 1 376 ? 10.946 -4.949 -14.398 1.00 98.56 376 LEU A N 1
ATOM 2994 C CA . LEU A 1 376 ? 12.366 -5.247 -14.219 1.00 98.56 376 LEU A CA 1
ATOM 2995 C C . LEU A 1 376 ? 13.143 -3.985 -13.825 1.00 98.56 376 LEU A C 1
ATOM 2997 O O . LEU A 1 376 ? 14.005 -4.053 -12.953 1.00 98.56 376 LEU A O 1
ATOM 3001 N N . GLY A 1 377 ? 12.805 -2.834 -14.410 1.00 98.50 377 GLY A N 1
ATOM 3002 C CA . GLY A 1 377 ? 13.351 -1.529 -14.049 1.00 98.50 377 GLY A CA 1
ATOM 3003 C C . GLY A 1 377 ? 13.177 -1.209 -12.565 1.00 98.50 377 GLY A C 1
ATOM 3004 O O . GLY A 1 377 ? 14.132 -0.771 -11.939 1.00 98.50 377 GLY A O 1
ATOM 3005 N N . LEU A 1 378 ? 12.020 -1.514 -11.971 1.00 98.88 378 LEU A N 1
ATOM 3006 C CA . LEU A 1 378 ? 11.763 -1.336 -10.540 1.00 98.88 378 LEU A CA 1
ATOM 3007 C C . LEU A 1 378 ? 12.629 -2.266 -9.683 1.00 98.88 378 LEU A C 1
ATOM 3009 O O . LEU A 1 378 ? 13.200 -1.833 -8.679 1.00 98.88 378 LEU A O 1
ATOM 3013 N N . LEU A 1 379 ? 12.731 -3.543 -10.068 1.00 98.69 379 LEU A N 1
ATOM 3014 C CA . LEU A 1 379 ? 13.565 -4.520 -9.361 1.00 98.69 379 LEU A CA 1
ATOM 3015 C C . LEU A 1 379 ? 15.042 -4.108 -9.392 1.00 98.69 379 LEU A C 1
ATOM 3017 O O . LEU A 1 379 ? 15.717 -4.188 -8.367 1.00 98.69 379 LEU A O 1
ATOM 3021 N N . ARG A 1 380 ? 15.530 -3.621 -10.539 1.00 97.94 380 ARG A N 1
ATOM 3022 C CA . ARG A 1 380 ? 16.881 -3.060 -10.687 1.00 97.94 380 ARG A CA 1
ATOM 3023 C C . ARG A 1 380 ? 17.049 -1.769 -9.893 1.00 97.94 380 ARG A C 1
ATOM 3025 O O . ARG A 1 380 ? 17.998 -1.669 -9.129 1.00 97.94 380 ARG A O 1
ATOM 3032 N N . PHE A 1 381 ? 16.108 -0.832 -9.973 1.00 98.44 381 PHE A N 1
ATOM 3033 C CA . PHE A 1 381 ? 16.154 0.432 -9.235 1.00 98.44 381 PHE A CA 1
ATOM 3034 C C . PHE A 1 381 ? 16.362 0.199 -7.733 1.00 98.44 381 PHE A C 1
ATOM 3036 O O . PHE A 1 381 ? 17.296 0.736 -7.147 1.00 98.44 381 PHE A O 1
ATOM 3043 N N . TYR A 1 382 ? 15.580 -0.695 -7.121 1.00 98.31 382 TYR A N 1
ATOM 3044 C CA . TYR A 1 382 ? 15.695 -1.019 -5.693 1.00 98.31 382 TYR A CA 1
ATOM 3045 C C . TYR A 1 382 ? 16.793 -2.033 -5.323 1.00 98.31 382 TYR A C 1
ATOM 3047 O O . TYR A 1 382 ? 16.822 -2.509 -4.189 1.00 98.31 382 TYR A O 1
ATOM 3055 N N . THR A 1 383 ? 17.707 -2.375 -6.233 1.00 96.25 383 THR A N 1
ATOM 3056 C CA . THR A 1 383 ? 18.846 -3.271 -5.937 1.00 96.25 383 THR A CA 1
ATOM 3057 C C . THR A 1 383 ? 20.196 -2.753 -6.445 1.00 96.25 383 THR A C 1
ATOM 3059 O O . THR A 1 383 ? 21.219 -3.062 -5.839 1.00 96.25 383 THR A O 1
ATOM 3062 N N . GLU A 1 384 ? 20.203 -1.940 -7.502 1.00 94.12 384 GLU A N 1
ATOM 3063 C CA . GLU A 1 384 ? 21.381 -1.350 -8.151 1.00 94.12 384 GLU A CA 1
ATOM 3064 C C . GLU A 1 384 ? 21.488 0.168 -7.905 1.00 94.12 384 GLU A C 1
ATOM 3066 O O . GLU A 1 384 ? 22.577 0.657 -7.609 1.00 94.12 384 GLU A O 1
ATOM 3071 N N . GLU A 1 385 ? 20.380 0.913 -8.029 1.00 95.00 385 GLU A N 1
ATOM 3072 C CA . GLU A 1 385 ? 20.405 2.378 -8.219 1.00 95.00 385 GLU A CA 1
ATOM 3073 C C . GLU A 1 385 ? 20.053 3.175 -6.947 1.00 95.00 385 GLU A C 1
ATOM 3075 O O . GLU A 1 385 ? 20.731 4.146 -6.608 1.00 95.00 385 GLU A O 1
ATOM 3080 N N . PHE A 1 386 ? 18.997 2.788 -6.225 1.00 96.69 386 PHE A N 1
ATOM 3081 C CA . PHE A 1 386 ? 18.463 3.558 -5.101 1.00 96.69 386 PHE A CA 1
ATOM 3082 C C . PHE A 1 386 ? 19.296 3.386 -3.822 1.00 96.69 386 PHE A C 1
ATOM 3084 O O . PHE A 1 386 ? 19.313 2.315 -3.207 1.00 96.69 386 PHE A O 1
ATOM 3091 N N . ASP A 1 387 ? 19.932 4.467 -3.360 1.00 93.94 387 ASP A N 1
ATOM 3092 C CA . ASP A 1 387 ? 20.628 4.460 -2.072 1.00 93.94 387 ASP A CA 1
ATOM 3093 C C . ASP A 1 387 ? 19.659 4.631 -0.892 1.00 93.94 387 ASP A C 1
ATOM 3095 O O . ASP A 1 387 ? 19.355 5.740 -0.451 1.00 93.94 387 ASP A O 1
ATOM 3099 N N . PHE A 1 388 ? 19.223 3.494 -0.351 1.00 94.12 388 PHE A N 1
ATOM 3100 C CA . PHE A 1 388 ? 18.411 3.380 0.863 1.00 94.12 388 PHE A CA 1
ATOM 3101 C C . PHE A 1 388 ? 19.005 4.045 2.113 1.00 94.12 388 PHE A C 1
ATOM 3103 O O . PHE A 1 388 ? 18.262 4.456 3.001 1.00 94.12 388 PHE A O 1
ATOM 3110 N N . LYS A 1 389 ? 20.334 4.115 2.236 1.00 89.25 389 LYS A N 1
ATOM 3111 C CA . LYS A 1 389 ? 20.982 4.671 3.428 1.00 89.25 389 LYS A CA 1
ATOM 3112 C C . LYS A 1 389 ? 20.914 6.196 3.406 1.00 89.25 389 LYS A C 1
ATOM 3114 O O . LYS A 1 389 ? 20.655 6.813 4.440 1.00 89.25 389 LYS A O 1
ATOM 3119 N N . GLU A 1 390 ? 21.103 6.778 2.227 1.00 91.25 390 GLU A N 1
ATOM 3120 C CA . GLU A 1 390 ? 21.200 8.222 2.030 1.00 91.25 390 GLU A CA 1
ATOM 3121 C C . GLU A 1 390 ? 19.854 8.886 1.665 1.00 91.25 390 GLU A C 1
ATOM 3123 O O . GLU A 1 390 ? 19.641 10.040 2.046 1.00 91.25 390 GLU A O 1
ATOM 3128 N N . HIS A 1 391 ? 18.911 8.179 1.024 1.00 97.50 391 HIS A N 1
ATOM 3129 C CA . HIS A 1 391 ? 17.639 8.740 0.537 1.00 97.50 391 HIS A CA 1
ATOM 3130 C C . HIS A 1 391 ? 16.371 8.145 1.170 1.00 97.50 391 HIS A C 1
ATOM 3132 O O . HIS A 1 391 ? 16.299 6.981 1.557 1.00 97.50 391 HIS A O 1
ATOM 3138 N N . VAL A 1 392 ? 15.327 8.973 1.234 1.00 98.75 392 VAL A N 1
ATOM 3139 C CA . VAL A 1 392 ? 13.976 8.638 1.697 1.00 98.75 392 VAL A CA 1
ATOM 3140 C C . VAL A 1 392 ? 13.055 8.459 0.496 1.00 98.75 392 VAL A C 1
ATOM 3142 O O . VAL A 1 392 ? 12.949 9.345 -0.352 1.00 98.75 392 VAL A O 1
ATOM 3145 N N . ILE A 1 393 ? 12.322 7.348 0.467 1.00 98.88 393 ILE A N 1
ATOM 3146 C CA . ILE A 1 393 ? 11.246 7.115 -0.502 1.00 98.88 393 ILE A CA 1
ATOM 3147 C C . ILE A 1 393 ? 10.082 8.040 -0.122 1.00 98.88 393 ILE A C 1
ATOM 3149 O O . ILE A 1 393 ? 9.449 7.850 0.916 1.00 98.88 393 ILE A O 1
ATOM 3153 N N . SER A 1 394 ? 9.838 9.073 -0.929 1.00 98.81 394 SER A N 1
ATOM 3154 C CA . SER A 1 394 ? 8.876 10.148 -0.654 1.00 98.81 394 SER A CA 1
ATOM 3155 C C . SER A 1 394 ? 8.175 10.551 -1.950 1.00 98.81 394 SER A C 1
ATOM 3157 O O . SER A 1 394 ? 8.817 11.073 -2.855 1.00 98.81 394 SER A O 1
ATOM 3159 N N . ILE A 1 395 ? 6.865 10.297 -2.053 1.00 98.81 395 ILE A N 1
ATOM 3160 C CA . ILE A 1 395 ? 6.104 10.510 -3.304 1.00 98.81 395 ILE A CA 1
ATOM 3161 C C . ILE A 1 395 ? 5.499 11.914 -3.453 1.00 98.81 395 ILE A C 1
ATOM 3163 O O . ILE A 1 395 ? 4.839 12.211 -4.450 1.00 98.81 395 ILE A O 1
ATOM 3167 N N . ARG A 1 396 ? 5.670 12.762 -2.433 1.00 98.62 396 ARG A N 1
ATOM 3168 C CA . ARG A 1 396 ? 5.069 14.105 -2.351 1.00 98.62 396 ARG A CA 1
ATOM 3169 C C . ARG A 1 396 ? 5.918 15.208 -2.982 1.00 98.62 396 ARG A C 1
ATOM 3171 O O . ARG A 1 396 ? 5.510 16.366 -2.926 1.00 98.62 396 ARG A O 1
ATOM 3178 N N . ARG A 1 397 ? 7.118 14.863 -3.465 1.00 98.06 397 ARG A N 1
ATOM 3179 C CA . ARG A 1 397 ? 8.109 15.784 -4.036 1.00 98.06 397 ARG A CA 1
ATOM 3180 C C . ARG A 1 397 ? 8.982 15.100 -5.088 1.00 98.06 397 ARG A C 1
ATOM 3182 O O . ARG A 1 397 ? 9.410 13.972 -4.856 1.00 98.06 397 ARG A O 1
ATOM 3189 N N . LYS A 1 398 ? 9.288 15.765 -6.211 1.00 97.44 398 LYS A N 1
ATOM 3190 C CA . LYS A 1 398 ? 10.163 15.192 -7.262 1.00 97.44 398 LYS A CA 1
ATOM 3191 C C . LYS A 1 398 ? 11.632 15.232 -6.832 1.00 97.44 398 LYS A C 1
ATOM 3193 O O . LYS A 1 398 ? 12.381 14.294 -7.081 1.00 97.44 398 LYS A O 1
ATOM 3198 N N . SER A 1 399 ? 12.031 16.296 -6.131 1.00 97.62 399 SER A N 1
ATOM 3199 C CA . SER A 1 399 ? 13.388 16.461 -5.589 1.00 97.62 399 SER A CA 1
ATOM 3200 C C . SER A 1 399 ? 13.702 15.456 -4.475 1.00 97.62 399 SER A C 1
ATOM 3202 O O . SER A 1 399 ? 12.924 15.305 -3.527 1.00 97.62 399 SER A O 1
ATOM 3204 N N . LEU A 1 400 ? 14.875 14.819 -4.561 1.00 97.94 400 LEU A N 1
ATOM 3205 C CA . LEU A 1 400 ? 15.337 13.818 -3.597 1.00 97.94 400 LEU A CA 1
ATOM 3206 C C . LEU A 1 400 ? 15.350 14.360 -2.156 1.00 97.94 400 LEU A C 1
ATOM 3208 O O . LEU A 1 400 ? 15.715 15.507 -1.891 1.00 97.94 400 LEU A O 1
ATOM 3212 N N . LEU A 1 401 ? 14.961 13.505 -1.210 1.00 98.12 401 LEU A N 1
ATOM 3213 C CA . LEU A 1 401 ? 14.930 13.800 0.221 1.00 98.12 401 LEU A CA 1
ATOM 3214 C C . LEU A 1 401 ? 15.934 12.898 0.938 1.00 98.12 401 LEU A C 1
ATOM 3216 O O . LEU A 1 401 ? 15.853 11.681 0.807 1.00 98.12 401 LEU A O 1
ATOM 3220 N N . THR A 1 402 ? 16.865 13.469 1.703 1.00 97.50 402 THR A N 1
ATOM 3221 C CA . THR A 1 402 ? 17.895 12.677 2.392 1.00 97.50 402 THR A CA 1
ATOM 3222 C C . THR A 1 402 ? 17.432 12.173 3.758 1.00 97.50 402 THR A C 1
ATOM 3224 O O . THR A 1 402 ? 16.692 12.851 4.480 1.00 97.50 402 THR A O 1
ATOM 3227 N N . THR A 1 403 ? 17.910 10.991 4.156 1.00 94.12 403 THR A N 1
ATOM 3228 C CA . THR A 1 403 ? 17.669 10.422 5.495 1.00 94.12 403 THR A CA 1
ATOM 3229 C C . THR A 1 403 ? 18.239 11.320 6.592 1.00 94.12 403 THR A C 1
ATOM 3231 O O . THR A 1 403 ? 17.631 11.440 7.655 1.00 94.12 403 THR A O 1
ATOM 3234 N N . PHE A 1 404 ? 19.351 12.012 6.312 1.00 93.06 404 PHE A N 1
ATOM 3235 C CA . PHE A 1 404 ? 19.953 13.018 7.186 1.00 93.06 404 PHE A CA 1
ATOM 3236 C C . PHE A 1 404 ? 19.023 14.214 7.427 1.00 93.06 404 PHE A C 1
ATOM 3238 O O . PHE A 1 404 ? 18.721 14.515 8.580 1.00 93.06 404 PHE A O 1
ATOM 3245 N N . LYS A 1 405 ? 18.475 14.836 6.367 1.00 94.75 405 LYS A N 1
ATOM 3246 C CA . LYS A 1 405 ? 17.524 15.960 6.493 1.00 94.75 405 LYS A CA 1
ATOM 3247 C C . LYS A 1 405 ? 16.244 15.568 7.239 1.00 94.75 405 LYS A C 1
ATOM 3249 O O . LYS A 1 405 ? 15.620 16.411 7.872 1.00 94.75 405 LYS A O 1
ATOM 3254 N N . LYS A 1 406 ? 15.862 14.289 7.180 1.00 96.56 406 LYS A N 1
ATOM 3255 C CA . LYS A 1 406 ? 14.750 13.715 7.952 1.00 96.56 406 LYS A CA 1
ATOM 3256 C C . LYS A 1 406 ? 15.116 13.208 9.348 1.00 96.56 406 LYS A C 1
ATOM 3258 O O . LYS A 1 406 ? 14.216 12.805 10.074 1.00 96.56 406 LYS A O 1
ATOM 3263 N N . GLN A 1 407 ? 16.399 13.182 9.713 1.00 96.56 407 GLN A N 1
ATOM 3264 C CA . GLN A 1 407 ? 16.913 12.544 10.933 1.00 96.56 407 GLN A CA 1
ATOM 3265 C C . GLN A 1 407 ? 16.498 11.058 11.073 1.00 96.56 407 GLN A C 1
ATOM 3267 O O . GLN A 1 407 ? 16.420 10.502 12.167 1.00 96.56 407 GLN A O 1
ATOM 3272 N N . TRP A 1 408 ? 16.246 10.373 9.951 1.00 96.44 408 TRP A N 1
ATOM 3273 C CA . TRP A 1 408 ? 15.730 8.995 9.886 1.00 96.44 408 TRP A CA 1
ATOM 3274 C C . TRP A 1 408 ? 16.818 7.954 9.570 1.00 96.44 408 TRP A C 1
ATOM 3276 O O . TRP A 1 408 ? 16.559 6.915 8.970 1.00 96.44 408 TRP A O 1
ATOM 3286 N N . THR A 1 409 ? 18.044 8.198 10.033 1.00 91.88 409 THR A N 1
ATOM 3287 C CA . THR A 1 409 ? 19.255 7.399 9.749 1.00 91.88 409 THR A CA 1
ATOM 3288 C C . THR A 1 409 ? 19.328 6.041 10.472 1.00 91.88 409 THR A C 1
ATOM 3290 O O . THR A 1 409 ? 20.291 5.293 10.310 1.00 91.88 409 THR A O 1
ATOM 3293 N N . SER A 1 410 ? 18.326 5.692 11.288 1.00 89.44 410 SER A N 1
ATOM 3294 C CA . SER A 1 410 ? 18.311 4.465 12.107 1.00 89.44 410 SER A CA 1
ATOM 3295 C C . SER A 1 410 ? 17.796 3.213 11.381 1.00 89.44 410 SER A C 1
ATOM 3297 O O . SER A 1 410 ? 17.902 2.100 11.911 1.00 89.44 410 SER A O 1
ATOM 3299 N N . LYS A 1 411 ? 17.220 3.377 10.186 1.00 92.69 411 LYS A N 1
ATOM 3300 C CA . LYS A 1 411 ? 16.637 2.313 9.358 1.00 92.69 411 LYS A CA 1
ATOM 3301 C C . LYS A 1 411 ? 17.249 2.351 7.964 1.00 92.69 411 LYS A C 1
ATOM 3303 O O . LYS A 1 411 ? 17.691 3.398 7.518 1.00 92.69 411 LYS A O 1
ATOM 3308 N N . TYR A 1 412 ? 17.261 1.197 7.302 1.00 93.25 412 TYR A N 1
ATOM 3309 C CA . TYR A 1 412 ? 17.732 1.079 5.923 1.00 93.25 412 TYR A CA 1
ATOM 3310 C C . TYR A 1 412 ? 16.603 1.395 4.938 1.00 93.25 412 TYR A C 1
ATOM 3312 O O . TYR A 1 412 ? 16.683 2.350 4.189 1.00 93.25 412 TYR A O 1
ATOM 3320 N N . ILE A 1 413 ? 15.483 0.669 4.996 1.00 97.50 413 ILE A N 1
ATOM 3321 C CA . ILE A 1 413 ? 14.299 1.040 4.210 1.00 97.50 413 ILE A CA 1
ATOM 3322 C C . ILE A 1 413 ? 13.564 2.165 4.949 1.00 97.50 413 ILE A C 1
ATOM 3324 O O . ILE A 1 413 ? 13.054 1.953 6.053 1.00 97.50 413 ILE A O 1
ATOM 3328 N N . VAL A 1 414 ? 13.526 3.353 4.340 1.00 98.56 414 VAL A N 1
ATOM 3329 C CA . VAL A 1 414 ? 12.901 4.569 4.879 1.00 98.56 414 VAL A CA 1
ATOM 3330 C C . VAL A 1 414 ? 11.875 5.092 3.873 1.00 98.56 414 VAL A C 1
ATOM 3332 O O . VAL A 1 414 ? 12.224 5.425 2.743 1.00 98.56 414 VAL A O 1
ATOM 3335 N N . ILE A 1 415 ? 10.604 5.142 4.281 1.00 98.88 415 ILE A N 1
ATOM 3336 C CA . ILE A 1 415 ? 9.471 5.513 3.417 1.00 98.88 415 ILE A CA 1
ATOM 3337 C C . ILE A 1 415 ? 8.611 6.529 4.172 1.00 98.88 415 ILE A C 1
ATOM 3339 O O . ILE A 1 415 ? 8.076 6.194 5.228 1.00 98.88 415 ILE A O 1
ATOM 3343 N N . GLU A 1 416 ? 8.499 7.749 3.648 1.00 98.81 416 GLU A N 1
ATOM 3344 C CA . GLU A 1 416 ? 7.654 8.826 4.184 1.00 98.81 416 GLU A CA 1
ATOM 3345 C C . GLU A 1 416 ? 6.198 8.627 3.731 1.00 98.81 416 GLU A C 1
ATOM 3347 O O . GLU A 1 416 ? 5.950 8.373 2.550 1.00 98.81 416 GLU A O 1
ATOM 3352 N N . ASP A 1 417 ? 5.229 8.762 4.640 1.00 98.69 417 ASP A N 1
ATOM 3353 C CA . ASP A 1 417 ? 3.828 8.926 4.236 1.00 98.69 417 ASP A CA 1
ATOM 3354 C C . ASP A 1 417 ? 3.631 10.297 3.546 1.00 98.69 417 ASP A C 1
ATOM 3356 O O . ASP A 1 417 ? 4.185 11.297 4.008 1.00 98.69 417 ASP A O 1
ATOM 3360 N N . PRO A 1 418 ? 2.875 10.384 2.436 1.00 98.50 418 PRO A N 1
ATOM 3361 C CA . PRO A 1 418 ? 2.685 11.632 1.695 1.00 98.50 418 PRO A CA 1
ATOM 3362 C C . PRO A 1 418 ? 1.959 12.745 2.466 1.00 98.50 418 PRO A C 1
ATOM 3364 O O . PRO A 1 418 ? 2.081 13.899 2.043 1.00 98.50 418 PRO A O 1
ATOM 3367 N N . PHE A 1 419 ? 1.241 12.438 3.558 1.00 98.31 419 PHE A N 1
ATOM 3368 C CA . PHE A 1 419 ? 0.593 13.442 4.412 1.00 98.31 419 PHE A CA 1
ATOM 3369 C C . PHE A 1 419 ? 1.109 13.432 5.859 1.00 98.31 419 PHE A C 1
ATOM 3371 O O . PHE A 1 419 ? 1.559 14.482 6.307 1.00 98.31 419 PHE A O 1
ATOM 3378 N N . ASP A 1 420 ? 1.129 12.296 6.576 1.00 97.75 420 ASP A N 1
ATOM 3379 C CA . ASP A 1 420 ? 1.748 12.223 7.921 1.00 97.75 420 ASP A CA 1
ATOM 3380 C C . ASP A 1 420 ? 3.277 12.201 7.772 1.00 97.75 420 ASP A C 1
ATOM 3382 O O . ASP A 1 420 ? 3.917 11.149 7.807 1.00 97.75 420 ASP A O 1
ATOM 3386 N N . LEU A 1 421 ? 3.892 13.375 7.592 1.00 97.88 421 LEU A N 1
ATOM 3387 C CA . LEU A 1 421 ? 5.323 13.476 7.279 1.00 97.88 421 LEU A CA 1
ATOM 3388 C C . LEU A 1 421 ? 6.223 13.002 8.435 1.00 97.88 421 LEU A C 1
ATOM 3390 O O . LEU A 1 421 ? 7.434 12.855 8.247 1.00 97.88 421 LEU A O 1
ATOM 3394 N N . ASN A 1 422 ? 5.663 12.747 9.619 1.00 97.62 422 ASN A N 1
ATOM 3395 C CA . ASN A 1 422 ? 6.364 12.140 10.750 1.00 97.62 422 ASN A CA 1
ATOM 3396 C C . ASN A 1 422 ? 6.307 10.600 10.719 1.00 97.62 422 ASN A C 1
ATOM 3398 O O . ASN A 1 422 ? 7.041 9.933 11.455 1.00 97.62 422 ASN A O 1
ATOM 3402 N N . HIS A 1 423 ? 5.492 10.004 9.846 1.00 97.69 423 HIS A N 1
ATOM 3403 C CA . HIS A 1 423 ? 5.363 8.561 9.712 1.00 97.69 423 HIS A CA 1
ATOM 3404 C C . HIS A 1 423 ? 6.359 7.967 8.713 1.00 97.69 423 HIS A C 1
ATOM 3406 O O . HIS A 1 423 ? 6.138 7.930 7.505 1.00 97.69 423 HIS A O 1
ATOM 3412 N N . ASN A 1 424 ? 7.430 7.383 9.250 1.00 98.12 424 ASN A N 1
ATOM 3413 C CA . ASN A 1 424 ? 8.253 6.430 8.512 1.00 98.12 424 ASN A CA 1
ATOM 3414 C C . ASN A 1 424 ? 7.595 5.035 8.534 1.00 98.12 424 ASN A C 1
ATOM 3416 O O . ASN A 1 424 ? 7.581 4.372 9.576 1.00 98.12 424 ASN A O 1
ATOM 3420 N N . LEU A 1 425 ? 7.093 4.555 7.394 1.00 98.06 425 LEU A N 1
ATOM 3421 C CA . LEU A 1 425 ? 6.472 3.225 7.270 1.00 98.06 425 LEU A CA 1
ATOM 3422 C C . LEU A 1 425 ? 7.486 2.076 7.450 1.00 98.06 425 LEU A C 1
ATOM 3424 O O . LEU A 1 425 ? 7.121 0.983 7.884 1.00 98.06 425 LEU A O 1
ATOM 3428 N N . GLY A 1 426 ? 8.773 2.329 7.194 1.00 97.44 426 GLY A N 1
ATOM 3429 C CA . GLY A 1 426 ? 9.878 1.393 7.429 1.00 97.44 426 GLY A CA 1
ATOM 3430 C C . GLY A 1 426 ? 10.333 1.289 8.892 1.00 97.44 426 GLY A C 1
ATOM 3431 O O . GLY A 1 426 ? 11.095 0.383 9.241 1.00 97.44 426 GLY A O 1
ATOM 3432 N N . ALA A 1 427 ? 9.841 2.155 9.792 1.00 96.50 427 ALA A N 1
ATOM 3433 C CA . ALA A 1 427 ? 10.230 2.163 11.208 1.00 96.50 427 ALA A CA 1
ATOM 3434 C C . ALA A 1 427 ? 9.975 0.817 11.917 1.00 96.50 427 ALA A C 1
ATOM 3436 O O . ALA A 1 427 ? 10.720 0.424 12.825 1.00 96.50 427 ALA A O 1
ATOM 3437 N N . GLY A 1 428 ? 8.957 0.079 11.464 1.00 94.06 428 GLY A N 1
ATOM 3438 C CA . GLY A 1 428 ? 8.593 -1.238 11.976 1.00 94.06 428 GLY A CA 1
ATOM 3439 C C . GLY A 1 428 ? 9.624 -2.340 11.711 1.00 94.06 428 GLY A C 1
ATOM 3440 O O . GLY A 1 428 ? 9.636 -3.315 12.460 1.00 94.06 428 GLY A O 1
ATOM 3441 N N . LEU A 1 429 ? 10.521 -2.202 10.730 1.00 96.19 429 LEU A N 1
ATOM 3442 C CA . LEU A 1 429 ? 11.390 -3.299 10.290 1.00 96.19 429 LEU A CA 1
ATOM 3443 C C . LEU A 1 429 ? 12.506 -3.647 11.290 1.00 96.19 429 LEU A C 1
ATOM 3445 O O . LEU A 1 429 ? 13.111 -2.775 11.926 1.00 96.19 429 LEU A O 1
ATOM 3449 N N . SER A 1 430 ? 12.789 -4.948 11.413 1.00 94.19 430 SER A N 1
ATOM 3450 C CA . SER A 1 430 ? 14.011 -5.492 12.026 1.00 94.19 430 SER A CA 1
ATOM 3451 C C . SER A 1 430 ? 15.082 -5.715 10.953 1.00 94.19 430 SER A C 1
ATOM 3453 O O . SER A 1 430 ? 14.739 -5.903 9.789 1.00 94.19 430 SER A O 1
ATOM 3455 N N . ARG A 1 431 ? 16.371 -5.776 11.325 1.00 89.75 431 ARG A N 1
ATOM 3456 C CA . ARG A 1 431 ? 17.446 -6.025 10.342 1.00 89.75 431 ARG A CA 1
ATOM 3457 C C . ARG A 1 431 ? 17.287 -7.354 9.603 1.00 89.75 431 ARG A C 1
ATOM 3459 O O . ARG A 1 431 ? 17.457 -7.387 8.395 1.00 89.75 431 ARG A O 1
ATOM 3466 N N . LYS A 1 432 ? 16.894 -8.429 10.298 1.00 92.69 432 LYS A N 1
ATOM 3467 C CA . LYS A 1 432 ? 16.609 -9.722 9.651 1.00 92.69 432 LYS A CA 1
ATOM 3468 C C . LYS A 1 432 ? 15.514 -9.595 8.591 1.00 92.69 432 LYS A C 1
ATOM 3470 O O . LYS A 1 432 ? 15.682 -10.112 7.496 1.00 92.69 432 LYS A O 1
ATOM 3475 N N . MET A 1 433 ? 14.429 -8.880 8.898 1.00 96.75 433 MET A N 1
ATOM 3476 C CA . MET A 1 433 ? 13.349 -8.645 7.938 1.00 96.75 433 MET A CA 1
ATOM 3477 C C . MET A 1 433 ? 13.802 -7.752 6.776 1.00 96.75 433 MET A C 1
ATOM 3479 O O . MET A 1 433 ? 13.495 -8.054 5.633 1.00 96.75 433 MET A O 1
ATOM 3483 N N . THR A 1 434 ? 14.583 -6.698 7.036 1.00 96.12 434 THR A N 1
ATOM 3484 C CA . THR A 1 434 ? 15.210 -5.884 5.981 1.00 96.12 434 THR A CA 1
ATOM 3485 C C . THR A 1 434 ? 16.061 -6.747 5.050 1.00 96.12 434 THR A C 1
ATOM 3487 O O . THR A 1 434 ? 15.857 -6.702 3.843 1.00 96.12 434 THR A O 1
ATOM 3490 N N . ASN A 1 435 ? 16.955 -7.579 5.589 1.00 93.19 435 ASN A N 1
ATOM 3491 C CA . ASN A 1 435 ? 17.822 -8.446 4.788 1.00 93.19 435 ASN A CA 1
ATOM 3492 C C . ASN A 1 435 ? 17.007 -9.472 3.982 1.00 93.19 435 ASN A C 1
ATOM 3494 O O . ASN A 1 435 ? 17.334 -9.732 2.829 1.00 93.19 435 ASN A O 1
ATOM 3498 N N . PHE A 1 436 ? 15.930 -10.016 4.559 1.00 96.19 436 PHE A N 1
ATOM 3499 C CA . PHE A 1 436 ? 15.011 -10.933 3.878 1.00 96.19 436 PHE A CA 1
ATOM 3500 C C . PHE A 1 436 ? 14.250 -10.246 2.729 1.00 96.19 436 PHE A C 1
ATOM 3502 O O . PHE A 1 436 ? 14.197 -10.782 1.626 1.00 96.19 436 PHE A O 1
ATOM 3509 N N . ILE A 1 437 ? 13.750 -9.021 2.941 1.00 97.94 437 ILE A N 1
ATOM 3510 C CA . ILE A 1 437 ? 13.140 -8.195 1.885 1.00 97.94 437 ILE A CA 1
ATOM 3511 C C . ILE A 1 437 ? 14.157 -7.922 0.766 1.00 97.94 437 ILE A C 1
ATOM 3513 O O . ILE A 1 437 ? 13.852 -8.170 -0.397 1.00 97.94 437 ILE A O 1
ATOM 3517 N N . MET A 1 438 ? 15.372 -7.468 1.091 1.00 96.50 438 MET A N 1
ATOM 3518 C CA . MET A 1 438 ? 16.394 -7.177 0.076 1.00 96.50 438 MET A CA 1
ATOM 3519 C C . MET A 1 438 ? 16.801 -8.429 -0.714 1.00 96.50 438 MET A C 1
ATOM 3521 O O . MET A 1 438 ? 16.908 -8.363 -1.937 1.00 96.50 438 MET A O 1
ATOM 3525 N N . LYS A 1 439 ? 16.956 -9.584 -0.048 1.00 95.38 439 LYS A N 1
ATOM 3526 C CA . LYS A 1 439 ? 17.172 -10.880 -0.713 1.00 95.38 439 LYS A CA 1
ATOM 3527 C C . LYS A 1 439 ? 16.045 -11.218 -1.687 1.00 95.38 439 LYS A C 1
ATOM 3529 O O . LYS A 1 439 ? 16.333 -11.543 -2.834 1.00 95.38 439 LYS A O 1
ATOM 3534 N N . ALA A 1 440 ? 14.786 -11.085 -1.267 1.00 98.00 440 ALA A N 1
ATOM 3535 C CA . ALA A 1 440 ? 13.642 -11.344 -2.136 1.00 98.00 440 ALA A CA 1
ATOM 3536 C C . ALA A 1 440 ? 13.680 -10.458 -3.394 1.00 98.00 440 ALA A C 1
ATOM 3538 O O . ALA A 1 440 ? 13.514 -10.969 -4.497 1.00 98.00 440 ALA A O 1
ATOM 3539 N N . PHE A 1 441 ? 13.975 -9.157 -3.262 1.00 98.25 441 PHE A N 1
ATOM 3540 C CA . PHE A 1 441 ? 14.134 -8.244 -4.406 1.00 98.25 441 PHE A CA 1
ATOM 3541 C C . PHE A 1 441 ? 15.305 -8.633 -5.329 1.00 98.25 441 PHE A C 1
ATOM 3543 O O . PHE A 1 441 ? 15.148 -8.598 -6.549 1.00 98.25 441 PHE A O 1
ATOM 3550 N N . ILE A 1 442 ? 16.445 -9.067 -4.780 1.00 96.56 442 ILE A N 1
ATOM 3551 C CA . ILE A 1 442 ? 17.603 -9.555 -5.554 1.00 96.56 442 ILE A CA 1
ATOM 3552 C C . ILE A 1 442 ? 17.270 -10.853 -6.309 1.00 96.56 442 ILE A C 1
ATOM 3554 O O . ILE A 1 442 ? 17.574 -10.981 -7.497 1.00 96.56 442 ILE A O 1
ATOM 3558 N N . ASN A 1 443 ? 16.596 -11.801 -5.657 1.00 96.88 443 ASN A N 1
ATOM 3559 C CA . ASN A 1 443 ? 16.147 -13.041 -6.288 1.00 96.88 443 ASN A CA 1
ATOM 3560 C C . ASN A 1 443 ? 15.065 -12.768 -7.344 1.00 96.88 443 ASN A C 1
ATOM 3562 O O . ASN A 1 443 ? 15.121 -13.338 -8.432 1.00 96.88 443 ASN A O 1
ATOM 3566 N N . GLY A 1 444 ? 14.158 -11.821 -7.090 1.00 98.12 444 GLY A N 1
ATOM 3567 C CA . GLY A 1 444 ? 13.214 -11.300 -8.078 1.00 98.12 444 GLY A CA 1
ATOM 3568 C C . GLY A 1 444 ? 13.932 -10.738 -9.304 1.00 98.12 444 GLY A C 1
ATOM 3569 O O . GLY A 1 444 ? 13.683 -11.190 -10.418 1.00 98.12 444 GLY A O 1
ATOM 3570 N N . ARG A 1 445 ? 14.894 -9.824 -9.122 1.00 97.75 445 ARG A N 1
ATOM 3571 C CA . ARG A 1 445 ? 15.737 -9.300 -10.212 1.00 97.75 445 ARG A CA 1
ATOM 3572 C C . ARG A 1 445 ? 16.370 -10.427 -11.037 1.00 97.75 445 ARG A C 1
ATOM 3574 O O . ARG A 1 445 ? 16.369 -10.342 -12.261 1.00 97.75 445 ARG A O 1
ATOM 3581 N N . ARG A 1 446 ? 16.878 -11.487 -10.393 1.00 96.38 446 ARG A N 1
ATOM 3582 C CA . ARG A 1 446 ? 17.437 -12.665 -11.079 1.00 96.38 446 ARG A CA 1
ATOM 3583 C C . ARG A 1 446 ? 16.375 -13.395 -11.914 1.00 96.38 446 ARG A C 1
ATOM 3585 O O . ARG A 1 446 ? 16.584 -13.587 -13.106 1.00 96.38 446 ARG A O 1
ATOM 3592 N N . VAL A 1 447 ? 15.235 -13.755 -11.322 1.00 97.00 447 VAL A N 1
ATOM 3593 C CA . VAL A 1 447 ? 14.164 -14.539 -11.977 1.00 97.00 447 VAL A CA 1
ATOM 3594 C C . VAL A 1 447 ? 13.483 -13.772 -13.120 1.00 97.00 447 VAL A C 1
ATOM 3596 O O . VAL A 1 447 ? 13.222 -14.340 -14.180 1.00 97.00 447 VAL A O 1
ATOM 3599 N N . PHE A 1 448 ? 13.227 -12.474 -12.938 1.00 97.75 448 PHE A N 1
ATOM 3600 C CA . PHE A 1 448 ? 12.607 -11.613 -13.952 1.00 97.75 448 PHE A CA 1
ATOM 3601 C C . PHE A 1 448 ? 13.608 -11.041 -14.972 1.00 97.75 448 PHE A C 1
ATOM 3603 O O . PHE A 1 448 ? 13.186 -10.574 -16.027 1.00 97.75 448 PHE A O 1
ATOM 3610 N N . GLY A 1 449 ? 14.914 -11.060 -14.680 1.00 96.69 449 GLY A N 1
ATOM 3611 C CA . GLY A 1 449 ? 15.960 -10.481 -15.530 1.00 96.69 449 GLY A CA 1
ATOM 3612 C C . GLY A 1 449 ? 16.808 -11.485 -16.315 1.00 96.69 449 GLY A C 1
ATOM 3613 O O . GLY A 1 449 ? 17.390 -11.104 -17.327 1.00 96.69 449 GLY A O 1
ATOM 3614 N N . ILE A 1 450 ? 16.884 -12.753 -15.891 1.00 94.94 450 ILE A N 1
ATOM 3615 C CA . ILE A 1 450 ? 17.707 -13.790 -16.535 1.00 94.94 450 ILE A CA 1
ATOM 3616 C C . ILE A 1 450 ? 16.802 -14.895 -17.113 1.00 94.94 450 ILE A C 1
ATOM 3618 O O . ILE A 1 450 ? 16.254 -15.698 -16.355 1.00 94.94 450 ILE A O 1
ATOM 3622 N N . PRO A 1 451 ? 16.643 -14.988 -18.448 1.00 91.56 451 PRO A N 1
ATOM 3623 C CA . PRO A 1 451 ? 15.888 -16.071 -19.075 1.00 91.56 451 PRO A CA 1
ATOM 3624 C C . PRO A 1 451 ? 16.551 -17.439 -18.849 1.00 91.56 451 PRO A C 1
ATOM 3626 O O . PRO A 1 451 ? 17.708 -17.645 -19.216 1.00 91.56 451 PRO A O 1
ATOM 3629 N N . VAL A 1 452 ? 15.806 -18.398 -18.296 1.00 90.81 452 VAL A N 1
ATOM 3630 C CA . VAL A 1 452 ? 16.285 -19.770 -18.055 1.00 90.81 452 VAL A CA 1
ATOM 3631 C C . VAL A 1 452 ? 16.076 -20.655 -19.291 1.00 90.81 452 VAL A C 1
ATOM 3633 O O . VAL A 1 452 ? 15.075 -20.551 -20.003 1.00 90.81 452 VAL A O 1
ATOM 3636 N N . LYS A 1 453 ? 17.030 -21.557 -19.558 1.00 87.88 453 LYS A N 1
ATOM 3637 C CA . LYS A 1 453 ? 16.953 -22.543 -20.649 1.00 87.88 453 LYS A CA 1
ATOM 3638 C C . LYS A 1 453 ? 15.699 -23.416 -20.491 1.00 87.88 453 LYS A C 1
ATOM 3640 O O . LYS A 1 453 ? 15.450 -23.931 -19.411 1.00 87.88 453 LYS A O 1
ATOM 3645 N N . GLY A 1 454 ? 14.934 -23.588 -21.571 1.00 85.62 454 GLY A N 1
ATOM 3646 C CA . GLY A 1 454 ? 13.672 -24.347 -21.570 1.00 85.62 454 GLY A CA 1
ATOM 3647 C C . GLY A 1 454 ? 12.418 -23.487 -21.365 1.00 85.62 454 GLY A C 1
ATOM 3648 O O . GLY A 1 454 ? 11.351 -23.777 -21.913 1.00 85.62 454 GLY A O 1
ATOM 3649 N N . PHE A 1 455 ? 12.542 -22.342 -20.688 1.00 90.81 455 PHE A N 1
ATOM 3650 C CA . PHE A 1 455 ? 11.434 -21.402 -20.533 1.00 90.81 455 PHE A CA 1
A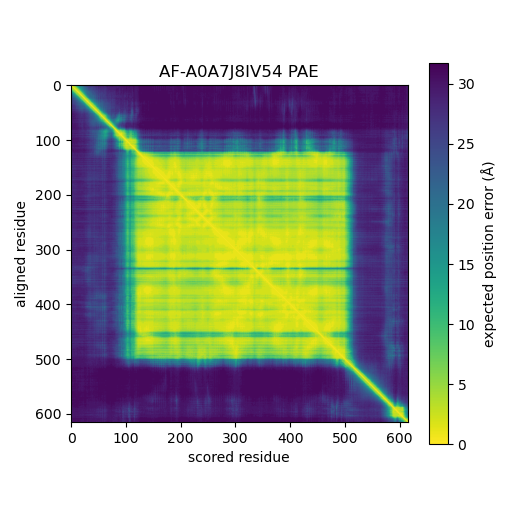TOM 3651 C C . PHE A 1 455 ? 11.060 -20.736 -21.881 1.00 90.81 455 PHE A C 1
ATOM 3653 O O . PHE A 1 455 ? 11.947 -20.346 -22.647 1.00 90.81 455 PHE A O 1
ATOM 3660 N N . PRO A 1 456 ? 9.764 -20.567 -22.223 1.00 86.50 456 PRO A N 1
ATOM 3661 C CA . PRO A 1 456 ? 8.561 -20.932 -21.466 1.00 86.50 456 PRO A CA 1
ATOM 3662 C C . PRO A 1 456 ? 7.952 -22.294 -21.857 1.00 86.50 456 PRO A C 1
ATOM 3664 O O . PRO A 1 456 ? 6.799 -22.537 -21.526 1.00 86.50 456 PRO A O 1
ATOM 3667 N N . LYS A 1 457 ? 8.642 -23.145 -22.631 1.00 88.88 457 LYS A N 1
ATOM 3668 C CA . LYS A 1 457 ? 8.050 -24.390 -23.165 1.00 88.88 457 LYS A CA 1
ATOM 3669 C C . LYS A 1 457 ? 7.850 -25.457 -22.092 1.00 88.88 457 LYS A C 1
ATOM 3671 O O . LYS A 1 457 ? 6.836 -26.144 -22.114 1.00 88.88 457 LYS A O 1
ATOM 3676 N N . ASP A 1 458 ? 8.798 -25.555 -21.168 1.00 91.50 458 ASP A N 1
ATOM 3677 C CA . ASP A 1 458 ? 8.848 -26.639 -20.181 1.00 91.50 458 ASP A CA 1
ATOM 3678 C C . ASP A 1 458 ? 8.017 -26.332 -18.915 1.00 91.50 458 ASP A C 1
ATOM 3680 O O . ASP A 1 458 ? 7.957 -27.140 -17.992 1.00 91.50 458 ASP A O 1
ATOM 3684 N N . TYR A 1 459 ? 7.355 -25.167 -18.871 1.00 90.44 459 TYR A N 1
ATOM 3685 C CA . TYR A 1 459 ? 6.628 -24.656 -17.707 1.00 90.44 459 TYR A CA 1
ATOM 3686 C C . TYR A 1 459 ? 5.141 -24.452 -18.042 1.00 90.44 459 TYR A C 1
ATOM 3688 O O . TYR A 1 459 ? 4.823 -23.584 -18.860 1.00 90.44 459 TYR A O 1
ATOM 3696 N N . PRO A 1 460 ? 4.207 -25.191 -17.409 1.00 88.19 460 PRO A N 1
ATOM 3697 C CA . PRO A 1 460 ? 2.777 -25.085 -17.715 1.00 88.19 460 PRO A CA 1
ATOM 3698 C C . PRO A 1 460 ? 2.172 -23.744 -17.271 1.00 88.19 460 PRO A C 1
ATOM 3700 O O . PRO A 1 460 ? 1.215 -23.266 -17.878 1.00 88.19 460 PRO A O 1
ATOM 3703 N N . SER A 1 461 ? 2.746 -23.113 -16.242 1.00 95.25 461 SER A N 1
ATOM 3704 C CA . SER A 1 461 ? 2.305 -21.832 -15.693 1.00 95.25 461 SER A CA 1
ATOM 3705 C C . SER A 1 461 ? 3.475 -20.853 -15.602 1.00 95.25 461 SER A C 1
ATOM 3707 O O . SER A 1 461 ? 4.437 -21.055 -14.862 1.00 95.25 461 SER A O 1
ATOM 3709 N N . LYS A 1 462 ? 3.376 -19.743 -16.345 1.00 96.06 462 LYS A N 1
ATOM 3710 C CA . LYS A 1 462 ? 4.326 -18.619 -16.243 1.00 96.06 462 LYS A CA 1
ATOM 3711 C C . LYS A 1 462 ? 4.276 -17.975 -14.853 1.00 96.06 462 LYS A C 1
ATOM 3713 O O . LYS A 1 462 ? 5.303 -17.535 -14.355 1.00 96.06 462 LYS A O 1
ATOM 3718 N N . MET A 1 463 ? 3.086 -17.911 -14.250 1.00 97.31 463 MET A N 1
ATOM 3719 C CA . MET A 1 463 ? 2.874 -17.293 -12.939 1.00 97.31 463 MET A CA 1
ATOM 3720 C C . MET A 1 463 ? 3.582 -18.082 -11.837 1.00 97.31 463 MET A C 1
ATOM 3722 O O . MET A 1 463 ? 4.250 -17.480 -11.006 1.00 97.31 463 MET A O 1
ATOM 3726 N N . GLU A 1 464 ? 3.489 -19.414 -11.868 1.00 95.19 464 GLU A N 1
ATOM 3727 C CA . GLU A 1 464 ? 4.197 -20.283 -10.919 1.00 95.19 464 GLU A CA 1
ATOM 3728 C C . GLU A 1 464 ? 5.714 -20.154 -11.079 1.00 95.19 464 GLU A C 1
ATOM 3730 O O . GLU A 1 464 ? 6.395 -19.967 -10.084 1.00 95.19 464 GLU A O 1
ATOM 3735 N N . TYR A 1 465 ? 6.238 -20.131 -12.312 1.00 96.88 465 TYR A N 1
ATOM 3736 C CA . TYR A 1 465 ? 7.671 -19.913 -12.560 1.00 96.88 465 TYR A CA 1
ATOM 3737 C C . TYR A 1 465 ? 8.189 -18.568 -12.012 1.00 96.88 465 TYR A C 1
ATOM 3739 O O . TYR A 1 465 ? 9.229 -18.517 -11.361 1.00 96.88 465 TYR A O 1
ATOM 3747 N N . PHE A 1 466 ? 7.492 -17.461 -12.292 1.00 98.19 466 PHE A N 1
ATOM 3748 C CA . PHE A 1 466 ? 7.970 -16.120 -11.931 1.00 98.19 466 PHE A CA 1
ATOM 3749 C C . PHE A 1 466 ? 7.759 -15.756 -10.455 1.00 98.19 466 PHE A C 1
ATOM 3751 O O . PHE A 1 466 ? 8.463 -14.888 -9.937 1.00 98.19 466 PHE A O 1
ATOM 3758 N N . PHE A 1 467 ? 6.790 -16.387 -9.788 1.00 98.06 467 PHE A N 1
ATOM 3759 C CA . PHE A 1 467 ? 6.427 -16.102 -8.398 1.00 98.06 467 PHE A CA 1
ATOM 3760 C C . PHE A 1 467 ? 6.609 -17.304 -7.462 1.00 98.06 467 PHE A C 1
ATOM 3762 O O . PHE A 1 467 ? 5.953 -17.361 -6.421 1.00 98.06 467 PHE A O 1
ATOM 3769 N N . ASP A 1 468 ? 7.493 -18.238 -7.817 1.00 97.56 468 ASP A N 1
ATOM 3770 C CA . ASP A 1 468 ? 7.868 -19.381 -6.983 1.00 97.56 468 ASP A CA 1
ATOM 3771 C C . ASP A 1 468 ? 8.493 -18.904 -5.652 1.00 97.56 468 ASP A C 1
ATOM 3773 O O . ASP A 1 468 ? 9.587 -18.320 -5.667 1.00 97.56 468 ASP A O 1
ATOM 3777 N N . PRO A 1 469 ? 7.840 -19.125 -4.492 1.00 96.75 469 PRO A N 1
ATOM 3778 C CA . PRO A 1 469 ? 8.395 -18.738 -3.201 1.00 96.75 469 PRO A CA 1
ATOM 3779 C C . PRO A 1 469 ? 9.727 -19.429 -2.906 1.00 96.75 469 PRO A C 1
ATOM 3781 O O . PRO A 1 469 ? 10.624 -18.779 -2.378 1.00 96.75 469 PRO A O 1
ATOM 3784 N N . ASP A 1 470 ? 9.902 -20.695 -3.298 1.00 95.81 470 ASP A N 1
ATOM 3785 C CA . ASP A 1 470 ? 11.113 -21.458 -2.982 1.00 95.81 470 ASP A CA 1
ATOM 3786 C C . ASP A 1 470 ? 12.338 -20.882 -3.719 1.00 95.81 470 ASP A C 1
ATOM 3788 O O . ASP A 1 470 ? 13.450 -20.882 -3.187 1.00 95.81 470 ASP A O 1
ATOM 3792 N N . VAL A 1 471 ? 12.138 -20.284 -4.901 1.00 95.81 471 VAL A N 1
ATOM 3793 C CA . VAL A 1 471 ? 13.190 -19.575 -5.653 1.00 95.81 471 VAL A CA 1
ATOM 3794 C C . VAL A 1 471 ? 13.383 -18.135 -5.166 1.00 95.81 471 VAL A C 1
ATOM 3796 O O . VAL A 1 471 ? 14.517 -17.646 -5.118 1.00 95.81 471 VAL A O 1
ATOM 3799 N N . LEU A 1 472 ? 12.300 -17.431 -4.820 1.00 96.94 472 LEU A N 1
ATOM 3800 C CA . LEU A 1 472 ? 12.360 -16.027 -4.404 1.00 96.94 472 LEU A CA 1
ATOM 3801 C C . LEU A 1 472 ? 12.885 -15.851 -2.970 1.00 96.94 472 LEU A C 1
ATOM 3803 O O . LEU A 1 472 ? 13.631 -14.902 -2.713 1.00 96.94 472 LEU A O 1
ATOM 3807 N N . THR A 1 473 ? 12.557 -16.763 -2.052 1.00 95.44 473 THR A N 1
ATOM 3808 C CA . THR A 1 473 ? 13.000 -16.731 -0.646 1.00 95.44 473 THR A CA 1
ATOM 3809 C C . THR A 1 473 ? 14.043 -17.795 -0.299 1.00 95.44 473 THR A C 1
ATOM 3811 O O . THR A 1 473 ? 14.421 -17.891 0.864 1.00 95.44 473 THR A O 1
ATOM 3814 N N . GLU A 1 474 ? 14.553 -18.558 -1.275 1.00 94.62 474 GLU A N 1
ATOM 3815 C CA . GLU A 1 474 ? 15.513 -19.664 -1.061 1.00 94.62 474 GLU A CA 1
ATOM 3816 C C . GLU A 1 474 ? 14.947 -20.777 -0.144 1.00 94.62 474 GLU A C 1
ATOM 3818 O O . GLU A 1 474 ? 15.691 -21.441 0.576 1.00 94.62 474 GLU A O 1
ATOM 3823 N N . GLY A 1 475 ? 13.619 -20.956 -0.131 1.00 92.81 475 GLY A N 1
ATOM 3824 C CA . GLY A 1 475 ? 12.895 -21.866 0.771 1.00 92.81 475 GLY A CA 1
ATOM 3825 C C . GLY A 1 475 ? 12.803 -21.384 2.229 1.00 92.81 475 GLY A C 1
ATOM 3826 O O . GLY A 1 475 ? 12.186 -22.046 3.066 1.00 92.81 475 GLY A O 1
ATOM 3827 N N . GLU A 1 476 ? 13.391 -20.230 2.559 1.00 94.06 476 GLU A N 1
ATOM 3828 C CA . GLU A 1 476 ? 13.350 -19.650 3.902 1.00 94.06 476 GLU A CA 1
ATOM 3829 C C . GLU A 1 476 ? 12.024 -18.925 4.167 1.00 94.06 476 GLU A C 1
ATOM 3831 O O . GLU A 1 476 ? 11.439 -18.281 3.290 1.00 94.06 476 GLU A O 1
ATOM 3836 N N . LEU A 1 477 ? 11.566 -18.981 5.420 1.00 94.94 477 LEU A N 1
ATOM 3837 C CA . LEU A 1 477 ? 10.352 -18.297 5.872 1.00 94.94 477 LEU A CA 1
ATOM 3838 C C . LEU A 1 477 ? 10.653 -16.885 6.393 1.00 94.94 477 LEU A C 1
ATOM 3840 O O . LEU A 1 477 ? 11.684 -16.635 7.022 1.00 94.94 477 LEU A O 1
ATOM 3844 N N . ALA A 1 478 ? 9.695 -15.972 6.214 1.00 95.50 478 ALA A N 1
ATOM 3845 C CA . ALA A 1 478 ? 9.807 -14.588 6.668 1.00 95.50 478 ALA A CA 1
ATOM 3846 C C . ALA A 1 478 ? 10.112 -14.491 8.190 1.00 95.50 478 ALA A C 1
ATOM 3848 O O . ALA A 1 478 ? 9.366 -15.055 9.004 1.00 95.50 478 ALA A O 1
ATOM 3849 N N . PRO A 1 479 ? 11.168 -13.758 8.617 1.00 94.94 479 PRO A N 1
ATOM 3850 C CA . PRO A 1 479 ? 11.616 -13.732 10.012 1.00 94.94 479 PRO A CA 1
ATOM 3851 C C . PRO A 1 479 ? 10.551 -13.257 11.009 1.00 94.94 479 PRO A C 1
ATOM 3853 O O . PRO A 1 479 ? 10.124 -12.103 10.986 1.00 94.94 479 PRO A O 1
ATOM 3856 N N . ASN A 1 480 ? 10.181 -14.119 11.959 1.00 93.94 480 ASN A N 1
ATOM 3857 C CA . ASN A 1 480 ? 9.070 -13.880 12.885 1.00 93.94 480 ASN A CA 1
ATOM 3858 C C . ASN A 1 480 ? 9.487 -13.622 14.351 1.00 93.94 480 ASN A C 1
ATOM 3860 O O . ASN A 1 480 ? 8.622 -13.573 15.220 1.00 93.94 480 ASN A O 1
ATOM 3864 N N . ASP A 1 481 ? 10.773 -13.377 14.638 1.00 90.81 481 ASP A N 1
ATOM 3865 C CA . ASP A 1 481 ? 11.337 -13.210 15.999 1.00 90.81 481 ASP A CA 1
ATOM 3866 C C . ASP A 1 481 ? 10.577 -12.233 16.920 1.00 90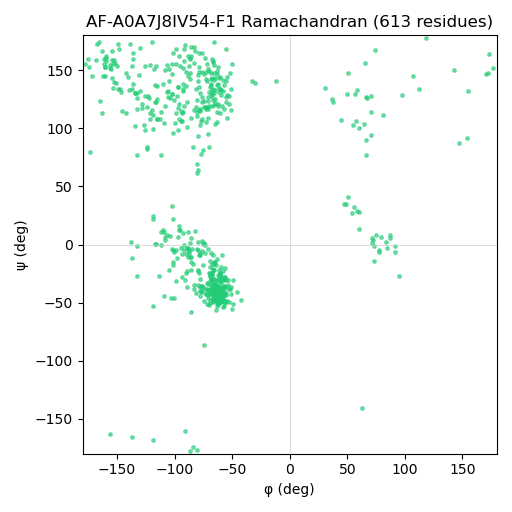.81 481 ASP A C 1
ATOM 3868 O O . ASP A 1 481 ? 10.581 -12.382 18.142 1.00 90.81 481 ASP A O 1
ATOM 3872 N N . ARG A 1 482 ? 9.949 -11.198 16.343 1.00 91.31 482 ARG A N 1
ATOM 3873 C CA . ARG A 1 482 ? 9.197 -10.155 17.069 1.00 91.31 482 ARG A CA 1
ATOM 3874 C C . ARG A 1 482 ? 7.722 -10.501 17.295 1.00 91.31 482 ARG A C 1
ATOM 3876 O O . ARG A 1 482 ? 6.996 -9.712 17.900 1.00 91.31 482 ARG A O 1
ATOM 3883 N N . CYS A 1 483 ? 7.269 -11.637 16.782 1.00 93.81 483 CYS A N 1
ATOM 3884 C CA . CYS A 1 483 ? 5.874 -12.045 16.781 1.00 93.81 483 CYS A CA 1
ATOM 3885 C C . CYS A 1 483 ? 5.525 -12.907 17.997 1.00 93.81 483 CYS A C 1
ATOM 3887 O O . CYS A 1 483 ? 6.337 -13.664 18.530 1.00 93.81 483 CYS A O 1
ATOM 3889 N N . CYS A 1 484 ? 4.263 -12.845 18.416 1.00 93.88 484 CYS A N 1
ATOM 3890 C CA . CYS A 1 484 ? 3.728 -13.745 19.423 1.00 93.88 484 CYS A CA 1
ATOM 3891 C C . CYS A 1 484 ? 3.720 -15.186 18.897 1.00 93.88 484 CYS A C 1
ATOM 3893 O O . CYS A 1 484 ? 3.031 -15.488 17.922 1.00 93.88 484 CYS A O 1
ATOM 3895 N N . ARG A 1 485 ? 4.409 -16.097 19.596 1.00 92.88 485 ARG A N 1
ATOM 3896 C CA . ARG A 1 485 ? 4.559 -17.521 19.224 1.00 92.88 485 ARG A CA 1
ATOM 3897 C C . ARG A 1 485 ? 3.245 -18.312 19.102 1.00 92.88 485 ARG A C 1
ATOM 3899 O O . ARG A 1 485 ? 3.275 -19.453 18.674 1.00 92.88 485 ARG A O 1
ATOM 3906 N N . ILE A 1 486 ? 2.106 -17.738 19.504 1.00 92.81 486 ILE A N 1
ATOM 3907 C CA . ILE A 1 486 ? 0.787 -18.398 19.488 1.00 92.81 486 ILE A CA 1
ATOM 3908 C C . ILE A 1 486 ? -0.042 -18.009 18.249 1.00 92.81 486 ILE A C 1
ATOM 3910 O O . ILE A 1 486 ? -0.858 -18.798 17.786 1.00 92.81 486 ILE A O 1
ATOM 3914 N N . CYS A 1 487 ? 0.115 -16.789 17.723 1.00 92.19 487 CYS A N 1
ATOM 3915 C CA . CYS A 1 487 ? -0.700 -16.285 16.605 1.00 92.19 487 CYS A CA 1
ATOM 3916 C C . CYS A 1 487 ? 0.100 -15.623 15.475 1.00 92.19 487 CYS A C 1
ATOM 3918 O O . CYS A 1 487 ? -0.495 -15.145 14.514 1.00 92.19 487 CYS A O 1
ATOM 3920 N N . GLY A 1 488 ? 1.426 -15.536 15.599 1.00 93.31 488 GLY A N 1
ATOM 3921 C CA . GLY A 1 488 ? 2.300 -14.943 14.592 1.00 93.31 488 GLY A CA 1
ATOM 3922 C C . GLY A 1 488 ? 2.216 -13.420 14.461 1.00 93.31 488 GLY A C 1
ATOM 3923 O O . GLY A 1 488 ? 2.864 -12.890 13.573 1.00 93.31 488 GLY A O 1
ATOM 3924 N N . LYS A 1 489 ? 1.474 -12.699 15.316 1.00 93.00 489 LYS A N 1
ATOM 3925 C CA . LYS A 1 489 ? 1.323 -11.229 15.238 1.00 93.00 489 LYS A CA 1
ATOM 3926 C C . LYS A 1 489 ? 2.135 -10.479 16.301 1.00 93.00 489 LYS A C 1
ATOM 3928 O O . LYS A 1 489 ? 2.359 -11.008 17.391 1.00 93.00 489 LYS A O 1
ATOM 3933 N N . ILE A 1 490 ? 2.550 -9.247 16.006 1.00 92.25 490 ILE A N 1
ATOM 3934 C CA . ILE A 1 490 ? 3.281 -8.354 16.928 1.00 92.25 490 ILE A CA 1
ATOM 3935 C C . ILE A 1 490 ? 2.338 -7.633 17.923 1.00 92.25 490 ILE A C 1
ATOM 3937 O O . ILE A 1 490 ? 1.132 -7.879 17.957 1.00 92.25 490 ILE A O 1
ATOM 3941 N N . GLY A 1 491 ? 2.888 -6.743 18.759 1.00 89.12 491 GLY A N 1
ATOM 3942 C CA . GLY A 1 491 ? 2.115 -5.731 19.501 1.00 89.12 491 GLY A CA 1
ATOM 3943 C C . GLY A 1 491 ? 1.386 -6.189 20.772 1.00 89.12 491 GLY A C 1
ATOM 3944 O O . GLY A 1 491 ? 0.644 -5.401 21.348 1.00 89.12 491 GLY A O 1
ATOM 3945 N N . HIS A 1 492 ? 1.575 -7.432 21.227 1.00 90.06 492 HIS A N 1
ATOM 3946 C CA . HIS A 1 492 ? 0.931 -7.948 22.441 1.00 90.06 492 HIS A CA 1
ATOM 3947 C C . HIS A 1 492 ? 1.743 -9.067 23.114 1.00 90.06 492 HIS A C 1
ATOM 3949 O O . HIS A 1 492 ? 2.502 -9.791 22.466 1.00 90.06 492 HIS A O 1
ATOM 3955 N N . PHE A 1 493 ? 1.547 -9.254 24.422 1.00 90.94 493 PHE A N 1
ATOM 3956 C CA . PHE A 1 493 ? 2.145 -10.358 25.178 1.00 90.94 493 PHE A CA 1
ATOM 3957 C C . PHE A 1 493 ? 1.330 -11.655 25.041 1.00 90.94 493 PHE A C 1
ATOM 3959 O O . PHE A 1 493 ? 0.116 -11.633 24.842 1.00 90.94 493 PHE A O 1
ATOM 3966 N N . MET A 1 494 ? 1.965 -12.817 25.246 1.00 89.25 494 MET A N 1
ATOM 3967 C CA . MET A 1 494 ? 1.294 -14.130 25.159 1.00 89.25 494 MET A CA 1
ATOM 3968 C C . MET A 1 494 ? 0.072 -14.275 26.084 1.00 89.25 494 MET A C 1
ATOM 3970 O O . MET A 1 494 ? -0.859 -15.008 25.749 1.00 89.25 494 MET A O 1
ATOM 3974 N N . LYS A 1 495 ? 0.044 -13.576 27.230 1.00 88.94 495 LYS A N 1
ATOM 3975 C CA . LYS A 1 495 ? -1.105 -13.564 28.156 1.00 88.94 495 LYS A CA 1
ATOM 3976 C C . LYS A 1 495 ? -2.368 -12.958 27.515 1.00 88.94 495 LYS A C 1
ATOM 3978 O O . LYS A 1 495 ? -3.471 -13.427 27.795 1.00 88.94 495 LYS A O 1
ATOM 3983 N N . ASP A 1 496 ? -2.184 -12.012 26.595 1.00 88.94 496 ASP A N 1
ATOM 3984 C CA . ASP A 1 496 ? -3.234 -11.240 25.924 1.00 88.94 496 ASP A CA 1
ATOM 3985 C C . ASP A 1 496 ? -3.591 -11.778 24.533 1.00 88.94 496 ASP A C 1
ATOM 3987 O O . ASP A 1 496 ? -4.554 -11.321 23.922 1.00 88.94 496 ASP A O 1
ATOM 3991 N N . CYS A 1 497 ? -2.870 -12.798 24.055 1.00 89.50 497 CYS A N 1
ATOM 3992 C CA . CYS A 1 497 ? -3.079 -13.390 22.739 1.00 89.50 497 CYS A CA 1
ATOM 3993 C C . CYS A 1 497 ? -4.539 -13.864 22.531 1.00 89.50 497 CYS A C 1
ATOM 3995 O O . CYS A 1 497 ? -5.011 -14.746 23.266 1.00 89.50 497 CYS A O 1
ATOM 3997 N N . PRO A 1 498 ? -5.248 -13.372 21.493 1.00 84.25 498 PRO A N 1
ATOM 3998 C CA . PRO A 1 498 ? -6.637 -13.751 21.220 1.00 84.25 498 PRO A CA 1
ATOM 3999 C C . PRO A 1 498 ? -6.826 -15.257 21.001 1.00 84.25 498 PRO A C 1
ATOM 4001 O O . PRO A 1 498 ? -7.798 -15.839 21.485 1.00 84.25 498 PRO A O 1
ATOM 4004 N N . MET A 1 499 ? -5.869 -15.918 20.339 1.00 84.50 499 MET A N 1
ATOM 4005 C CA . MET A 1 499 ? -5.922 -17.365 20.100 1.00 84.50 499 MET A CA 1
ATOM 4006 C C . MET A 1 499 ? -5.780 -18.167 21.403 1.00 84.50 499 MET A C 1
ATOM 4008 O O . MET A 1 499 ? -6.498 -19.146 21.604 1.00 84.50 499 MET A O 1
ATOM 4012 N N . ARG A 1 500 ? -4.968 -17.698 22.362 1.00 82.56 500 ARG A N 1
ATOM 4013 C CA . ARG A 1 500 ? -4.863 -18.314 23.697 1.00 82.56 500 ARG A CA 1
ATOM 4014 C C . ARG A 1 500 ? -6.172 -18.209 24.486 1.00 82.56 500 ARG A C 1
ATOM 4016 O O . ARG A 1 500 ? -6.560 -19.162 25.161 1.00 82.56 500 ARG A O 1
ATOM 4023 N N . ARG A 1 501 ? -6.876 -17.073 24.380 1.00 66.19 501 ARG A N 1
ATOM 4024 C CA . ARG A 1 501 ? -8.203 -16.880 24.997 1.00 66.19 501 ARG A CA 1
ATOM 4025 C C . ARG A 1 501 ? -9.259 -17.814 24.379 1.00 66.19 501 ARG A C 1
ATOM 4027 O O . ARG A 1 501 ? -10.103 -18.317 25.116 1.00 66.19 501 ARG A O 1
ATOM 4034 N N . LYS A 1 502 ? -9.184 -18.113 23.071 1.00 62.22 502 LYS A N 1
ATOM 4035 C CA . LYS A 1 502 ? -10.051 -19.114 22.409 1.00 62.22 502 LYS A CA 1
ATOM 4036 C C . LYS A 1 502 ? -9.803 -20.542 22.913 1.00 62.22 502 LYS A C 1
ATOM 4038 O O . LYS A 1 502 ? -10.771 -21.240 23.193 1.00 62.22 502 LYS A O 1
ATOM 4043 N N . VAL A 1 503 ? -8.542 -20.962 23.063 1.00 62.50 503 VAL A N 1
ATOM 4044 C CA . VAL A 1 503 ? -8.201 -22.315 23.556 1.00 62.50 503 VAL A CA 1
ATOM 4045 C C . VAL A 1 503 ? -8.668 -22.526 24.997 1.00 62.50 503 VAL A C 1
ATOM 4047 O O . VAL A 1 503 ? -9.259 -23.563 25.283 1.00 62.50 503 VAL A O 1
ATOM 4050 N N . ARG A 1 504 ? -8.479 -21.536 25.887 1.00 59.31 504 ARG A N 1
ATOM 4051 C CA . ARG A 1 504 ? -9.029 -21.597 27.255 1.00 59.31 504 ARG A CA 1
ATOM 4052 C C . ARG A 1 504 ? -10.546 -21.764 27.243 1.00 59.31 504 ARG A C 1
ATOM 4054 O O . ARG A 1 504 ? -11.020 -22.772 27.735 1.00 59.31 504 ARG A O 1
ATOM 4061 N N . ARG A 1 505 ? -11.279 -20.887 26.545 1.00 59.50 505 ARG A N 1
ATOM 4062 C CA . ARG A 1 505 ? -12.749 -20.977 26.458 1.00 59.50 505 ARG A CA 1
ATOM 4063 C C . ARG A 1 505 ? -13.269 -22.311 25.914 1.00 59.50 505 ARG A C 1
ATOM 4065 O O . ARG A 1 505 ? -14.361 -22.702 26.301 1.00 59.50 505 ARG A O 1
ATOM 4072 N N . ARG A 1 506 ? -12.530 -22.993 25.026 1.00 56.25 506 ARG A N 1
ATOM 4073 C CA . ARG A 1 506 ? -12.887 -24.352 24.583 1.00 56.25 506 ARG A CA 1
ATOM 4074 C C . ARG A 1 506 ? -12.706 -25.382 25.695 1.00 56.25 506 ARG A C 1
ATOM 4076 O O . ARG A 1 506 ? -13.652 -26.113 25.946 1.00 56.25 506 ARG A O 1
ATOM 4083 N N . ARG A 1 507 ? -11.566 -25.381 26.399 1.00 53.50 507 ARG A N 1
ATOM 4084 C CA . ARG A 1 507 ? -11.376 -26.245 27.579 1.00 53.50 507 ARG A CA 1
ATOM 4085 C C . ARG A 1 507 ? -12.411 -25.968 28.658 1.00 53.50 507 ARG A C 1
ATOM 4087 O O . ARG A 1 507 ? -13.081 -26.893 29.076 1.00 53.50 507 ARG A O 1
ATOM 4094 N N . ASP A 1 508 ? -12.624 -24.703 29.015 1.00 53.59 508 ASP A N 1
ATOM 4095 C CA . ASP A 1 508 ? -13.604 -24.323 30.035 1.00 53.59 508 ASP A CA 1
ATOM 4096 C C . ASP A 1 508 ? -15.023 -24.823 29.656 1.00 53.59 508 ASP A C 1
ATOM 4098 O O . ASP A 1 508 ? -15.785 -25.256 30.518 1.00 53.59 508 ASP A O 1
ATOM 4102 N N . GLN A 1 509 ? -15.378 -24.825 28.361 1.00 54.72 509 GLN A N 1
ATOM 4103 C CA . GLN A 1 509 ? -16.634 -25.402 27.856 1.00 54.72 509 GLN A CA 1
ATOM 4104 C C . GLN A 1 509 ? -16.650 -26.939 27.873 1.00 54.72 509 GLN A C 1
ATOM 4106 O O . GLN A 1 509 ? -17.658 -27.511 28.278 1.00 54.72 509 GLN A O 1
ATOM 4111 N N . GLU A 1 510 ? -15.570 -27.608 27.469 1.00 53.62 510 GLU A N 1
ATOM 4112 C CA . GLU A 1 510 ? -15.436 -29.072 27.523 1.00 53.62 510 GLU A CA 1
ATOM 4113 C C . GLU A 1 510 ? -15.476 -29.582 28.974 1.00 53.62 510 GLU A C 1
ATOM 4115 O O . GLU A 1 510 ? -16.224 -30.508 29.275 1.00 53.62 510 GLU A O 1
ATOM 4120 N N . ASP A 1 511 ? -14.787 -28.915 29.900 1.00 56.28 511 ASP A N 1
ATOM 4121 C CA . ASP A 1 511 ? -14.804 -29.207 31.336 1.00 56.28 511 ASP A CA 1
ATOM 4122 C C . ASP A 1 511 ? -16.206 -28.979 31.939 1.00 56.28 511 ASP A C 1
ATOM 4124 O O . ASP A 1 511 ? -16.689 -29.804 32.715 1.00 56.28 511 ASP A O 1
ATOM 4128 N N . THR A 1 512 ? -16.924 -27.928 31.516 1.00 53.66 512 THR A N 1
ATOM 4129 C CA . THR A 1 512 ? -18.323 -27.683 31.932 1.00 53.66 512 THR A CA 1
ATOM 4130 C C . THR A 1 512 ? -19.301 -28.727 31.368 1.00 53.66 512 THR A C 1
ATOM 4132 O O . THR A 1 512 ? -20.318 -29.025 31.996 1.00 53.66 512 THR A O 1
ATOM 4135 N N . VAL A 1 513 ? -19.024 -29.299 30.191 1.00 52.44 513 VAL A N 1
ATOM 4136 C CA . VAL A 1 513 ? -19.817 -30.398 29.610 1.00 52.44 513 VAL A CA 1
ATOM 4137 C C . VAL A 1 513 ? -19.507 -31.724 30.312 1.00 52.44 513 VAL A C 1
ATOM 4139 O O . VAL A 1 513 ? -20.433 -32.465 30.641 1.00 52.44 513 VAL A O 1
ATOM 4142 N N . ASN A 1 514 ? -18.239 -31.991 30.626 1.00 47.91 514 ASN A N 1
ATOM 4143 C CA . ASN A 1 514 ? -17.812 -33.196 31.339 1.00 47.91 514 ASN A CA 1
ATOM 4144 C C . ASN A 1 514 ? -18.301 -33.229 32.801 1.00 47.91 514 ASN A C 1
ATOM 4146 O O . ASN A 1 514 ? -18.565 -34.306 33.328 1.00 47.91 514 ASN A O 1
ATOM 4150 N N . GLN A 1 515 ? -18.528 -32.073 33.435 1.00 49.75 515 GLN A N 1
ATOM 4151 C CA . GLN A 1 515 ? -19.148 -31.978 34.768 1.00 49.75 515 GLN A CA 1
ATOM 4152 C C . GLN A 1 515 ? -20.673 -32.232 34.793 1.00 49.75 515 GLN A C 1
ATOM 4154 O O . GLN A 1 515 ? -21.278 -32.175 35.862 1.00 49.75 515 GLN A O 1
ATOM 4159 N N . ARG A 1 516 ? -21.323 -32.532 33.655 1.00 41.47 516 ARG A N 1
ATOM 4160 C CA . ARG A 1 516 ? -22.767 -32.860 33.594 1.00 41.47 516 ARG A CA 1
ATOM 4161 C C . ARG A 1 516 ? -23.101 -34.356 33.618 1.00 41.47 516 ARG A C 1
ATOM 4163 O O . ARG A 1 516 ? -24.258 -34.710 33.401 1.00 41.47 516 ARG A O 1
ATOM 4170 N N . TYR A 1 517 ? -22.141 -35.223 33.932 1.00 32.50 517 TYR A N 1
ATOM 4171 C CA . TYR A 1 517 ? -22.425 -36.608 34.319 1.00 32.50 517 TYR A CA 1
ATOM 4172 C C . TYR A 1 517 ? -22.391 -36.744 35.848 1.00 32.50 517 TYR A C 1
ATOM 4174 O O . TYR A 1 517 ? -21.319 -36.596 36.435 1.00 32.50 517 TYR A O 1
ATOM 4182 N N . PRO A 1 518 ? -23.524 -37.028 36.518 1.00 37.78 518 PRO A N 1
ATOM 4183 C CA . PRO A 1 518 ? -23.506 -37.345 37.938 1.00 37.78 518 PRO A CA 1
ATOM 4184 C C . PRO A 1 518 ? -22.911 -38.745 38.148 1.00 37.78 518 PRO A C 1
ATOM 4186 O O . PRO A 1 518 ? -23.486 -39.745 37.718 1.00 37.78 518 PRO A O 1
ATOM 4189 N N . GLU A 1 519 ? -21.771 -38.830 38.837 1.00 31.80 519 GLU A N 1
ATOM 4190 C CA . GLU A 1 519 ? -21.310 -40.099 39.407 1.00 31.80 519 GLU A CA 1
ATOM 4191 C C . GLU A 1 519 ? -22.319 -40.571 40.462 1.00 31.80 519 GLU A C 1
ATOM 4193 O O . GLU A 1 519 ? -22.459 -39.958 41.524 1.00 31.80 519 GLU A O 1
ATOM 4198 N N . ASN A 1 520 ? -22.996 -41.691 40.201 1.00 30.78 520 ASN A N 1
ATOM 4199 C CA . ASN A 1 520 ? -23.784 -42.380 41.218 1.00 30.78 520 ASN A CA 1
ATOM 4200 C C . ASN A 1 520 ? -22.859 -42.870 42.342 1.00 30.78 520 ASN A C 1
ATOM 4202 O O . ASN A 1 520 ? -22.158 -43.869 42.188 1.00 30.78 520 ASN A O 1
ATOM 4206 N N . LYS A 1 521 ? -22.897 -42.196 43.495 1.00 33.78 521 LYS A N 1
ATOM 4207 C CA . LYS A 1 521 ? -22.393 -42.730 44.765 1.00 33.78 521 LYS A CA 1
ATOM 4208 C C . LYS A 1 521 ? -23.567 -43.035 45.678 1.00 33.78 521 LYS A C 1
ATOM 4210 O O . LYS A 1 521 ? -24.170 -42.134 46.258 1.00 33.78 521 LYS A O 1
ATOM 4215 N N . GLU A 1 522 ? -23.870 -44.323 45.794 1.00 32.34 522 GLU A N 1
ATOM 4216 C CA . GLU A 1 522 ? -24.809 -44.846 46.780 1.00 32.34 522 GLU A CA 1
ATOM 4217 C C . GLU A 1 522 ? -24.387 -44.404 48.189 1.00 32.34 522 GLU A C 1
ATOM 4219 O O . GLU A 1 522 ? -23.241 -44.600 48.602 1.00 32.34 522 GLU A O 1
ATOM 4224 N N . LYS A 1 523 ? -25.320 -43.829 48.954 1.00 32.41 523 LYS A N 1
ATOM 4225 C CA . LYS A 1 523 ? -25.161 -43.645 50.399 1.00 32.41 523 LYS A CA 1
ATOM 4226 C C . LYS A 1 523 ? -26.092 -44.601 51.128 1.00 32.41 523 LYS A C 1
ATOM 4228 O O . LYS A 1 523 ? -27.309 -44.508 50.995 1.00 32.41 523 LYS A O 1
ATOM 4233 N N . ARG A 1 524 ? -25.504 -45.489 51.935 1.00 28.12 524 ARG A N 1
ATOM 4234 C CA . ARG A 1 524 ? -26.233 -46.240 52.963 1.00 28.12 524 ARG A CA 1
ATOM 4235 C C . ARG A 1 524 ? -26.837 -45.277 53.987 1.00 28.12 524 ARG A C 1
ATOM 4237 O O . ARG A 1 524 ? -26.219 -44.277 54.349 1.00 28.12 524 ARG A O 1
ATOM 4244 N N . SER A 1 525 ? -28.030 -45.623 54.446 1.00 30.28 525 SER A N 1
ATOM 4245 C CA . SER A 1 525 ? -28.782 -44.932 55.487 1.00 30.28 525 SER A CA 1
ATOM 4246 C C . SER A 1 525 ? -28.169 -45.104 56.879 1.00 30.28 525 SER A C 1
ATOM 4248 O O . SER A 1 525 ? -27.624 -46.162 57.204 1.00 30.28 525 SER A O 1
ATOM 4250 N N . LYS A 1 526 ? -28.375 -44.098 57.735 1.00 29.84 526 LYS A N 1
ATOM 4251 C CA . LYS A 1 526 ? -28.927 -44.327 59.074 1.00 29.84 526 LYS A CA 1
ATOM 4252 C C . LYS A 1 526 ? -29.604 -43.072 59.624 1.00 29.84 526 LYS A C 1
ATOM 4254 O O . LYS A 1 526 ? -29.284 -41.961 59.210 1.00 29.84 526 LYS A O 1
ATOM 4259 N N . ASP A 1 527 ? -30.575 -43.320 60.485 1.00 29.11 527 ASP A N 1
ATOM 4260 C CA . ASP A 1 527 ? -31.545 -42.383 61.048 1.00 29.11 527 ASP A CA 1
ATOM 4261 C C . ASP A 1 527 ? -30.912 -41.410 62.062 1.00 29.11 527 ASP A C 1
ATOM 4263 O O . ASP A 1 527 ? -29.906 -41.748 62.684 1.00 29.11 527 ASP A O 1
ATOM 4267 N N . ASP A 1 528 ? -31.510 -40.230 62.271 1.00 29.70 528 ASP A N 1
ATOM 4268 C CA . ASP A 1 528 ? -32.450 -40.068 63.395 1.00 29.70 528 ASP A CA 1
ATOM 4269 C C . ASP A 1 528 ? -33.290 -38.768 63.317 1.00 29.70 528 ASP A C 1
ATOM 4271 O O . ASP A 1 528 ? -33.132 -37.950 62.409 1.00 29.70 528 ASP A O 1
ATOM 4275 N N . LYS A 1 529 ? -34.255 -38.663 64.240 1.00 30.53 529 LYS A N 1
ATOM 4276 C CA . LYS A 1 529 ? -35.352 -37.672 64.381 1.00 30.53 529 LYS A CA 1
ATOM 4277 C C . LYS A 1 529 ? -34.854 -36.225 64.681 1.00 30.53 529 LYS A C 1
ATOM 4279 O O . LYS A 1 529 ? -33.666 -36.026 64.885 1.00 30.53 529 LYS A O 1
ATOM 4284 N N . GLU A 1 530 ? -35.662 -35.153 64.742 1.00 29.05 530 GLU A N 1
ATOM 4285 C CA . GLU A 1 530 ? -37.071 -35.010 65.166 1.00 29.05 530 GLU A CA 1
ATOM 4286 C C . GLU A 1 530 ? -37.663 -33.620 64.783 1.00 29.05 530 GLU A C 1
ATOM 4288 O O . GLU A 1 530 ? -36.892 -32.688 64.595 1.00 29.05 530 GLU A O 1
ATOM 4293 N N . THR A 1 531 ? -39.009 -33.508 64.710 1.00 28.39 531 THR A N 1
ATOM 4294 C CA . THR A 1 531 ? -39.873 -32.298 64.933 1.00 28.39 531 THR A CA 1
ATOM 4295 C C . THR A 1 531 ? -39.586 -30.942 64.219 1.00 28.39 531 THR A C 1
ATOM 4297 O O . THR A 1 531 ? -38.462 -30.535 63.999 1.00 28.39 531 THR A O 1
ATOM 4300 N N . GLN A 1 532 ? -40.560 -30.090 63.856 1.00 27.02 532 GLN A N 1
ATOM 4301 C CA . GLN A 1 532 ? -42.033 -30.115 63.892 1.00 27.02 532 GLN A CA 1
ATOM 4302 C C . GLN A 1 532 ? -42.566 -29.032 62.928 1.00 27.02 532 GLN A C 1
ATOM 4304 O O . GLN A 1 532 ? -41.996 -27.949 62.874 1.00 27.02 532 GLN A O 1
ATOM 4309 N N . ASN A 1 533 ? -43.695 -29.262 62.249 1.00 27.41 533 ASN A N 1
ATOM 4310 C CA . ASN A 1 533 ? -44.709 -28.217 62.033 1.00 27.41 533 ASN A CA 1
ATOM 4311 C C . ASN A 1 533 ? -46.034 -28.847 61.577 1.00 27.41 533 ASN A C 1
ATOM 4313 O O . ASN A 1 533 ? -46.081 -29.601 60.608 1.00 27.41 533 ASN A O 1
ATOM 4317 N N . LYS A 1 534 ? -47.106 -28.563 62.322 1.00 28.16 534 LYS A N 1
ATOM 4318 C CA . LYS A 1 534 ? -48.493 -28.942 62.005 1.00 28.16 534 LYS A CA 1
ATOM 4319 C C . LYS A 1 534 ? -49.244 -27.734 61.443 1.00 28.16 534 LYS A C 1
ATOM 4321 O O . LYS A 1 534 ? -48.899 -26.618 61.798 1.00 28.16 534 LYS A O 1
ATOM 4326 N N . TYR A 1 535 ? -50.279 -28.029 60.657 1.00 25.80 535 TYR A N 1
ATOM 4327 C CA . TYR A 1 535 ? -51.608 -27.395 60.488 1.00 25.80 535 TYR A CA 1
ATOM 4328 C C . TYR A 1 535 ? -52.032 -27.767 59.046 1.00 25.80 535 TYR A C 1
ATOM 4330 O O . TYR A 1 535 ? -51.412 -27.311 58.094 1.00 25.80 535 TYR A O 1
ATOM 4338 N N . THR A 1 536 ? -52.752 -28.884 58.847 1.00 27.53 536 THR A N 1
ATOM 4339 C CA . THR A 1 536 ? -54.231 -28.962 58.673 1.00 27.53 536 THR A CA 1
ATOM 4340 C C . THR A 1 536 ? -54.737 -28.131 57.478 1.00 27.53 536 THR A C 1
ATOM 4342 O O . THR A 1 536 ? -54.373 -26.971 57.361 1.00 27.53 536 THR A O 1
ATOM 4345 N N . GLU A 1 537 ? -55.598 -28.629 56.585 1.00 26.92 537 GLU A N 1
ATOM 4346 C CA . GLU A 1 537 ? -56.627 -29.668 56.775 1.00 26.92 537 GLU A CA 1
ATOM 4347 C C . GLU A 1 537 ? -57.087 -30.303 55.433 1.00 26.92 537 GLU A C 1
ATOM 4349 O O . GLU A 1 537 ? -57.018 -29.633 54.412 1.00 26.92 537 GLU A O 1
ATOM 4354 N N . ARG A 1 538 ? -57.551 -31.572 55.483 1.00 27.98 538 ARG A N 1
ATOM 4355 C CA . ARG A 1 538 ? -58.549 -32.291 54.627 1.00 27.98 538 ARG A CA 1
ATOM 4356 C C . ARG A 1 538 ? -58.590 -32.025 53.097 1.00 27.98 538 ARG A C 1
ATOM 4358 O O . ARG A 1 538 ? -58.757 -30.906 52.643 1.00 27.98 538 ARG A O 1
ATOM 4365 N N . GLU A 1 539 ? -58.435 -33.024 52.215 1.00 24.81 539 GLU A N 1
ATOM 4366 C CA . GLU A 1 539 ? -59.404 -34.110 51.886 1.00 24.81 539 GLU A CA 1
ATOM 4367 C C . GLU A 1 539 ? -60.829 -33.571 51.578 1.00 24.81 539 GLU A C 1
ATOM 4369 O O . GLU A 1 539 ? -61.368 -32.787 52.341 1.00 24.81 539 GLU A O 1
ATOM 4374 N N . VAL A 1 540 ? -61.529 -33.910 50.487 1.00 26.61 540 VAL A N 1
ATOM 4375 C CA . VAL A 1 540 ? -61.826 -35.257 49.968 1.00 26.61 540 VAL A CA 1
ATOM 4376 C C . VAL A 1 540 ? -62.048 -35.258 48.438 1.00 26.61 540 VAL A C 1
ATOM 4378 O O . VAL A 1 540 ? -62.721 -34.407 47.869 1.00 26.61 540 VAL A O 1
ATOM 4381 N N . SER A 1 541 ? -61.495 -36.305 47.827 1.00 24.70 541 SER A N 1
ATOM 4382 C CA . SER A 1 541 ? -61.781 -36.971 46.543 1.00 24.70 541 SER A CA 1
ATOM 4383 C C . SER A 1 541 ? -63.234 -37.019 46.017 1.00 24.70 541 SER A C 1
ATOM 4385 O O . SER A 1 541 ? -64.114 -37.523 46.709 1.00 24.70 541 SER A O 1
ATOM 4387 N N . THR A 1 542 ? -63.400 -36.845 44.698 1.00 26.53 542 THR A N 1
ATOM 4388 C CA . THR A 1 542 ? -64.305 -37.678 43.867 1.00 26.53 542 THR A CA 1
ATOM 4389 C C . THR A 1 542 ? -63.682 -38.000 42.501 1.00 26.53 542 THR A C 1
ATOM 4391 O O . THR A 1 542 ? -62.958 -37.193 41.920 1.00 26.53 542 THR A O 1
ATOM 4394 N N . LYS A 1 543 ? -63.942 -39.218 42.003 1.00 28.70 543 LYS A N 1
ATOM 4395 C CA . LYS A 1 543 ? -63.599 -39.696 40.652 1.00 28.70 543 LYS A CA 1
ATOM 4396 C C . LYS A 1 543 ? -64.848 -39.668 39.775 1.00 28.70 543 LYS A C 1
ATOM 4398 O O . LYS A 1 543 ? -65.896 -40.040 40.276 1.00 28.70 543 LYS A O 1
ATOM 4403 N N . GLU A 1 544 ? -64.662 -39.390 38.490 1.00 26.92 544 GLU A N 1
ATOM 4404 C CA . GLU A 1 544 ? -65.403 -39.880 37.307 1.00 26.92 544 GLU A CA 1
ATOM 4405 C C . GLU A 1 544 ? -64.783 -39.135 36.105 1.00 26.92 544 GLU A C 1
ATOM 4407 O O . GLU A 1 544 ? -64.262 -38.037 36.273 1.00 26.92 544 GLU A O 1
ATOM 4412 N N . GLU A 1 545 ? -64.727 -39.574 34.856 1.00 26.34 545 GLU A N 1
ATOM 4413 C CA . GLU A 1 545 ? -64.685 -40.860 34.167 1.00 26.34 545 GLU A CA 1
ATOM 4414 C C . GLU A 1 545 ? -64.137 -40.518 32.751 1.00 26.34 545 GLU A C 1
ATOM 4416 O O . GLU A 1 545 ? -64.115 -39.360 32.328 1.00 26.34 545 GLU A O 1
ATOM 4421 N N . LYS A 1 546 ? -63.595 -41.502 32.030 1.00 31.45 546 LYS A N 1
ATOM 4422 C CA . LYS A 1 546 ? -63.074 -41.385 30.641 1.00 31.45 546 LYS A CA 1
ATOM 4423 C C . LYS A 1 546 ? -64.217 -41.714 29.641 1.00 31.45 546 LYS A C 1
ATOM 4425 O O . LYS A 1 546 ? -65.198 -42.260 30.137 1.00 31.45 546 LYS A O 1
ATOM 4430 N N . PRO A 1 547 ? -64.134 -41.538 28.285 1.00 36.06 547 PRO A N 1
ATOM 4431 C CA . PRO A 1 547 ? -62.952 -41.835 27.441 1.00 36.06 547 PRO A CA 1
ATOM 4432 C C . PRO A 1 547 ? -62.802 -41.079 26.077 1.00 36.06 547 PRO A C 1
ATOM 4434 O O . PRO A 1 547 ? -63.499 -40.111 25.806 1.00 36.06 547 PRO A O 1
ATOM 4437 N N . VAL A 1 548 ? -61.921 -41.638 25.210 1.00 27.56 548 VAL A N 1
ATOM 4438 C CA . VAL A 1 548 ? -61.881 -41.600 23.711 1.00 27.56 548 VAL A CA 1
ATOM 4439 C C . VAL A 1 548 ? -60.940 -40.548 23.068 1.00 27.56 548 VAL A C 1
ATOM 4441 O O . VAL A 1 548 ? -61.024 -39.381 23.411 1.00 27.56 548 VAL A O 1
ATOM 4444 N N . GLN A 1 549 ? -60.023 -40.845 22.117 1.00 26.38 549 GLN A N 1
ATOM 4445 C CA . GLN A 1 549 ? -59.388 -42.108 21.654 1.00 26.38 549 GLN A CA 1
ATOM 4446 C C . GLN A 1 549 ? -58.052 -41.863 20.887 1.00 26.38 549 GLN A C 1
ATOM 4448 O O . GLN A 1 549 ? -57.822 -40.797 20.332 1.00 26.38 549 GLN A O 1
ATOM 4453 N N . CYS A 1 550 ? -57.243 -42.929 20.803 1.00 23.41 550 CYS A N 1
ATOM 4454 C CA . CYS A 1 550 ? -56.377 -43.369 19.686 1.00 23.41 550 CYS A CA 1
ATOM 4455 C C . CYS A 1 550 ? -55.304 -42.469 19.020 1.00 23.41 550 CYS A C 1
ATOM 4457 O O . CYS A 1 550 ? -55.523 -41.755 18.047 1.00 23.41 550 CYS A O 1
ATOM 4459 N N . THR A 1 551 ? -54.063 -42.775 19.415 1.00 29.03 551 THR A N 1
ATOM 4460 C CA . THR A 1 551 ? -52.881 -43.010 18.552 1.00 29.03 551 THR A CA 1
ATOM 4461 C C . THR A 1 551 ? -53.128 -44.123 17.490 1.00 29.03 551 THR A C 1
ATOM 4463 O O . THR A 1 551 ? -54.126 -44.838 17.614 1.00 29.03 551 THR A O 1
ATOM 4466 N N . PRO A 1 552 ? -52.264 -44.326 16.455 1.00 34.31 552 PRO A N 1
ATOM 4467 C CA . PRO A 1 552 ? -51.048 -45.150 16.630 1.00 34.31 552 PRO A CA 1
ATOM 4468 C C . PRO A 1 552 ? -49.807 -44.775 15.773 1.00 34.31 552 PRO A C 1
ATOM 4470 O O . PRO A 1 552 ? -49.837 -43.948 14.868 1.00 34.31 552 PRO A O 1
ATOM 4473 N N . GLN A 1 553 ? -48.685 -45.441 16.076 1.00 27.88 553 GLN A N 1
ATOM 4474 C CA . GLN A 1 553 ? -47.398 -45.379 15.365 1.00 27.88 553 GLN A CA 1
ATOM 4475 C C . GLN A 1 553 ? -47.165 -46.597 14.434 1.00 27.88 553 GLN A C 1
ATOM 4477 O O . GLN A 1 553 ? -47.686 -47.674 14.714 1.00 27.88 553 GLN A O 1
ATOM 4482 N N . LYS A 1 554 ? -46.174 -46.447 13.527 1.00 26.97 554 LYS A N 1
ATOM 4483 C CA . LYS A 1 554 ? -45.145 -47.425 13.050 1.00 26.97 554 LYS A CA 1
ATOM 4484 C C . LYS A 1 554 ? -45.230 -47.915 11.593 1.00 26.97 554 LYS A C 1
ATOM 4486 O O . LYS A 1 554 ? -46.248 -48.438 11.169 1.00 26.97 554 LYS A O 1
ATOM 4491 N N . ALA A 1 555 ? -44.056 -47.905 10.937 1.00 25.70 555 ALA A N 1
ATOM 4492 C CA . ALA A 1 555 ? -43.361 -49.050 10.300 1.00 25.70 555 ALA A CA 1
ATOM 4493 C C . ALA A 1 555 ? -42.642 -48.700 8.972 1.00 25.70 555 ALA A C 1
ATOM 4495 O O . ALA A 1 555 ? -43.030 -47.791 8.247 1.00 25.70 555 ALA A O 1
ATOM 4496 N N . LYS A 1 556 ? -41.553 -49.433 8.687 1.00 29.52 556 LYS A N 1
ATOM 4497 C CA . LYS A 1 556 ? -40.747 -49.390 7.443 1.00 29.52 556 LYS A CA 1
ATOM 4498 C C . LYS A 1 556 ? -41.381 -50.259 6.341 1.00 29.52 556 LYS A C 1
ATOM 4500 O O . LYS A 1 556 ? -42.175 -51.137 6.672 1.00 29.52 556 LYS A O 1
ATOM 4505 N N . PRO A 1 557 ? -40.882 -50.169 5.093 1.00 29.45 557 PRO A N 1
ATOM 4506 C CA . PRO A 1 557 ? -40.495 -51.419 4.417 1.00 29.45 557 PRO A CA 1
ATOM 4507 C C . PRO A 1 557 ? -39.173 -51.374 3.616 1.00 29.45 557 PRO A C 1
ATOM 4509 O O . PRO A 1 557 ? -38.532 -50.337 3.461 1.00 29.45 557 PRO A O 1
ATOM 4512 N N . VAL A 1 558 ? -38.780 -52.568 3.149 1.00 25.02 558 VAL A N 1
ATOM 4513 C CA . VAL A 1 558 ? -37.600 -52.992 2.354 1.00 25.02 558 VAL A CA 1
ATOM 4514 C C . VAL A 1 558 ? -38.078 -54.281 1.622 1.00 25.02 558 VAL A C 1
ATOM 4516 O O . VAL A 1 558 ? -38.863 -55.004 2.228 1.00 25.02 558 VAL A O 1
ATOM 4519 N N . ARG A 1 559 ? -37.763 -54.672 0.370 1.00 26.42 559 ARG A N 1
ATOM 4520 C CA . ARG A 1 559 ? -36.602 -54.509 -0.542 1.00 26.42 559 ARG A CA 1
ATOM 4521 C C . ARG A 1 559 ? -37.050 -54.783 -2.003 1.00 26.42 559 ARG A C 1
ATOM 4523 O O . ARG A 1 559 ? -37.805 -55.734 -2.159 1.00 26.42 559 ARG A O 1
ATOM 4530 N N . ALA A 1 560 ? -36.522 -54.104 -3.037 1.00 23.53 560 ALA A N 1
ATOM 4531 C CA . ALA A 1 560 ? -36.307 -54.670 -4.397 1.00 23.53 560 ALA A CA 1
ATOM 4532 C C . ALA A 1 560 ? -35.642 -53.662 -5.363 1.00 23.53 560 ALA A C 1
ATOM 4534 O O . ALA A 1 560 ? -35.752 -52.456 -5.164 1.00 23.53 560 ALA A O 1
ATOM 4535 N N . ALA A 1 561 ? -34.956 -54.164 -6.395 1.00 26.11 561 ALA A N 1
ATOM 4536 C CA . ALA A 1 561 ? -34.217 -53.382 -7.391 1.00 26.11 561 ALA A CA 1
ATOM 4537 C C . ALA A 1 561 ? -34.801 -53.545 -8.804 1.00 26.11 561 ALA A C 1
ATOM 4539 O O . ALA A 1 561 ? -35.316 -54.615 -9.112 1.00 26.11 561 ALA A O 1
ATOM 4540 N N . ILE A 1 562 ? -34.609 -52.534 -9.657 1.00 26.97 562 ILE A N 1
ATOM 4541 C CA . ILE A 1 562 ? -34.433 -52.652 -11.115 1.00 26.97 562 ILE A CA 1
ATOM 4542 C C . ILE A 1 562 ? -33.273 -51.716 -11.487 1.00 26.97 562 ILE A C 1
ATOM 4544 O O . ILE A 1 562 ? -33.160 -50.616 -10.944 1.00 26.97 562 ILE A O 1
ATOM 4548 N N . ASP A 1 563 ? -32.399 -52.192 -12.368 1.00 25.23 563 ASP A N 1
ATOM 4549 C CA . ASP A 1 563 ? -31.181 -51.530 -12.837 1.00 25.23 563 ASP A CA 1
ATOM 4550 C C . ASP A 1 563 ? -31.394 -50.992 -14.262 1.00 25.23 563 ASP A C 1
ATOM 4552 O O . ASP A 1 563 ? -32.035 -51.665 -15.066 1.00 25.23 563 ASP A O 1
ATOM 4556 N N . LEU A 1 564 ? -30.874 -49.800 -14.572 1.00 27.12 564 LEU A N 1
ATOM 4557 C CA . LEU A 1 564 ? -30.738 -49.253 -15.931 1.00 27.12 564 LEU A CA 1
ATOM 4558 C C . LEU A 1 564 ? -29.735 -48.085 -15.890 1.00 27.12 564 LEU A C 1
ATOM 4560 O O . LEU A 1 564 ? -29.965 -47.063 -15.242 1.00 27.12 564 LEU A O 1
ATOM 4564 N N . GLY A 1 565 ? -28.585 -48.264 -16.542 1.00 24.52 565 GLY A N 1
ATOM 4565 C CA . GLY A 1 565 ? -27.399 -47.438 -16.306 1.00 24.52 565 GLY A CA 1
ATOM 4566 C C . GLY A 1 565 ? -27.230 -46.200 -17.194 1.00 24.52 565 GLY A C 1
ATOM 4567 O O . GLY A 1 565 ? -27.850 -46.047 -18.245 1.00 24.52 565 GLY A O 1
ATOM 4568 N N . ARG A 1 566 ? -26.275 -45.348 -16.796 1.00 27.89 566 ARG A N 1
ATOM 4569 C CA . ARG A 1 566 ? -25.513 -44.472 -17.701 1.00 27.89 566 ARG A CA 1
ATOM 4570 C C . ARG A 1 566 ? -24.111 -44.205 -17.146 1.00 27.89 566 ARG A C 1
ATOM 4572 O O . ARG A 1 566 ? -23.877 -44.343 -15.946 1.00 27.89 566 ARG A O 1
ATOM 4579 N N . GLU A 1 567 ? -23.169 -43.915 -18.037 1.00 26.44 567 GLU A N 1
ATOM 4580 C CA . GLU A 1 567 ? -21.735 -44.133 -17.809 1.00 26.44 567 GLU A CA 1
ATOM 4581 C C . GLU A 1 567 ? -21.095 -43.242 -16.731 1.00 26.44 567 GLU A C 1
ATOM 4583 O O . GLU A 1 567 ? -21.348 -42.041 -16.634 1.00 26.44 567 GLU A O 1
ATOM 4588 N N . LYS A 1 568 ? -20.157 -43.826 -15.972 1.00 25.25 568 LYS A N 1
ATOM 4589 C CA . LYS A 1 568 ? -19.180 -43.080 -15.169 1.00 25.25 568 LYS A CA 1
ATOM 4590 C C . LYS A 1 568 ? -17.873 -42.947 -15.945 1.00 25.25 568 LYS A C 1
ATOM 4592 O O . LYS A 1 568 ? -17.102 -43.901 -16.000 1.00 25.25 568 LYS A O 1
ATOM 4597 N N . MET A 1 569 ? -17.565 -41.747 -16.434 1.00 25.86 569 MET A N 1
ATOM 4598 C CA . MET A 1 569 ? -16.168 -41.399 -16.697 1.00 25.86 569 MET A CA 1
ATOM 4599 C C . MET A 1 569 ? -15.414 -41.231 -15.373 1.00 25.86 569 MET A C 1
ATOM 4601 O O . MET A 1 569 ? -15.874 -40.554 -14.449 1.00 25.86 569 MET A O 1
ATOM 4605 N N . LEU A 1 570 ? -14.251 -41.873 -15.284 1.00 25.67 570 LEU A N 1
ATOM 4606 C CA . LEU A 1 570 ? -13.381 -41.858 -14.112 1.00 25.67 570 LEU A CA 1
ATOM 4607 C C . LEU A 1 570 ? -12.740 -40.472 -13.943 1.00 25.67 570 LEU A C 1
ATOM 4609 O O . LEU A 1 570 ? -11.982 -40.024 -14.799 1.00 25.67 570 LEU A O 1
ATOM 4613 N N . ARG A 1 571 ? -13.003 -39.807 -12.811 1.00 27.06 571 ARG A N 1
ATOM 4614 C CA . ARG A 1 571 ? -12.192 -38.670 -12.342 1.00 27.06 571 ARG A CA 1
ATOM 4615 C C . ARG A 1 571 ? -11.067 -39.193 -11.437 1.00 27.06 571 ARG A C 1
ATOM 4617 O O . ARG A 1 571 ? -11.367 -40.026 -10.578 1.00 27.06 571 ARG A O 1
ATOM 4624 N N . PRO A 1 572 ? -9.817 -38.707 -11.560 1.00 29.36 572 PRO A N 1
ATOM 4625 C CA . PRO A 1 572 ? -8.755 -39.039 -10.612 1.00 29.36 572 PRO A CA 1
ATOM 4626 C C . PRO A 1 572 ? -9.089 -38.550 -9.188 1.00 29.36 572 PRO A C 1
ATOM 4628 O O . PRO A 1 572 ? -9.827 -37.567 -9.044 1.00 29.36 572 PRO A O 1
ATOM 4631 N N . PRO A 1 573 ? -8.568 -39.190 -8.124 1.00 27.41 573 PRO A N 1
ATOM 4632 C CA . PRO A 1 573 ? -8.852 -38.774 -6.755 1.00 27.41 573 PRO A CA 1
ATOM 4633 C C . PRO A 1 573 ? -8.243 -37.407 -6.427 1.00 27.41 573 PRO A C 1
ATOM 4635 O O . PRO A 1 573 ? -7.038 -37.206 -6.544 1.00 27.41 573 PRO A O 1
ATOM 4638 N N . LEU A 1 574 ? -9.079 -36.490 -5.939 1.00 27.14 574 LEU A N 1
ATOM 4639 C CA . LEU A 1 574 ? -8.630 -35.252 -5.308 1.00 27.14 574 LEU A CA 1
ATOM 4640 C C . LEU A 1 574 ? -7.918 -35.603 -3.989 1.00 27.14 574 LEU A C 1
ATOM 4642 O O . LEU A 1 574 ? -8.541 -36.191 -3.096 1.00 27.14 574 LEU A O 1
ATOM 4646 N N . GLU A 1 575 ? -6.634 -35.262 -3.851 1.00 27.41 575 GLU A N 1
ATOM 4647 C CA . GLU A 1 575 ? -5.892 -35.546 -2.621 1.00 27.41 575 GLU A CA 1
ATOM 4648 C C . GLU A 1 575 ? -6.500 -34.808 -1.423 1.00 27.41 575 GLU A C 1
ATOM 4650 O O . GLU A 1 575 ? -6.607 -33.579 -1.376 1.00 27.41 575 GLU A O 1
ATOM 4655 N N . LYS A 1 576 ? -6.907 -35.585 -0.416 1.00 28.00 576 LYS A N 1
ATOM 4656 C CA . LYS A 1 576 ? -7.415 -35.054 0.847 1.00 28.00 576 LYS A CA 1
ATOM 4657 C C . LYS A 1 576 ? -6.255 -34.443 1.62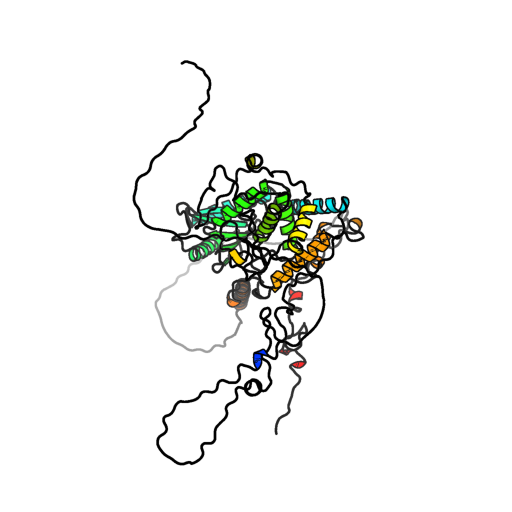1 1.00 28.00 576 LYS A C 1
ATOM 4659 O O . LYS A 1 576 ? -5.364 -35.169 2.062 1.00 28.00 576 LYS A O 1
ATOM 4664 N N . TRP A 1 577 ? -6.314 -33.134 1.846 1.00 26.77 577 TRP A N 1
ATOM 4665 C CA . TRP A 1 577 ? -5.380 -32.433 2.724 1.00 26.77 577 TRP A CA 1
ATOM 4666 C C . TRP A 1 577 ? -5.340 -33.126 4.095 1.00 26.77 577 TRP A C 1
ATOM 4668 O O . TRP A 1 577 ? -6.373 -33.284 4.756 1.00 26.77 577 TRP A O 1
ATOM 4678 N N . LYS A 1 578 ? -4.149 -33.583 4.503 1.00 27.97 578 LYS A N 1
ATOM 4679 C CA . LYS A 1 578 ? -3.939 -34.225 5.808 1.00 27.97 578 LYS A CA 1
ATOM 4680 C C . LYS A 1 578 ? -4.238 -33.235 6.938 1.00 27.97 578 LYS A C 1
ATOM 4682 O O . LYS A 1 578 ? -4.029 -32.031 6.803 1.00 27.97 578 LYS A O 1
ATOM 4687 N N . ARG A 1 579 ? -4.758 -33.760 8.050 1.00 29.62 579 ARG A N 1
ATOM 4688 C CA . ARG A 1 579 ? -5.176 -32.967 9.216 1.00 29.62 579 ARG A CA 1
ATOM 4689 C C . ARG A 1 579 ? -3.984 -32.279 9.889 1.00 29.62 579 ARG A C 1
ATOM 4691 O O . ARG A 1 579 ? -2.856 -32.755 9.827 1.00 29.62 579 ARG A O 1
ATOM 4698 N N . GLN A 1 580 ? -4.291 -31.176 10.570 1.00 33.78 580 GLN A N 1
ATOM 4699 C CA . GLN A 1 580 ? -3.350 -30.276 11.246 1.00 33.78 580 GLN A CA 1
ATOM 4700 C C . GLN A 1 580 ? -2.469 -30.963 12.315 1.00 33.78 580 GLN A C 1
ATOM 4702 O O . GLN A 1 580 ? -1.393 -30.458 12.627 1.00 33.78 580 GLN A O 1
ATOM 4707 N N . ASP A 1 581 ? -2.901 -32.104 12.859 1.00 33.19 581 ASP A N 1
ATOM 4708 C CA . ASP A 1 581 ? -2.303 -32.733 14.045 1.00 33.19 581 ASP A CA 1
ATOM 4709 C C . ASP A 1 581 ? -0.871 -33.280 13.816 1.00 33.19 581 ASP A C 1
ATOM 4711 O O . ASP A 1 581 ? -0.062 -33.300 14.741 1.00 33.19 581 ASP A O 1
ATOM 4715 N N . ASP A 1 582 ? -0.499 -33.620 12.572 1.00 30.62 582 ASP A N 1
ATOM 4716 C CA . ASP A 1 582 ? 0.855 -34.094 12.205 1.00 30.62 582 ASP A CA 1
ATOM 4717 C C . ASP A 1 582 ? 1.926 -32.972 12.157 1.00 30.62 582 ASP A C 1
ATOM 4719 O O . ASP A 1 582 ? 3.095 -33.224 11.823 1.00 30.62 582 ASP A O 1
ATOM 4723 N N . LYS A 1 583 ? 1.563 -31.713 12.449 1.00 39.19 583 LYS A N 1
ATOM 4724 C CA . LYS A 1 583 ? 2.513 -30.582 12.494 1.00 39.19 583 LYS A CA 1
ATOM 4725 C C . LYS A 1 583 ? 3.151 -30.385 13.878 1.00 39.19 583 LYS A C 1
ATOM 4727 O O . LYS A 1 583 ? 4.356 -30.144 13.943 1.00 39.19 583 LYS A O 1
ATOM 4732 N N . ASP A 1 584 ? 2.406 -30.607 14.962 1.00 44.31 584 ASP A N 1
ATOM 4733 C CA . ASP A 1 584 ? 2.838 -30.344 16.353 1.00 44.31 584 ASP A CA 1
ATOM 4734 C C . ASP A 1 584 ? 4.004 -31.231 16.845 1.00 44.31 584 ASP A C 1
ATOM 4736 O O . ASP A 1 584 ? 4.671 -30.913 17.835 1.00 44.31 584 ASP A O 1
ATOM 4740 N N . LEU A 1 585 ? 4.290 -32.345 16.161 1.00 38.91 585 LEU A N 1
ATOM 4741 C CA . LEU A 1 585 ? 5.418 -33.223 16.496 1.00 38.91 585 LEU A CA 1
ATOM 4742 C C . LEU A 1 585 ? 6.775 -32.703 15.985 1.00 38.91 585 LEU A C 1
ATOM 4744 O O . LEU A 1 585 ? 7.804 -33.052 16.563 1.00 38.91 585 LEU A O 1
ATOM 4748 N N . ARG A 1 586 ? 6.798 -31.843 14.954 1.00 41.06 586 ARG A N 1
ATOM 4749 C CA . ARG A 1 586 ? 8.044 -31.308 14.360 1.00 41.06 586 ARG A CA 1
ATOM 4750 C C . ARG A 1 586 ? 8.595 -30.062 15.059 1.00 41.06 586 ARG A C 1
ATOM 4752 O O . ARG A 1 586 ? 9.790 -29.808 14.984 1.00 41.06 586 ARG A O 1
ATOM 4759 N N . GLU A 1 587 ? 7.779 -29.311 15.797 1.00 50.50 587 GLU A N 1
ATOM 4760 C CA . GLU A 1 587 ? 8.222 -28.044 16.416 1.00 50.50 587 GLU A CA 1
ATOM 4761 C C . GLU A 1 587 ? 9.016 -28.207 17.731 1.00 50.50 587 GLU A C 1
ATOM 4763 O O . GLU A 1 587 ? 9.540 -27.237 18.285 1.00 50.50 587 GLU A O 1
ATOM 4768 N N . LYS A 1 588 ? 9.167 -29.434 18.246 1.00 54.59 588 LYS A N 1
ATOM 4769 C CA . LYS A 1 588 ? 9.913 -29.709 19.486 1.00 54.59 588 LYS A CA 1
ATOM 4770 C C . LYS A 1 588 ? 11.418 -29.835 19.222 1.00 54.59 588 LYS A C 1
ATOM 4772 O O . LYS A 1 588 ? 11.937 -30.943 19.104 1.00 54.59 588 LYS A O 1
ATOM 4777 N N . ARG A 1 589 ? 12.134 -28.704 19.171 1.00 67.31 589 ARG A N 1
ATOM 4778 C CA . ARG A 1 589 ? 13.610 -28.678 19.269 1.00 67.31 589 ARG A CA 1
ATOM 4779 C C . ARG A 1 589 ? 14.058 -28.834 20.722 1.00 67.31 589 ARG A C 1
ATOM 4781 O O . ARG A 1 589 ? 13.609 -28.101 21.606 1.00 67.31 589 ARG A O 1
ATOM 4788 N N . CYS A 1 590 ? 14.995 -29.742 20.968 1.00 68.38 590 CYS A N 1
ATOM 4789 C CA . CYS A 1 590 ? 15.585 -29.941 22.283 1.00 68.38 590 CYS A CA 1
ATOM 4790 C C . CYS A 1 590 ? 16.607 -28.844 22.614 1.00 68.38 590 CYS A C 1
ATOM 4792 O O . CYS A 1 590 ? 17.614 -28.678 21.929 1.00 68.38 590 CYS A O 1
ATOM 4794 N N . PHE A 1 591 ? 16.391 -28.144 23.729 1.00 49.94 591 PHE A N 1
ATOM 4795 C CA . PHE A 1 591 ? 17.219 -27.011 24.167 1.00 49.94 591 PHE A CA 1
ATOM 4796 C C . PHE A 1 591 ? 18.650 -27.376 24.614 1.00 49.94 591 PHE A C 1
ATOM 4798 O O . PHE A 1 591 ? 19.427 -26.478 24.914 1.00 49.94 591 PHE A O 1
ATOM 4805 N N . ILE A 1 592 ? 18.985 -28.669 24.717 1.00 69.06 592 ILE A N 1
ATOM 4806 C CA . ILE A 1 592 ? 20.328 -29.138 25.107 1.00 69.06 592 ILE A CA 1
ATOM 4807 C C . ILE A 1 592 ? 21.144 -29.559 23.877 1.00 69.06 592 ILE A C 1
ATOM 4809 O O . ILE A 1 592 ? 22.295 -29.163 23.756 1.00 69.06 592 ILE A O 1
ATOM 4813 N N . CYS A 1 593 ? 20.555 -30.328 22.953 1.00 74.44 593 CYS A N 1
ATOM 4814 C CA . CYS A 1 593 ? 21.280 -30.911 21.815 1.00 74.44 593 CYS A CA 1
ATOM 4815 C C . CYS A 1 593 ? 20.895 -30.335 20.439 1.00 74.44 593 CYS A C 1
ATOM 4817 O O . CYS A 1 593 ? 21.407 -30.797 19.423 1.00 74.44 593 CYS A O 1
ATOM 4819 N N . GLY A 1 594 ? 19.950 -29.389 20.377 1.00 67.69 594 GLY A N 1
ATOM 4820 C CA . GLY A 1 594 ? 19.477 -28.733 19.148 1.00 67.69 594 GLY A CA 1
ATOM 4821 C C . GLY A 1 594 ? 18.595 -29.586 18.223 1.00 67.69 594 GLY A C 1
ATOM 4822 O O . GLY A 1 594 ? 17.934 -29.036 17.342 1.00 67.69 594 GLY A O 1
ATOM 4823 N N . ARG A 1 595 ? 18.548 -30.911 18.419 1.00 68.12 595 ARG A N 1
ATOM 4824 C CA . ARG A 1 595 ? 17.811 -31.851 17.556 1.00 68.12 595 ARG A CA 1
ATOM 4825 C C . ARG A 1 595 ? 16.294 -31.741 17.740 1.00 68.12 595 ARG A C 1
ATOM 4827 O O . ARG A 1 595 ? 15.808 -31.451 18.833 1.00 68.12 595 ARG A O 1
ATOM 4834 N N . GLU A 1 596 ? 15.559 -32.004 16.667 1.00 78.81 596 GLU A N 1
ATOM 4835 C CA . GLU A 1 596 ? 14.092 -32.053 16.647 1.00 78.81 596 GLU A CA 1
ATOM 4836 C C . GLU A 1 596 ? 13.544 -33.358 17.266 1.00 78.81 596 GLU A C 1
ATOM 4838 O O . GLU A 1 596 ? 14.275 -34.331 17.471 1.00 78.81 596 GLU A O 1
ATOM 4843 N N . GLY A 1 597 ? 12.247 -33.371 17.581 1.00 71.31 597 GLY A N 1
ATOM 4844 C CA . GLY A 1 597 ? 11.482 -34.561 17.969 1.00 71.31 597 GLY A CA 1
ATOM 4845 C C . GLY A 1 597 ? 11.407 -34.889 19.467 1.00 71.31 597 GLY A C 1
ATOM 4846 O O . GLY A 1 597 ? 10.738 -35.857 19.814 1.00 71.31 597 GLY A O 1
ATOM 4847 N N . HIS A 1 598 ? 12.040 -34.122 20.365 1.00 76.31 598 HIS A N 1
ATOM 4848 C CA . HIS A 1 598 ? 11.991 -34.389 21.815 1.00 76.31 598 HIS A CA 1
ATOM 4849 C C . HIS A 1 598 ? 12.215 -33.134 22.678 1.00 76.31 598 HIS A C 1
ATOM 4851 O O . HIS A 1 598 ? 12.793 -32.142 22.230 1.00 76.31 598 HIS A O 1
ATOM 4857 N N . ILE A 1 599 ? 11.765 -33.164 23.938 1.00 78.19 599 ILE A N 1
ATOM 4858 C CA . ILE A 1 599 ? 11.951 -32.063 24.904 1.00 78.19 599 ILE A CA 1
ATOM 4859 C C . ILE A 1 599 ? 13.126 -32.308 25.866 1.00 78.19 599 ILE A C 1
ATOM 4861 O O . ILE A 1 599 ? 13.636 -33.417 25.993 1.00 78.19 599 ILE A O 1
ATOM 4865 N N . LYS A 1 600 ? 13.536 -31.273 26.621 1.00 67.81 600 LYS A N 1
ATOM 4866 C CA . LYS A 1 600 ? 14.672 -31.318 27.574 1.00 67.81 600 LYS A CA 1
ATOM 4867 C C . LYS A 1 600 ? 14.692 -32.564 28.480 1.00 67.81 600 LYS A C 1
ATOM 4869 O O . LYS A 1 600 ? 15.760 -33.119 28.704 1.00 67.81 600 LYS A O 1
ATOM 4874 N N . LYS A 1 601 ? 13.530 -33.003 28.987 1.00 68.94 601 LYS A N 1
ATOM 4875 C CA . LYS A 1 601 ? 13.396 -34.165 29.894 1.00 68.94 601 LYS A CA 1
ATOM 4876 C C . LYS A 1 601 ? 13.674 -35.522 29.227 1.00 68.94 601 LYS A C 1
ATOM 4878 O O . LYS A 1 601 ? 13.942 -36.495 29.925 1.00 68.94 601 LYS A O 1
ATOM 4883 N N . GLU A 1 602 ? 13.600 -35.577 27.902 1.00 69.81 602 GLU A N 1
ATOM 4884 C CA . GLU A 1 602 ? 13.782 -36.774 27.069 1.00 69.81 602 GLU A CA 1
ATOM 4885 C C . GLU A 1 602 ? 15.179 -36.814 26.423 1.00 69.81 602 GLU A C 1
ATOM 4887 O O . GLU A 1 602 ? 15.531 -37.787 25.764 1.00 69.81 602 GLU A O 1
ATOM 4892 N N . CYS A 1 603 ? 15.989 -35.764 26.601 1.00 70.38 603 CYS A N 1
ATOM 4893 C CA . CYS A 1 603 ? 17.303 -35.664 25.976 1.00 70.38 603 CYS A CA 1
ATOM 4894 C C . CYS A 1 603 ? 18.283 -36.694 26.568 1.00 70.38 603 CYS A C 1
ATOM 4896 O O . CYS A 1 603 ? 18.476 -36.694 27.788 1.00 70.38 603 CYS A O 1
ATOM 4898 N N . PRO A 1 604 ? 18.989 -37.501 25.750 1.00 70.19 604 PRO A N 1
ATOM 4899 C CA . PRO A 1 604 ? 20.009 -38.430 26.244 1.00 70.19 604 PRO A CA 1
ATOM 4900 C C . PRO A 1 604 ? 21.103 -37.732 27.069 1.00 70.19 604 PRO A C 1
ATOM 4902 O O . PRO A 1 604 ? 21.508 -38.229 28.116 1.00 70.19 604 PRO A O 1
ATOM 4905 N N . GLN A 1 605 ? 21.500 -36.520 26.663 1.00 69.44 605 GLN A N 1
ATOM 4906 C CA . GLN A 1 605 ? 22.482 -35.690 27.375 1.00 69.44 605 GLN A CA 1
ATOM 4907 C C . GLN A 1 605 ? 21.969 -35.148 28.724 1.00 69.44 605 GLN A C 1
ATOM 4909 O O . GLN A 1 605 ? 22.764 -34.694 29.536 1.00 69.44 605 GLN A O 1
ATOM 4914 N N . PHE A 1 606 ? 20.660 -35.205 28.998 1.00 68.50 606 PHE A N 1
ATOM 4915 C CA . PHE A 1 606 ? 20.085 -34.826 30.296 1.00 68.50 606 PHE A CA 1
ATOM 4916 C C . PHE A 1 606 ? 20.091 -35.980 31.315 1.00 68.50 606 PHE A C 1
ATOM 4918 O O . PHE A 1 606 ? 19.920 -35.738 32.506 1.00 68.50 606 PHE A O 1
ATOM 4925 N N . LYS A 1 607 ? 20.294 -37.230 30.871 1.00 52.09 607 LYS A N 1
ATOM 4926 C CA . LYS A 1 607 ? 20.324 -38.428 31.733 1.00 52.09 607 LYS A CA 1
ATOM 4927 C C . LYS A 1 607 ? 21.733 -38.982 32.000 1.00 52.09 607 LYS A C 1
ATOM 4929 O O . LYS A 1 607 ? 21.853 -40.041 32.607 1.00 52.09 607 LYS A O 1
ATOM 4934 N N . GLY A 1 608 ? 22.791 -38.283 31.585 1.00 46.47 608 GLY A N 1
ATOM 4935 C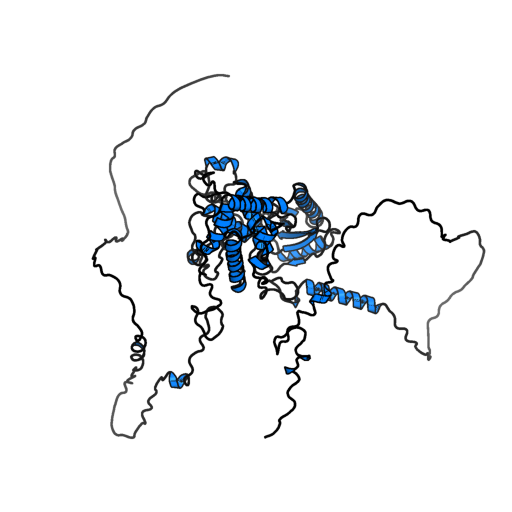 CA . GLY A 1 608 ? 24.180 -38.727 31.745 1.00 46.47 608 GLY A CA 1
ATOM 4936 C C . GLY A 1 608 ? 24.994 -37.898 32.734 1.00 46.47 608 GLY A C 1
ATOM 4937 O O . GLY A 1 608 ? 25.804 -37.096 32.285 1.00 46.47 608 GLY A O 1
ATOM 4938 N N . SER A 1 609 ? 24.797 -38.094 34.046 1.00 35.50 609 SER A N 1
ATOM 4939 C CA . SER A 1 609 ? 25.771 -37.770 35.119 1.00 35.50 609 SER A CA 1
ATOM 4940 C C . SER A 1 609 ? 25.303 -38.252 36.506 1.00 35.50 609 SER A C 1
ATOM 4942 O O . SER A 1 609 ? 24.802 -37.452 37.299 1.00 35.50 609 SER A O 1
ATOM 4944 N N . PRO A 1 610 ? 25.453 -39.547 36.837 1.00 41.84 610 PRO A N 1
ATOM 4945 C CA . PRO A 1 610 ? 25.392 -40.017 38.213 1.00 41.84 610 PRO A CA 1
ATOM 4946 C C . PRO A 1 610 ? 26.800 -40.079 38.836 1.00 41.84 610 PRO A C 1
ATOM 4948 O O . PRO A 1 610 ? 27.556 -41.001 38.562 1.00 41.84 610 PRO A O 1
ATOM 4951 N N . GLY A 1 611 ? 27.104 -39.130 39.727 1.00 36.53 611 GLY A N 1
ATOM 4952 C CA . GLY A 1 611 ? 28.048 -39.322 40.837 1.00 36.53 611 GLY A CA 1
ATOM 4953 C C . GLY A 1 611 ? 29.560 -39.219 40.571 1.00 36.53 611 GLY A C 1
ATOM 4954 O O . GLY A 1 611 ? 30.190 -40.146 40.081 1.00 36.53 611 GLY A O 1
ATOM 4955 N N . SER A 1 612 ? 30.164 -38.165 41.121 1.00 31.95 612 SER A N 1
ATOM 4956 C CA . SER A 1 612 ? 31.456 -38.253 41.819 1.00 31.95 612 SER A CA 1
ATOM 4957 C C . SER A 1 612 ? 31.443 -37.236 42.963 1.00 31.95 612 SER A C 1
ATOM 4959 O O . SER A 1 612 ? 31.329 -36.036 42.716 1.00 31.95 612 SER A O 1
ATOM 4961 N N . ALA A 1 613 ? 31.497 -37.710 44.205 1.00 42.69 613 ALA A N 1
ATOM 4962 C CA . ALA A 1 613 ? 31.488 -36.885 45.411 1.00 42.69 613 ALA A CA 1
ATOM 4963 C C . ALA A 1 613 ? 32.759 -37.143 46.232 1.00 42.69 613 ALA A C 1
ATOM 4965 O O . ALA A 1 613 ? 33.297 -38.243 46.159 1.00 42.69 613 ALA A O 1
ATOM 4966 N N . PHE A 1 614 ? 33.157 -36.151 47.037 1.00 36.69 614 PHE A N 1
ATOM 4967 C CA . PHE A 1 614 ? 34.249 -36.189 48.024 1.00 36.69 614 PHE A CA 1
ATOM 4968 C C . PHE A 1 614 ? 35.658 -36.494 47.480 1.00 36.69 614 PHE A C 1
ATOM 4970 O O . PHE A 1 614 ? 36.035 -37.650 47.322 1.00 36.69 614 PHE A O 1
ATOM 4977 N N . THR A 1 615 ? 36.470 -35.449 47.307 1.00 35.44 615 THR A N 1
ATOM 4978 C CA . THR A 1 615 ? 37.351 -34.908 48.373 1.00 35.44 615 THR A CA 1
ATOM 4979 C C . THR A 1 615 ? 37.658 -33.446 48.087 1.00 35.44 615 THR A C 1
ATOM 4981 O O . THR A 1 615 ? 37.771 -33.126 46.884 1.00 35.44 615 THR A O 1
#

Mean predicted aligned error: 17.64 Å

Secondary structure (DSSP, 8-state):
-----------------------------------------------------SSSTTSGGG-----------S--------------HHHHHTTPPPP-B-TTT--BS--GGG-TTS---PPPPPPPPPPHHHHHHHHHHHHHHHHHHSPPHHHHHHHHHHHHHHHHHHTTTSTTEEEEE-GGGTSS---TT--EEEEEEETT--SSTT--HHHHHHHHHHHGGG-TTEEEEEEETTSSS-EEEEEETTTTEEEEEEES-HHHHHHHHHHHHHHHH-HHHHHHHHHHHHHHHHTT---GGGTS--HHHHHHHHHHHHHHSSS-SS--TTS--SSSS----EETTEE------GGGHHHH-TTTT-----HHHHHHHHHHIIIII--TTTEEB-TT-SS-EETTTTT-TT-SS-BB-SS-TT-BGGGG--HHHHHHHHHHHHHHHHHHHSPPTTTTTS-S-HHHHHT-HHHHSTTPPPP-TTS-TTTS-SSS-TTT-HHHHHHHHHHHHHHHHHTTS---------------------------------------------------PPPPPPPPPPPGGGSTTTS-B-TTT--BS--GGG-GGGS--------

Solvent-accessible surface area (backbone atoms only — not comparable to full-atom values): 39522 Å² total; per-residue (Å²): 134,88,80,93,80,91,84,90,89,83,89,89,86,89,81,85,89,85,90,87,89,88,81,88,89,86,87,88,88,89,85,85,87,86,84,91,81,92,84,87,82,89,83,81,91,82,82,90,86,84,83,90,78,82,71,66,80,70,62,71,79,79,73,82,80,84,79,80,89,74,90,86,81,84,84,82,89,79,90,77,84,83,80,83,84,75,93,47,68,53,71,79,45,70,73,55,75,82,82,47,55,12,83,71,81,67,46,73,83,38,52,54,97,68,35,93,79,53,86,66,86,71,89,71,81,82,70,60,85,80,48,74,74,57,42,53,48,40,30,51,51,29,50,43,40,33,68,77,37,40,55,51,75,68,57,53,50,49,54,51,51,50,50,53,52,51,33,63,54,50,33,78,83,39,71,53,50,42,67,42,79,19,42,48,76,57,18,73,69,34,42,64,86,47,57,44,40,30,30,36,48,42,67,96,48,94,63,60,79,95,54,62,61,63,61,50,37,56,51,51,48,54,56,55,70,73,40,88,60,50,42,77,75,40,63,41,68,81,47,102,70,42,31,32,35,30,35,36,65,92,79,72,37,44,36,38,42,29,64,61,51,56,68,52,47,51,52,16,50,54,43,25,46,54,42,68,74,42,71,56,52,38,23,48,46,29,34,52,52,49,50,32,51,51,57,59,40,40,45,43,59,40,38,36,39,40,61,64,56,55,41,50,51,51,51,32,51,32,43,70,34,89,62,33,74,44,81,36,43,53,74,49,72,90,70,95,66,81,74,83,43,74,55,99,89,24,59,68,48,57,56,70,64,68,91,54,39,71,81,78,33,94,58,60,82,67,42,80,75,50,59,23,55,50,50,47,47,48,34,42,35,74,71,77,68,61,57,42,68,56,34,38,49,45,56,50,47,86,70,88,44,42,14,70,86,67,70,49,69,90,44,51,63,40,30,46,41,74,49,57,74,85,41,49,65,33,71,64,50,45,70,67,35,49,53,50,53,53,45,30,42,51,35,41,37,46,62,74,44,46,89,56,91,60,67,70,78,80,45,98,45,69,65,57,69,74,53,34,39,52,69,33,42,72,67,56,76,64,65,51,90,79,26,27,93,84,75,55,35,45,90,62,54,75,93,70,34,68,65,56,57,50,54,48,54,51,49,58,49,52,53,60,56,64,68,70,62,83,80,88,73,88,75,85,85,81,87,83,88,80,92,85,87,89,81,86,80,80,89,83,89,86,89,87,83,84,88,89,83,84,84,90,85,91,84,86,90,86,88,88,88,87,86,85,88,80,87,82,80,86,74,81,84,79,83,77,80,78,70,75,74,79,52,73,59,63,73,32,54,16,86,84,78,68,46,67,66,39,48,60,93,69,36,72,83,70,74,69,81,87,85,88,80,89,134

pLDDT: mean 75.43, std 28.3, range [22.59, 98.94]

Foldseek 3Di:
DDDDDDDDDDDDDDDDDDDDDDDDDDDDDDDDDDDDDDDDDDDDDDDDDDDDDPPPVVPPVFDDDDDDDDDDDDDDDDDDDDDDDGPDPCVVCVPDDDFQQEPPPRDTDDYVVPDPLPPDQDDADDFDDDDPVLLVLLLVLLVVLLVPFPDDPVLLVVLVVVQVVLQVQVCVVAPQKDKDWFDCSQLLAHGSQDATEIEIDGPPDDACVPPPQLVVLVVSLVSVVPDPQKDDFDWDSQDPFTWTWIAGNPSRHIYIYTYRPPVRRLLSLVSSLVCPQDVLLNSLLSVLVLLCVLLVQQDVQLLHFHSSQSSLLLLLLQLQDVVHADHQQLPFDDDDDRDADDDPRWRSDGHRPSVCCVVRPVSRPVDPDRSLRSNLSSLCCLSPNDQQQFFESESNDSDTDGCVNVVNNPFSHFYADNTNRVDTSRPSHDSQQVVQVNQLSSLLNCQSRYDDPCPPPVPPDPNCSNSVNCSSRVPDHRDRPQADPQPSGHRDDPVPDPNVVVVVVVVVVVVVVVVPDDDDDDDDDDDDDDDDDDDDDDDDDDDDDDDDDDDDDDDDDDDDDDDDDDDDDDDDDDDDDDDPPVPVQFVAQEPPPRDGRDYVVPDPVNPPDDDDDDD

InterPro domains:
  IPR001878 Zinc finger, CCHC-type [PF00098] (101-117)
  IPR001878 Zinc finger, CCHC-type [PF00098] (483-498)
  IPR001878 Zinc finger, CCHC-type [PF00098] (589-605)
  IPR001878 Zinc finger, CCHC-type [PS50158] (102-117)
  IPR001878 Zinc finger, CCHC-type [PS50158] (484-498)
  IPR001878 Zinc finger, CCHC-type [PS50158] (589-605)
  IPR001878 Zinc finger, CCHC-type [SM00343] (101-117)
  IPR001878 Zinc finger, CCHC-type [SM00343] (483-499)
  IPR001878 Zinc finger, CCHC-type [SM00343] (589-605)
  IPR002058 PAP/25A-associated [PF03828] (370-423)
  IPR036875 Zinc finger, CCHC-type superfamily [SSF57756] (96-120)
  IPR036875 Zinc finger, CCHC-type superfamily [SSF57756] (475-504)
  IPR036875 Zinc finger, CCHC-type superfamily [SSF57756] (578-610)
  IPR043519 Nucleotidyltransferase superfamily [G3DSA:3.30.460.10] (159-277)
  IPR043519 Nucleotidyltransferase superfamily [SSF81301] (132-276)
  IPR054708 Poly(A) RNA polymerase, mitochondrial-like, central palm domain [PF22600] (138-275)

Organism: Rousettus aegyptiacus (NCBI:txid9407)